Protein AF-0000000085029272 (afdb_homodimer)

pLDDT: mean 90.68, std 7.93, range [47.06, 98.56]

Foldseek 3Di:
DAFAEEEAAQDPVQQVVQQVQQVPQPRHDDQYYHNAPVVCLPPCVVSLGQEYEWEPPDVRRLVCLLVVCVSNVRHAYEYEECWDDLVSQVSCLVSVHQFYDYPPDHSVLVVQSVVLSVPCVLNDDAAEEEEEEQDPPQCLLQLLVLLQVLLCVVPVWAEEEEEAAAADGCNCLLLVHDFPAALLVCLVCLTNDALRRSVNQWDDSDDRYTYHHHDPHNVSSVSCDLVSLSSSVSRPSSRGNYYYYYHHHNDDSNSVSSLVNGQAYEYTGEDDDDCRLVSLLVVLVVLVVDPCSLRHYAYEYEQDVPQDPVVQVVSCVSSVHRHRGYAHRPPVLSVVQSVVSHRSCVVPCPDRRNVRSSVVSVVSVVD/DAFAEEEAAQDPVQQVVQQVQQVPQPRHDDQYYHNAVVVCLVPCVVSLGQEYEWEPQDPRRLVCLLVVCVSNVRHAYEYEECWDDLVSQVSCLVSVHQFYDYPPDHSVLVVQSVVLSVPCCLNDFAAEEEEEEQDPPQCLLQLLVLLQVLLCVVPVWAEEEEEAAAADGCNCLLLVHDFPAALLVCLVCLTNDALRRSVNQWDDSDDRYTYHHHDPHRVSSVSCDLVSLSSSVSRPSSRGNYYYYYHHHNDDSNSVSSLVNGQAYEYTGEDDDDCRLVSLLVVLVVLVVDPCSLPHYAYEYEQDPPQDVVVQVVSCVSSVHRHRGYAHRPPVLSVVQSVVSHRSCVVPCPDRRNVRSSVVSVVSVVD

InterPro domains:
  IPR001789 Signal transduction response regulator, receiver domain [PF00072] (7-114)
  IPR001789 Signal transduction response regulator, receiver domain [PS50110] (4-118)
  IPR001789 Signal transduction response regulator, receiver domain [SM00448] (3-114)
  IPR002586 CobQ/CobB/MinD/ParA nucleotide binding domain [PF01656] (130-330)
  IPR011006 CheY-like superfamily [SSF52172] (3-124)
  IPR027417 P-loop containing nucleoside triphosphate hydrolase [G3DSA:3.40.50.300] (129-365)
  IPR027417 P-loop containing nucleoside triphosphate hydrolase [SSF52540] (127-364)
  IPR050625 ParA/MinD ATPase [PTHR43384] (113-364)

Nearest PDB structures (foldseek):
  3ea0-assembly1_A  TM=9.038E-01  e=5.434E-16  Chlorobaculum tepidum TLS
  3ea0-assembly1_B  TM=9.031E-01  e=2.468E-15  Chlorobaculum tepidum TLS
  7ssi-assembly1_C  TM=8.634E-01  e=6.424E-05  Bacillus subtilis subsp. subtilis str. 168
  5iul-assembly1_C  TM=8.608E-01  e=1.728E-04  Bacillus subtilis subsp. subtilis str. 168
  6zil-assembly1_B  TM=8.633E-01  e=4.138E-04  Salmonella enterica subsp. enterica serovar Typhimurium str. LT2

Structure (mmCIF, N/CA/C/O backbone):
data_AF-0000000085029272-model_v1
#
loop_
_entity.id
_entity.type
_entity.pdbx_description
1 polymer 'Response regulator receiver protein'
#
loop_
_atom_site.group_PDB
_atom_site.id
_atom_site.type_symbol
_atom_site.label_atom_id
_atom_site.label_alt_id
_atom_site.label_comp_id
_atom_site.label_asym_id
_atom_site.label_entity_id
_atom_site.label_seq_id
_atom_site.pdbx_PDB_ins_code
_atom_site.Cartn_x
_atom_site.Cartn_y
_atom_site.Cartn_z
_atom_site.occupancy
_atom_site.B_iso_or_equiv
_atom_site.auth_seq_id
_atom_site.auth_comp_id
_atom_site.auth_asym_id
_atom_site.auth_atom_id
_atom_site.pdbx_PDB_model_num
ATOM 1 N N . MET A 1 1 ? -11.648 50.688 16.484 1 53.44 1 MET A N 1
ATOM 2 C CA . MET A 1 1 ? -10.672 51.156 15.516 1 53.44 1 MET A CA 1
ATOM 3 C C . MET A 1 1 ? -10.242 50.031 14.57 1 53.44 1 MET A C 1
ATOM 5 O O . MET A 1 1 ? -9.977 48.938 15.008 1 53.44 1 MET A O 1
ATOM 9 N N . GLY A 1 2 ? -10.633 49.938 13.211 1 77.88 2 GLY A N 1
ATOM 10 C CA . GLY A 1 2 ? -10.586 48.875 12.219 1 77.88 2 GLY A CA 1
ATOM 11 C C . GLY A 1 2 ? -9.281 48.844 11.438 1 77.88 2 GLY A C 1
ATOM 12 O O . GLY A 1 2 ? -8.531 49.812 11.445 1 77.88 2 GLY A O 1
ATOM 13 N N . TYR A 1 3 ? -8.812 47.75 10.938 1 90.44 3 TYR A N 1
ATOM 14 C CA . TYR A 1 3 ? -7.617 47.594 10.117 1 90.44 3 TYR A CA 1
ATOM 15 C C . TYR A 1 3 ? -7.707 48.5 8.883 1 90.44 3 TYR A C 1
ATOM 17 O O . TYR A 1 3 ? -8.578 48.312 8.031 1 90.44 3 TYR A O 1
ATOM 25 N N . ARG A 1 4 ? -6.867 49.625 8.953 1 94.56 4 ARG A N 1
ATOM 26 C CA . ARG A 1 4 ? -6.75 50.406 7.727 1 94.56 4 ARG A CA 1
ATOM 27 C C . ARG A 1 4 ? -6.227 49.531 6.582 1 94.56 4 ARG A C 1
ATOM 29 O O . ARG A 1 4 ? -5.055 49.156 6.57 1 94.56 4 ARG A O 1
ATOM 36 N N . THR A 1 5 ? -7.117 49.281 5.551 1 96.5 5 THR A N 1
ATOM 37 C CA . THR A 1 5 ? -6.852 48.281 4.543 1 96.5 5 THR A CA 1
ATOM 38 C C . THR A 1 5 ? -6.684 48.906 3.164 1 96.5 5 THR A C 1
ATOM 40 O O . THR A 1 5 ? -7.492 49.75 2.758 1 96.5 5 THR A O 1
ATOM 43 N N . VAL A 1 6 ? -5.602 48.5 2.549 1 96.62 6 VAL A N 1
ATOM 44 C CA . VAL A 1 6 ? -5.387 48.906 1.158 1 96.62 6 VAL A CA 1
ATOM 45 C C . VAL A 1 6 ? -5.598 47.688 0.247 1 96.62 6 VAL A C 1
ATOM 47 O O . VAL A 1 6 ? -5.055 46.625 0.499 1 96.62 6 VAL A O 1
ATOM 50 N N . LEU A 1 7 ? -6.41 47.875 -0.765 1 97.44 7 LEU A N 1
ATOM 51 C CA . LEU A 1 7 ? -6.73 46.781 -1.702 1 97.44 7 LEU A CA 1
ATOM 52 C C . LEU A 1 7 ? -6.055 47.031 -3.049 1 97.44 7 LEU A C 1
ATOM 54 O O . LEU A 1 7 ? -6.254 48.094 -3.672 1 97.44 7 LEU A O 1
ATOM 58 N N . ILE A 1 8 ? -5.223 46.094 -3.426 1 96.44 8 ILE A N 1
ATOM 59 C CA . ILE A 1 8 ? -4.582 46.156 -4.734 1 96.44 8 ILE A CA 1
ATOM 60 C C . ILE A 1 8 ? -5.109 45.031 -5.613 1 96.44 8 ILE A C 1
ATOM 62 O O . ILE A 1 8 ? -4.766 43.875 -5.406 1 96.44 8 ILE A O 1
ATOM 66 N N . GLU A 1 9 ? -5.918 45.312 -6.578 1 96.5 9 GLU A N 1
ATOM 67 C CA . GLU A 1 9 ? -6.633 44.375 -7.43 1 96.5 9 GLU A CA 1
ATOM 68 C C . GLU A 1 9 ? -6.801 44.906 -8.844 1 96.5 9 GLU A C 1
ATOM 70 O O . GLU A 1 9 ? -7.418 45.969 -9.039 1 96.5 9 GLU A O 1
ATOM 75 N N . ASP A 1 10 ? -6.297 44.156 -9.797 1 94.12 10 ASP A N 1
ATOM 76 C CA . ASP A 1 10 ? -6.238 44.625 -11.172 1 94.12 10 ASP A CA 1
ATOM 77 C C . ASP A 1 10 ? -7.625 44.625 -11.812 1 94.12 10 ASP A C 1
ATOM 79 O O . ASP A 1 10 ? -7.973 45.562 -12.555 1 94.12 10 ASP A O 1
ATOM 83 N N . ASN A 1 11 ? -8.383 43.594 -11.602 1 95.19 11 ASN A N 1
ATOM 84 C CA . ASN A 1 11 ? -9.711 43.438 -12.188 1 95.19 11 ASN A CA 1
ATOM 85 C C . ASN A 1 11 ? -10.719 44.375 -11.531 1 95.19 11 ASN A C 1
ATOM 87 O O . ASN A 1 11 ? -10.984 44.281 -10.336 1 95.19 11 ASN A O 1
ATOM 91 N N . GLN A 1 12 ? -11.297 45.156 -12.344 1 94.94 12 GLN A N 1
ATOM 92 C CA . GLN A 1 12 ? -12.156 46.188 -11.82 1 94.94 12 GLN A CA 1
ATOM 93 C C . GLN A 1 12 ? -13.383 45.625 -11.133 1 94.94 12 GLN A C 1
ATOM 95 O O . GLN A 1 12 ? -13.781 46.062 -10.055 1 94.94 12 GLN A O 1
ATOM 100 N N . VAL A 1 13 ? -13.961 44.688 -11.742 1 97 13 VAL A N 1
ATOM 101 C CA . VAL A 1 13 ? -15.164 44.062 -11.195 1 97 13 VAL A CA 1
ATOM 102 C C . VAL A 1 13 ? -14.844 43.406 -9.859 1 97 13 VAL A C 1
ATOM 104 O O . VAL A 1 13 ? -15.562 43.594 -8.875 1 97 13 VAL A O 1
ATOM 107 N N . MET A 1 14 ? -13.766 42.75 -9.789 1 97.12 14 MET A N 1
ATOM 108 C CA . MET A 1 14 ? -13.32 42.094 -8.57 1 97.12 14 MET A CA 1
ATOM 109 C C . MET A 1 14 ? -12.969 43.094 -7.496 1 97.12 14 MET A C 1
ATOM 111 O O . MET A 1 14 ? -13.273 42.906 -6.32 1 97.12 14 MET A O 1
ATOM 115 N N . GLN A 1 15 ? -12.297 44.094 -7.902 1 97.25 15 GLN A N 1
ATOM 116 C CA . GLN A 1 15 ? -11.914 45.156 -6.953 1 97.25 15 GLN A CA 1
ATOM 117 C C . GLN A 1 15 ? -13.141 45.75 -6.258 1 97.25 15 GLN A C 1
ATOM 119 O O . GLN A 1 15 ? -13.117 45.969 -5.047 1 97.25 15 GLN A O 1
ATOM 124 N N . GLU A 1 16 ? -14.172 45.969 -7.066 1 97 16 GLU A N 1
ATOM 125 C CA . GLU A 1 16 ? -15.398 46.531 -6.504 1 97 16 GLU A CA 1
ATOM 126 C C . GLU A 1 16 ? -16.047 45.562 -5.527 1 97 16 GLU A C 1
ATOM 128 O O . GLU A 1 16 ? -16.5 45.938 -4.453 1 97 16 GLU A O 1
ATOM 133 N N . ARG A 1 17 ? -16.078 44.375 -5.934 1 97.31 17 ARG A N 1
ATOM 134 C CA . ARG A 1 17 ? -16.688 43.344 -5.102 1 97.31 17 ARG A CA 1
ATOM 135 C C . ARG A 1 17 ? -15.945 43.219 -3.77 1 97.31 17 ARG A C 1
ATOM 137 O O . ARG A 1 17 ? -16.578 43.219 -2.707 1 97.31 17 ARG A O 1
ATOM 144 N N . LEU A 1 18 ? -14.656 43.156 -3.787 1 98 18 LEU A N 1
ATOM 145 C CA . LEU A 1 18 ? -13.844 43 -2.584 1 98 18 LEU A CA 1
ATOM 146 C C . LEU A 1 18 ? -13.891 44.25 -1.717 1 98 18 LEU A C 1
ATOM 148 O O . LEU A 1 18 ? -13.852 44.156 -0.487 1 98 18 LEU A O 1
ATOM 152 N N . SER A 1 19 ? -13.977 45.375 -2.398 1 97.81 19 SER A N 1
ATOM 153 C CA . SER A 1 19 ? -14.133 46.625 -1.653 1 97.81 19 SER A CA 1
ATOM 154 C C . SER A 1 19 ? -15.391 46.594 -0.788 1 97.81 19 SER A C 1
ATOM 156 O O . SER A 1 19 ? -15.359 47.031 0.371 1 97.81 19 SER A O 1
ATOM 158 N N . SER A 1 20 ? -16.422 46.125 -1.419 1 97.62 20 SER A N 1
ATOM 159 C CA . SER A 1 20 ? -17.688 46 -0.695 1 97.62 20 SER A CA 1
ATOM 160 C C . SER A 1 20 ? -17.562 45.062 0.503 1 97.62 20 SER A C 1
ATOM 162 O O . SER A 1 20 ? -18.078 45.375 1.58 1 97.62 20 SER A O 1
ATOM 164 N N . VAL A 1 21 ? -16.922 44 0.337 1 97.31 21 VAL A N 1
ATOM 165 C CA . VAL A 1 21 ? -16.719 43 1.408 1 97.31 21 VAL A CA 1
ATOM 166 C C . VAL A 1 21 ? -15.938 43.656 2.551 1 97.31 21 VAL A C 1
ATOM 168 O O . VAL A 1 21 ? -16.328 43.531 3.717 1 97.31 21 VAL A O 1
ATOM 171 N N . ILE A 1 22 ? -14.867 44.406 2.242 1 97.12 22 ILE A N 1
ATOM 172 C CA . ILE A 1 22 ? -13.992 45 3.236 1 97.12 22 ILE A CA 1
ATOM 173 C C . ILE A 1 22 ? -14.758 46.062 4.027 1 97.12 22 ILE A C 1
ATOM 175 O O . ILE A 1 22 ? -14.695 46.094 5.262 1 97.12 22 ILE A O 1
ATOM 179 N N . ARG A 1 23 ? -15.555 46.812 3.305 1 96.12 23 ARG A N 1
ATOM 180 C CA . ARG A 1 23 ? -16.297 47.906 3.922 1 96.12 23 ARG A CA 1
ATOM 181 C C . ARG A 1 23 ? -17.375 47.375 4.867 1 96.12 23 ARG A C 1
ATOM 183 O O . ARG A 1 23 ? -17.672 48 5.891 1 96.12 23 ARG A O 1
ATOM 190 N N . ASN A 1 24 ? -17.875 46.25 4.488 1 96.06 24 ASN A N 1
ATOM 191 C CA . ASN A 1 24 ? -19 45.719 5.242 1 96.06 24 ASN A CA 1
ATOM 192 C C . ASN A 1 24 ? -18.516 44.75 6.348 1 96.06 24 ASN A C 1
ATOM 194 O O . ASN A 1 24 ? -19.344 44.219 7.105 1 96.06 24 ASN A O 1
ATOM 198 N N . THR A 1 25 ? -17.281 44.531 6.441 1 96.12 25 THR A N 1
ATOM 199 C CA . THR A 1 25 ? -16.734 43.656 7.484 1 96.12 25 THR A CA 1
ATOM 200 C C . THR A 1 25 ? -16.312 44.5 8.695 1 96.12 25 THR A C 1
ATOM 202 O O . THR A 1 25 ? -15.422 45.344 8.594 1 96.12 25 THR A O 1
ATOM 205 N N . PRO A 1 26 ? -16.906 44.25 9.789 1 94.19 26 PRO A N 1
ATOM 206 C CA . PRO A 1 26 ? -16.531 45 10.984 1 94.19 26 PRO A CA 1
ATOM 207 C C . PRO A 1 26 ? -15.039 44.875 11.305 1 94.19 26 PRO A C 1
ATOM 209 O O . PRO A 1 26 ? -14.461 43.812 11.195 1 94.19 26 PRO A O 1
ATOM 212 N N . GLY A 1 27 ? -14.492 46 11.586 1 93 27 GLY A N 1
ATOM 213 C CA . GLY A 1 27 ? -13.102 46 12 1 93 27 GLY A CA 1
ATOM 214 C C . GLY A 1 27 ? -12.141 46.344 10.867 1 93 27 GLY A C 1
ATOM 215 O O . GLY A 1 27 ? -10.93 46.375 11.07 1 93 27 GLY A O 1
ATOM 216 N N . PHE A 1 28 ? -12.766 46.562 9.711 1 95.69 28 PHE A N 1
ATOM 217 C CA . PHE A 1 28 ? -11.93 46.906 8.57 1 95.69 28 PHE A CA 1
ATOM 218 C C . PHE A 1 28 ? -12.383 48.219 7.941 1 95.69 28 PHE A C 1
ATOM 220 O O . PHE A 1 28 ? -13.578 48.531 7.914 1 95.69 28 PHE A O 1
ATOM 227 N N . GLU A 1 29 ? -11.414 48.938 7.5 1 94.75 29 GLU A N 1
ATOM 228 C CA . GLU A 1 29 ? -11.672 50.156 6.766 1 94.75 29 GLU A CA 1
ATOM 229 C C . GLU A 1 29 ? -10.891 50.188 5.457 1 94.75 29 GLU A C 1
ATOM 231 O O . GLU A 1 29 ? -9.672 50 5.445 1 94.75 29 GLU A O 1
ATOM 236 N N . LEU A 1 30 ? -11.602 50.438 4.43 1 96.38 30 LEU A N 1
ATOM 237 C CA . LEU A 1 30 ? -10.922 50.562 3.145 1 96.38 30 LEU A CA 1
ATOM 238 C C . LEU A 1 30 ? -10.328 51.969 2.984 1 96.38 30 LEU A C 1
ATOM 240 O O . LEU A 1 30 ? -11.062 52.906 2.748 1 96.38 30 LEU A O 1
ATOM 244 N N . SER A 1 31 ? -9.031 52 3.043 1 94.69 31 SER A N 1
ATOM 245 C CA . SER A 1 31 ? -8.352 53.281 3.02 1 94.69 31 SER A CA 1
ATOM 246 C C . SER A 1 31 ? -8.047 53.719 1.591 1 94.69 31 SER A C 1
ATOM 248 O O . SER A 1 31 ? -8.055 54.906 1.283 1 94.69 31 SER A O 1
ATOM 250 N N . ALA A 1 32 ? -7.699 52.719 0.814 1 95.38 32 ALA A N 1
ATOM 251 C CA . ALA A 1 32 ? -7.375 53.031 -0.578 1 95.38 32 ALA A CA 1
ATOM 252 C C . ALA A 1 32 ? -7.473 51.781 -1.449 1 95.38 32 ALA A C 1
ATOM 254 O O . ALA A 1 32 ? -7.477 50.656 -0.938 1 95.38 32 ALA A O 1
ATOM 255 N N . ARG A 1 33 ? -7.629 52.031 -2.703 1 95.94 33 ARG A N 1
ATOM 256 C CA . ARG A 1 33 ? -7.645 50.969 -3.701 1 95.94 33 ARG A CA 1
ATOM 257 C C . ARG A 1 33 ? -6.754 51.312 -4.887 1 95.94 33 ARG A C 1
ATOM 259 O O . ARG A 1 33 ? -6.703 52.469 -5.316 1 95.94 33 ARG A O 1
ATOM 266 N N . TYR A 1 34 ? -5.988 50.344 -5.27 1 95.06 34 TYR A N 1
ATOM 267 C CA . TYR A 1 34 ? -5.129 50.531 -6.434 1 95.06 34 TYR A CA 1
ATOM 268 C C . TYR A 1 34 ? -5.293 49.344 -7.402 1 95.06 34 TYR A C 1
ATOM 270 O O . TYR A 1 34 ? -5.723 48.281 -7.012 1 95.06 34 TYR A O 1
ATOM 278 N N . ARG A 1 35 ? -4.914 49.562 -8.648 1 92.81 35 ARG A N 1
ATOM 279 C CA . ARG A 1 35 ? -5 48.5 -9.656 1 92.81 35 ARG A CA 1
ATOM 280 C C . ARG A 1 35 ? -3.686 47.75 -9.758 1 92.81 35 ARG A C 1
ATOM 282 O O . ARG A 1 35 ? -3.658 46.625 -10.25 1 92.81 35 ARG A O 1
ATOM 289 N N . ASN A 1 36 ? -2.643 48.406 -9.406 1 92.06 36 ASN A N 1
ATOM 290 C CA . ASN A 1 36 ? -1.349 47.719 -9.422 1 92.06 36 ASN A CA 1
ATOM 291 C C . ASN A 1 36 ? -0.472 48.156 -8.25 1 92.06 36 ASN A C 1
ATOM 293 O O . ASN A 1 36 ? -0.688 49.25 -7.68 1 92.06 36 ASN A O 1
ATOM 297 N N . ALA A 1 37 ? 0.526 47.375 -7.949 1 91.81 37 ALA A N 1
ATOM 298 C CA . ALA A 1 37 ? 1.368 47.562 -6.77 1 91.81 37 ALA A CA 1
ATOM 299 C C . ALA A 1 37 ? 2.291 48.781 -6.957 1 91.81 37 ALA A C 1
ATOM 301 O O . ALA A 1 37 ? 2.654 49.438 -5.984 1 91.81 37 ALA A O 1
ATOM 302 N N . GLY A 1 38 ? 2.66 49 -8.18 1 90.5 38 GLY A N 1
ATOM 303 C CA . GLY A 1 38 ? 3.508 50.156 -8.453 1 90.5 38 GLY A CA 1
ATOM 304 C C . GLY A 1 38 ? 2.881 51.469 -8.039 1 90.5 38 GLY A C 1
ATOM 305 O O . GLY A 1 38 ? 3.527 52.312 -7.391 1 90.5 38 GLY A O 1
ATOM 306 N N . ASP A 1 39 ? 1.654 51.625 -8.422 1 90.44 39 ASP A N 1
ATOM 307 C CA . ASP A 1 39 ? 0.908 52.844 -8.055 1 90.44 39 ASP A CA 1
ATOM 308 C C . ASP A 1 39 ? 0.773 52.938 -6.535 1 90.44 39 ASP A C 1
ATOM 310 O O . ASP A 1 39 ? 0.883 54.031 -5.98 1 90.44 39 ASP A O 1
ATOM 314 N N . ALA A 1 40 ? 0.512 51.875 -5.91 1 91 40 ALA A N 1
ATOM 315 C CA . ALA A 1 40 ? 0.322 51.875 -4.461 1 91 40 ALA A CA 1
ATOM 316 C C . ALA A 1 40 ? 1.604 52.25 -3.734 1 91 40 ALA A C 1
ATOM 318 O O . ALA A 1 40 ? 1.562 53 -2.76 1 91 40 ALA A O 1
ATOM 319 N N . LEU A 1 41 ? 2.723 51.688 -4.133 1 89.81 41 LEU A N 1
ATOM 320 C CA . LEU A 1 41 ? 4.016 51.906 -3.502 1 89.81 41 LEU A CA 1
ATOM 321 C C . LEU A 1 41 ? 4.324 53.406 -3.445 1 89.81 41 LEU A C 1
ATOM 323 O O . LEU A 1 41 ? 4.887 53.906 -2.461 1 89.81 41 LEU A O 1
ATOM 327 N N . GLY A 1 42 ? 3.883 54.094 -4.402 1 83.06 42 GLY A N 1
ATOM 328 C CA . GLY A 1 42 ? 4.199 55.5 -4.496 1 83.06 42 GLY A CA 1
ATOM 329 C C . GLY A 1 42 ? 3.207 56.375 -3.758 1 83.06 42 GLY A C 1
ATOM 330 O O . GLY A 1 42 ? 3.502 57.531 -3.459 1 83.06 42 GLY A O 1
ATOM 331 N N . GLN A 1 43 ? 2.059 55.875 -3.367 1 85.44 43 GLN A N 1
ATOM 332 C CA . GLN A 1 43 ? 0.978 56.781 -2.982 1 85.44 43 GLN A CA 1
ATOM 333 C C . GLN A 1 43 ? 0.448 56.438 -1.592 1 85.44 43 GLN A C 1
ATOM 335 O O . GLN A 1 43 ? -0.313 57.219 -1.006 1 85.44 43 GLN A O 1
ATOM 340 N N . MET A 1 44 ? 0.829 55.344 -1.01 1 82.88 44 MET A N 1
ATOM 341 C CA . MET A 1 44 ? 0.032 54.875 0.119 1 82.88 44 MET A CA 1
ATOM 342 C C . MET A 1 44 ? 0.649 55.312 1.442 1 82.88 44 MET A C 1
ATOM 344 O O . MET A 1 44 ? 0.111 55 2.512 1 82.88 44 MET A O 1
ATOM 348 N N . GLN A 1 45 ? 1.738 56 1.413 1 80.81 45 GLN A N 1
ATOM 349 C CA . GLN A 1 45 ? 2.408 56.406 2.645 1 80.81 45 GLN A CA 1
ATOM 350 C C . GLN A 1 45 ? 1.473 57.219 3.537 1 80.81 45 GLN A C 1
ATOM 352 O O . GLN A 1 45 ? 1.464 57.031 4.758 1 80.81 45 GLN A O 1
ATOM 357 N N . ALA A 1 46 ? 0.712 57.969 2.887 1 83.38 46 ALA A N 1
ATOM 358 C CA . ALA A 1 46 ? -0.167 58.875 3.623 1 83.38 46 ALA A CA 1
ATOM 359 C C . ALA A 1 46 ? -1.249 58.094 4.367 1 83.38 46 ALA A C 1
ATOM 361 O O . ALA A 1 46 ? -1.803 58.594 5.355 1 83.38 46 ALA A O 1
ATOM 362 N N . PHE A 1 47 ? -1.502 56.906 4.016 1 85.62 47 PHE A N 1
ATOM 363 C CA . PHE A 1 47 ? -2.635 56.156 4.547 1 85.62 47 PHE A CA 1
ATOM 364 C C . PHE A 1 47 ? -2.199 55.281 5.703 1 85.62 47 PHE A C 1
ATOM 366 O O . PHE A 1 47 ? -3.035 54.781 6.469 1 85.62 47 PHE A O 1
ATOM 373 N N . LYS A 1 48 ? -0.914 55.062 5.879 1 86.25 48 LYS A N 1
ATOM 374 C CA . LYS A 1 48 ? -0.373 54.219 6.941 1 86.25 48 LYS A CA 1
ATOM 375 C C . LYS A 1 48 ? -1.149 52.906 7.051 1 86.25 48 LYS A C 1
ATOM 377 O O . LYS A 1 48 ? -1.719 52.594 8.102 1 86.25 48 LYS A O 1
ATOM 382 N N . PRO A 1 49 ? -1.203 52.156 6.035 1 92.19 49 PRO A N 1
ATOM 383 C CA . PRO A 1 49 ? -2.014 50.938 6.047 1 92.19 49 PRO A CA 1
ATOM 384 C C . PRO A 1 49 ? -1.52 49.906 7.066 1 92.19 49 PRO A C 1
ATOM 386 O O . PRO A 1 49 ? -0.312 49.781 7.277 1 92.19 49 PRO A O 1
ATOM 389 N N . GLU A 1 50 ? -2.424 49.219 7.66 1 92.75 50 GLU A N 1
ATOM 390 C CA . GLU A 1 50 ? -2.115 48.125 8.562 1 92.75 50 GLU A CA 1
ATOM 391 C C . GLU A 1 50 ? -2.238 46.781 7.844 1 92.75 50 GLU A C 1
ATOM 393 O O . GLU A 1 50 ? -1.686 45.781 8.297 1 92.75 50 GLU A O 1
ATOM 398 N N . LEU A 1 51 ? -3.02 46.812 6.797 1 94.25 51 LEU A N 1
ATOM 399 C CA . LEU A 1 51 ? -3.258 45.594 6.008 1 94.25 51 LEU A CA 1
ATOM 400 C C . LEU A 1 51 ? -3.238 45.938 4.516 1 94.25 51 LEU A C 1
ATOM 402 O O . LEU A 1 51 ? -3.855 46.906 4.074 1 94.25 51 LEU A O 1
ATOM 406 N N . ILE A 1 52 ? -2.465 45.156 3.811 1 94.88 52 ILE A N 1
ATOM 407 C CA . ILE A 1 52 ? -2.473 45.219 2.354 1 94.88 52 ILE A CA 1
ATOM 408 C C . ILE A 1 52 ? -2.969 43.906 1.762 1 94.88 52 ILE A C 1
ATOM 410 O O . ILE A 1 52 ? -2.434 42.844 2.07 1 94.88 52 ILE A O 1
ATOM 414 N N . LEU A 1 53 ? -4.008 43.969 1.012 1 95.94 53 LEU A N 1
ATOM 415 C CA . LEU A 1 53 ? -4.484 42.844 0.216 1 95.94 53 LEU A CA 1
ATOM 416 C C . LEU A 1 53 ? -4.012 42.938 -1.229 1 95.94 53 LEU A C 1
ATOM 418 O O . LEU A 1 53 ? -4.434 43.844 -1.953 1 95.94 53 LEU A O 1
ATOM 422 N N . LEU A 1 54 ? -3.164 42.031 -1.55 1 94.69 54 LEU A N 1
ATOM 423 C CA . LEU A 1 54 ? -2.439 42.156 -2.809 1 94.69 54 LEU A CA 1
ATOM 424 C C . LEU A 1 54 ? -2.826 41.062 -3.779 1 94.69 54 LEU A C 1
ATOM 426 O O . LEU A 1 54 ? -2.613 39.875 -3.496 1 94.69 54 LEU A O 1
ATOM 430 N N . ASP A 1 55 ? -3.375 41.438 -4.898 1 94.62 55 ASP A N 1
ATOM 431 C CA . ASP A 1 55 ? -3.596 40.5 -5.98 1 94.62 55 ASP A CA 1
ATOM 432 C C . ASP A 1 55 ? -2.271 39.969 -6.539 1 94.62 55 ASP A C 1
ATOM 434 O O . ASP A 1 55 ? -1.503 40.75 -7.125 1 94.62 55 ASP A O 1
ATOM 438 N N . ILE A 1 56 ? -2.084 38.688 -6.504 1 90.62 56 ILE A N 1
ATOM 439 C CA . ILE A 1 56 ? -0.791 38.188 -6.934 1 90.62 56 ILE A CA 1
ATOM 440 C C . ILE A 1 56 ? -0.961 37.375 -8.219 1 90.62 56 ILE A C 1
ATOM 442 O O . ILE A 1 56 ? -0.075 36.594 -8.594 1 90.62 56 ILE A O 1
ATOM 446 N N . ASP A 1 57 ? -2.082 37.406 -8.836 1 90.12 57 ASP A N 1
ATOM 447 C CA . ASP A 1 57 ? -2.299 36.719 -10.109 1 90.12 57 ASP A CA 1
ATOM 448 C C . ASP A 1 57 ? -1.421 37.312 -11.211 1 90.12 57 ASP A C 1
ATOM 450 O O . ASP A 1 57 ? -1.021 36.594 -12.141 1 90.12 57 ASP A O 1
ATOM 454 N N . LEU A 1 58 ? -1.119 38.562 -11.023 1 84.62 58 LEU A N 1
ATOM 455 C CA . LEU A 1 58 ? -0.27 39.25 -12 1 84.62 58 LEU A CA 1
ATOM 456 C C . LEU A 1 58 ? 1.164 39.344 -11.484 1 84.62 58 LEU A C 1
ATOM 458 O O . LEU A 1 58 ? 1.396 39.781 -10.352 1 84.62 58 LEU A O 1
ATOM 462 N N . ASP A 1 59 ? 2.086 39.031 -12.25 1 83.62 59 ASP A N 1
ATOM 463 C CA . ASP A 1 59 ? 3.504 39 -11.906 1 83.62 59 ASP A CA 1
ATOM 464 C C . ASP A 1 59 ? 3.982 40.375 -11.445 1 83.62 59 ASP A C 1
ATOM 466 O O . ASP A 1 59 ? 4.805 40.469 -10.531 1 83.62 59 ASP A O 1
ATOM 470 N N . ARG A 1 60 ? 3.475 41.344 -12.086 1 82.88 60 ARG A N 1
ATOM 471 C CA . ARG A 1 60 ? 3.924 42.688 -11.773 1 82.88 60 ARG A CA 1
ATOM 472 C C . ARG A 1 60 ? 3.635 43.031 -10.312 1 82.88 60 ARG A C 1
ATOM 474 O O . ARG A 1 60 ? 4.336 43.844 -9.719 1 82.88 60 ARG A O 1
ATOM 481 N N . ASN A 1 61 ? 2.615 42.531 -9.75 1 87 61 ASN A N 1
ATOM 482 C CA . ASN A 1 61 ? 2.283 42.75 -8.352 1 87 61 ASN A CA 1
ATOM 483 C C . ASN A 1 61 ? 3.143 41.906 -7.418 1 87 61 ASN A C 1
ATOM 485 O O . ASN A 1 61 ? 3.688 42.406 -6.438 1 87 61 ASN A O 1
ATOM 489 N N . SER A 1 62 ? 3.314 40.656 -7.766 1 85.56 62 SER A N 1
ATOM 490 C CA . SER A 1 62 ? 4.059 39.719 -6.91 1 85.56 62 SER A CA 1
ATOM 491 C C . SER A 1 62 ? 5.535 40.094 -6.848 1 85.56 62 SER A C 1
ATOM 493 O O . SER A 1 62 ? 6.184 39.938 -5.812 1 85.56 62 SER A O 1
ATOM 495 N N . THR A 1 63 ? 6.047 40.594 -7.93 1 86.44 63 THR A N 1
ATOM 496 C CA . THR A 1 63 ? 7.453 40.969 -8.008 1 86.44 63 THR A CA 1
ATOM 497 C C . THR A 1 63 ? 7.754 42.156 -7.09 1 86.44 63 THR A C 1
ATOM 499 O O . THR A 1 63 ? 8.898 42.375 -6.684 1 86.44 63 THR A O 1
ATOM 502 N N . LEU A 1 64 ? 6.77 42.906 -6.73 1 87.94 64 LEU A N 1
ATOM 503 C CA . LEU A 1 64 ? 6.98 44.125 -5.93 1 87.94 64 LEU A CA 1
ATOM 504 C C . LEU A 1 64 ? 6.719 43.844 -4.453 1 87.94 64 LEU A C 1
ATOM 506 O O . LEU A 1 64 ? 6.793 44.75 -3.627 1 87.94 64 LEU A O 1
ATOM 510 N N . LEU A 1 65 ? 6.438 42.656 -4.121 1 88.38 65 LEU A N 1
ATOM 511 C CA . LEU A 1 65 ? 6.133 42.281 -2.744 1 88.38 65 LEU A CA 1
ATOM 512 C C . LEU A 1 65 ? 7.293 42.625 -1.817 1 88.38 65 LEU A C 1
ATOM 514 O O . LEU A 1 65 ? 7.09 43.188 -0.748 1 88.38 65 LEU A O 1
ATOM 518 N N . PRO A 1 66 ? 8.523 42.312 -2.236 1 87.94 66 PRO A N 1
ATOM 519 C CA . PRO A 1 66 ? 9.641 42.688 -1.362 1 87.94 66 PRO A CA 1
ATOM 520 C C . PRO A 1 66 ? 9.75 44.188 -1.128 1 87.94 66 PRO A C 1
ATOM 522 O O . PRO A 1 66 ? 10.047 44.625 -0.013 1 87.94 66 PRO A O 1
ATOM 525 N N . ASP A 1 67 ? 9.461 44.938 -2.152 1 89.56 67 ASP A N 1
ATOM 526 C CA . ASP A 1 67 ? 9.508 46.375 -2.049 1 89.56 67 ASP A CA 1
ATOM 527 C C . ASP A 1 67 ? 8.406 46.906 -1.127 1 89.56 67 ASP A C 1
ATOM 529 O O . ASP A 1 67 ? 8.625 47.812 -0.351 1 89.56 67 ASP A O 1
ATOM 533 N N . LEU A 1 68 ? 7.27 46.375 -1.236 1 89.88 68 LEU A N 1
ATOM 534 C CA . LEU A 1 68 ? 6.148 46.75 -0.381 1 89.88 68 LEU A CA 1
ATOM 535 C C . LEU A 1 68 ? 6.465 46.469 1.084 1 89.88 68 LEU A C 1
ATOM 537 O O . LEU A 1 68 ? 6.195 47.281 1.953 1 89.88 68 LEU A O 1
ATOM 541 N N . LYS A 1 69 ? 7.062 45.312 1.307 1 89.31 69 LYS A N 1
ATOM 542 C CA . LYS A 1 69 ? 7.398 44.938 2.674 1 89.31 69 LYS A CA 1
ATOM 543 C C . LYS A 1 69 ? 8.477 45.844 3.256 1 89.31 69 LYS A C 1
ATOM 545 O O . LYS A 1 69 ? 8.445 46.188 4.445 1 89.31 69 LYS A O 1
ATOM 550 N N . LYS A 1 70 ? 9.398 46.125 2.396 1 88.88 70 LYS A N 1
ATOM 551 C CA . LYS A 1 70 ? 10.453 47.031 2.826 1 88.88 70 LYS A CA 1
ATOM 552 C C . LYS A 1 70 ? 9.898 48.438 3.154 1 88.88 70 LYS A C 1
ATOM 554 O O . LYS A 1 70 ? 10.297 49.031 4.145 1 88.88 70 LYS A O 1
ATOM 559 N N . ALA A 1 71 ? 9.023 48.906 2.355 1 88.94 71 ALA A N 1
ATOM 560 C CA . ALA A 1 71 ? 8.453 50.219 2.52 1 88.94 71 ALA A CA 1
ATOM 561 C C . ALA A 1 71 ? 7.516 50.281 3.721 1 88.94 71 ALA A C 1
ATOM 563 O O . ALA A 1 71 ? 7.406 51.312 4.391 1 88.94 71 ALA A O 1
ATOM 564 N N . TYR A 1 72 ? 6.867 49.125 3.977 1 89.25 72 TYR A N 1
ATOM 565 C CA . TYR A 1 72 ? 5.895 49.062 5.062 1 89.25 72 TYR A CA 1
ATOM 566 C C . TYR A 1 72 ? 6.141 47.844 5.926 1 89.25 72 TYR A C 1
ATOM 568 O O . TYR A 1 72 ? 5.328 46.906 5.938 1 89.25 72 TYR A O 1
ATOM 576 N N . PRO A 1 73 ? 7.145 47.875 6.734 1 86.69 73 PRO A N 1
ATOM 577 C CA . PRO A 1 73 ? 7.605 46.688 7.461 1 86.69 73 PRO A CA 1
ATOM 578 C C . PRO A 1 73 ? 6.602 46.219 8.516 1 86.69 73 PRO A C 1
ATOM 580 O O . PRO A 1 73 ? 6.594 45.031 8.883 1 86.69 73 PRO A O 1
ATOM 583 N N . HIS A 1 74 ? 5.758 47.062 8.906 1 86.56 74 HIS A N 1
ATOM 584 C CA . HIS A 1 74 ? 4.859 46.688 9.992 1 86.56 74 HIS A CA 1
ATOM 585 C C . HIS A 1 74 ? 3.467 46.344 9.461 1 86.56 74 HIS A C 1
ATOM 587 O O . HIS A 1 74 ? 2.578 46 10.234 1 86.56 74 HIS A O 1
ATOM 593 N N . THR A 1 75 ? 3.264 46.469 8.219 1 90.25 75 THR A N 1
ATOM 594 C CA . THR A 1 75 ? 1.975 46.188 7.598 1 90.25 75 THR A CA 1
ATOM 595 C C . THR A 1 75 ? 1.861 44.719 7.238 1 90.25 75 THR A C 1
ATOM 597 O O . THR A 1 75 ? 2.824 44.125 6.762 1 90.25 75 THR A O 1
ATOM 600 N N . VAL A 1 76 ? 0.732 44.156 7.543 1 90.69 76 VAL A N 1
ATOM 601 C CA . VAL A 1 76 ? 0.454 42.781 7.145 1 90.69 76 VAL A CA 1
ATOM 602 C C . VAL A 1 76 ? 0.084 42.719 5.664 1 90.69 76 VAL A C 1
ATOM 604 O O . VAL A 1 76 ? -0.745 43.531 5.199 1 90.69 76 VAL A O 1
ATOM 607 N N . ILE A 1 77 ? 0.768 41.875 4.992 1 91.81 77 ILE A N 1
ATOM 608 C CA . ILE A 1 77 ? 0.45 41.719 3.578 1 91.81 77 ILE A CA 1
ATOM 609 C C . ILE A 1 77 ? -0.132 40.312 3.34 1 91.81 77 ILE A C 1
ATOM 611 O O . ILE A 1 77 ? 0.468 39.312 3.725 1 91.81 77 ILE A O 1
ATOM 615 N N . ILE A 1 78 ? -1.296 40.281 2.742 1 91.94 78 ILE A N 1
ATOM 616 C CA . ILE A 1 78 ? -1.942 39.031 2.365 1 91.94 78 ILE A CA 1
ATOM 617 C C . ILE A 1 78 ? -2.072 38.969 0.845 1 91.94 78 ILE A C 1
ATOM 619 O O . ILE A 1 78 ? -2.594 39.875 0.214 1 91.94 78 ILE A O 1
ATOM 623 N N . GLY A 1 79 ? -1.575 37.906 0.331 1 91.88 79 GLY A N 1
ATOM 624 C CA . GLY A 1 79 ? -1.735 37.688 -1.097 1 91.88 79 GLY A CA 1
ATOM 625 C C . GLY A 1 79 ? -3.072 37.062 -1.455 1 91.88 79 GLY A C 1
ATOM 626 O O . GLY A 1 79 ? -3.58 36.219 -0.728 1 91.88 79 GLY A O 1
ATOM 627 N N . MET A 1 80 ? -3.604 37.531 -2.594 1 93.38 80 MET A N 1
ATOM 628 C CA . MET A 1 80 ? -4.859 36.969 -3.084 1 93.38 80 MET A CA 1
ATOM 629 C C . MET A 1 80 ? -4.699 36.406 -4.496 1 93.38 80 MET A C 1
ATOM 631 O O . MET A 1 80 ? -3.979 37 -5.312 1 93.38 80 MET A O 1
ATOM 635 N N . SER A 1 81 ? -5.352 35.312 -4.77 1 93.19 81 SER A N 1
ATOM 636 C CA . SER A 1 81 ? -5.398 34.719 -6.109 1 93.19 81 SER A CA 1
ATOM 637 C C . SER A 1 81 ? -6.73 34.031 -6.363 1 93.19 81 SER A C 1
ATOM 639 O O . SER A 1 81 ? -7.473 33.75 -5.422 1 93.19 81 SER A O 1
ATOM 641 N N . ARG A 1 82 ? -7.066 33.844 -7.656 1 92.69 82 ARG A N 1
ATOM 642 C CA . ARG A 1 82 ? -8.32 33.188 -8.031 1 92.69 82 ARG A CA 1
ATOM 643 C C . ARG A 1 82 ? -8.305 31.719 -7.633 1 92.69 82 ARG A C 1
ATOM 645 O O . ARG A 1 82 ? -9.359 31.109 -7.445 1 92.69 82 ARG A O 1
ATOM 652 N N . ARG A 1 83 ? -7.062 31.25 -7.527 1 92 83 ARG A N 1
ATOM 653 C CA . ARG A 1 83 ? -6.871 29.844 -7.168 1 92 83 ARG A CA 1
ATOM 654 C C . ARG A 1 83 ? -5.664 29.672 -6.254 1 92 83 ARG A C 1
ATOM 656 O O . ARG A 1 83 ? -4.758 30.5 -6.254 1 92 83 ARG A O 1
ATOM 663 N N . TRP A 1 84 ? -5.727 28.609 -5.52 1 89.06 84 TRP A N 1
ATOM 664 C CA . TRP A 1 84 ? -4.578 28.266 -4.688 1 89.06 84 TRP A CA 1
ATOM 665 C C . TRP A 1 84 ? -3.355 27.969 -5.547 1 89.06 84 TRP A C 1
ATOM 667 O O . TRP A 1 84 ? -3.467 27.312 -6.586 1 89.06 84 TRP A O 1
ATOM 677 N N . ASP A 1 85 ? -2.303 28.5 -5.098 1 82.75 85 ASP A N 1
ATOM 678 C CA . ASP A 1 85 ? -1.004 28.266 -5.719 1 82.75 85 ASP A CA 1
ATOM 679 C C . ASP A 1 85 ? 0.08 28.062 -4.66 1 82.75 85 ASP A C 1
ATOM 681 O O . ASP A 1 85 ? 0.511 29.016 -4.016 1 82.75 85 ASP A O 1
ATOM 685 N N . ALA A 1 86 ? 0.543 26.844 -4.641 1 81.06 86 ALA A N 1
ATOM 686 C CA . ALA A 1 86 ? 1.507 26.484 -3.604 1 81.06 86 ALA A CA 1
ATOM 687 C C . ALA A 1 86 ? 2.795 27.297 -3.748 1 81.06 86 ALA A C 1
ATOM 689 O O . ALA A 1 86 ? 3.383 27.719 -2.75 1 81.06 86 ALA A O 1
ATOM 690 N N . GLU A 1 87 ? 3.256 27.422 -4.875 1 79.62 87 GLU A N 1
ATOM 691 C CA . GLU A 1 87 ? 4.484 28.172 -5.113 1 79.62 87 GLU A CA 1
ATOM 692 C C . GLU A 1 87 ? 4.316 29.641 -4.73 1 79.62 87 GLU A C 1
ATOM 694 O O . GLU A 1 87 ? 5.215 30.234 -4.137 1 79.62 87 GLU A O 1
ATOM 699 N N . ALA A 1 88 ? 3.223 30.188 -5.121 1 79.81 88 ALA A N 1
ATOM 700 C CA . ALA A 1 88 ? 2.934 31.578 -4.77 1 79.81 88 ALA A CA 1
ATOM 701 C C . ALA A 1 88 ? 2.887 31.766 -3.258 1 79.81 88 ALA A C 1
ATOM 703 O O . ALA A 1 88 ? 3.4 32.75 -2.732 1 79.81 88 ALA A O 1
ATOM 704 N N . GLN A 1 89 ? 2.289 30.844 -2.617 1 79.38 89 GLN A N 1
ATOM 705 C CA . GLN A 1 89 ? 2.201 30.906 -1.162 1 79.38 89 GLN A CA 1
ATOM 706 C C . GLN A 1 89 ? 3.586 30.844 -0.524 1 79.38 89 GLN A C 1
ATOM 708 O O . GLN A 1 89 ? 3.879 31.594 0.415 1 79.38 89 GLN A O 1
ATOM 713 N N . SER A 1 90 ? 4.301 29.938 -0.985 1 76.56 90 SER A N 1
ATOM 714 C CA . SER A 1 90 ? 5.652 29.797 -0.453 1 76.56 90 SER A CA 1
ATOM 715 C C . SER A 1 90 ? 6.461 31.078 -0.638 1 76.56 90 SER A C 1
ATOM 717 O O . SER A 1 90 ? 7.164 31.5 0.276 1 76.56 90 SER A O 1
ATOM 719 N N . ARG A 1 91 ? 6.355 31.641 -1.765 1 76.19 91 ARG A N 1
ATOM 720 C CA . ARG A 1 91 ? 7.047 32.875 -2.059 1 76.19 91 ARG A CA 1
ATOM 721 C C . ARG A 1 91 ? 6.559 34 -1.148 1 76.19 91 ARG A C 1
ATOM 723 O O . ARG A 1 91 ? 7.355 34.812 -0.674 1 76.19 91 ARG A O 1
ATOM 730 N N . LEU A 1 92 ? 5.32 34.062 -0.941 1 79.44 92 LEU A N 1
ATOM 731 C CA . LEU A 1 92 ? 4.707 35.062 -0.074 1 79.44 92 LEU A CA 1
ATOM 732 C C . LEU A 1 92 ? 5.25 34.969 1.347 1 79.44 92 LEU A C 1
ATOM 734 O O . LEU A 1 92 ? 5.648 35.969 1.938 1 79.44 92 LEU A O 1
ATOM 738 N N . LEU A 1 93 ? 5.336 33.75 1.78 1 73.25 93 LEU A N 1
ATOM 739 C CA . LEU A 1 93 ? 5.789 33.531 3.148 1 73.25 93 LEU A CA 1
ATOM 740 C C . LEU A 1 93 ? 7.27 33.875 3.293 1 73.25 93 LEU A C 1
ATOM 742 O O . LEU A 1 93 ? 7.672 34.5 4.281 1 73.25 93 LEU A O 1
ATOM 746 N N . ARG A 1 94 ? 7.969 33.594 2.283 1 73.81 94 ARG A N 1
ATOM 747 C CA . ARG A 1 94 ? 9.398 33.875 2.303 1 73.81 94 ARG A CA 1
ATOM 748 C C . ARG A 1 94 ? 9.664 35.375 2.236 1 73.81 94 ARG A C 1
ATOM 750 O O . ARG A 1 94 ? 10.695 35.844 2.719 1 73.81 94 ARG A O 1
ATOM 757 N N . SER A 1 95 ? 8.773 36.031 1.657 1 73.62 95 SER A N 1
ATOM 758 C CA . SER A 1 95 ? 8.938 37.469 1.488 1 73.62 95 SER A CA 1
ATOM 759 C C . SER A 1 95 ? 8.43 38.219 2.707 1 73.62 95 SER A C 1
ATOM 761 O O . SER A 1 95 ? 8.477 39.469 2.74 1 73.62 95 SER A O 1
ATOM 763 N N . GLY A 1 96 ? 7.949 37.469 3.627 1 71.12 96 GLY A N 1
ATOM 764 C CA . GLY A 1 96 ? 7.48 38.094 4.848 1 71.12 96 GLY A CA 1
ATOM 765 C C . GLY A 1 96 ? 5.992 38.406 4.836 1 71.12 96 GLY A C 1
ATOM 766 O O . GLY A 1 96 ? 5.477 39.062 5.738 1 71.12 96 GLY A O 1
ATOM 767 N N . ALA A 1 97 ? 5.418 37.969 3.73 1 73.38 97 ALA A N 1
ATOM 768 C CA . ALA A 1 97 ? 3.965 38.125 3.707 1 73.38 97 ALA A CA 1
ATOM 769 C C . ALA A 1 97 ? 3.305 37.219 4.742 1 73.38 97 ALA A C 1
ATOM 771 O O . ALA A 1 97 ? 3.889 36.219 5.164 1 73.38 97 ALA A O 1
ATOM 772 N N . GLY A 1 98 ? 2.133 37.719 5.184 1 72.88 98 GLY A N 1
ATOM 773 C CA . GLY A 1 98 ? 1.493 37.062 6.324 1 72.88 98 GLY A CA 1
ATOM 774 C C . GLY A 1 98 ? 0.607 35.906 5.941 1 72.88 98 GLY A C 1
ATOM 775 O O . GLY A 1 98 ? 0.316 35.031 6.77 1 72.88 98 GLY A O 1
ATOM 776 N N . GLY A 1 99 ? 0.059 36 4.637 1 82.38 99 GLY A N 1
ATOM 777 C CA . GLY A 1 99 ? -0.911 34.938 4.391 1 82.38 99 GLY A CA 1
ATOM 778 C C . GLY A 1 99 ? -1.395 34.906 2.951 1 82.38 99 GLY A C 1
ATOM 779 O O . GLY A 1 99 ? -0.845 35.594 2.088 1 82.38 99 GLY A O 1
ATOM 780 N N . PHE A 1 100 ? -2.354 33.969 2.725 1 88.56 100 PHE A N 1
ATOM 781 C CA . PHE A 1 100 ? -2.908 33.75 1.396 1 88.56 100 PHE A CA 1
ATOM 782 C C . PHE A 1 100 ? -4.418 33.531 1.467 1 88.56 100 PHE A C 1
ATOM 784 O O . PHE A 1 100 ? -4.922 32.875 2.387 1 88.56 100 PHE A O 1
ATOM 791 N N . MET A 1 101 ? -5.074 34.156 0.476 1 91.81 101 MET A N 1
ATOM 792 C CA . MET A 1 101 ? -6.516 33.969 0.353 1 91.81 101 MET A CA 1
ATOM 793 C C . MET A 1 101 ? -6.914 33.781 -1.104 1 91.81 101 MET A C 1
ATOM 795 O O . MET A 1 101 ? -6.281 34.312 -2.008 1 91.81 101 MET A O 1
ATOM 799 N N . VAL A 1 102 ? -7.93 33.031 -1.256 1 93.38 102 VAL A N 1
ATOM 800 C CA . VAL A 1 102 ? -8.508 32.875 -2.586 1 93.38 102 VAL A CA 1
ATOM 801 C C . VAL A 1 102 ? -9.641 33.906 -2.777 1 93.38 102 VAL A C 1
ATOM 803 O O . VAL A 1 102 ? -10.516 34.031 -1.919 1 93.38 102 VAL A O 1
ATOM 806 N N . LYS A 1 103 ? -9.602 34.656 -3.824 1 94.62 103 LYS A N 1
ATOM 807 C CA . LYS A 1 103 ? -10.625 35.656 -4.109 1 94.62 103 LYS A CA 1
ATOM 808 C C . LYS A 1 103 ? -11.688 35.094 -5.059 1 94.62 103 LYS A C 1
ATOM 810 O O . LYS A 1 103 ? -11.383 34.281 -5.926 1 94.62 103 LYS A O 1
ATOM 815 N N . PRO A 1 104 ? -12.891 35.406 -4.922 1 95.44 104 PRO A N 1
ATOM 816 C CA . PRO A 1 104 ? -13.328 36.312 -3.865 1 95.44 104 PRO A CA 1
ATOM 817 C C . PRO A 1 104 ? -13.414 35.625 -2.498 1 95.44 104 PRO A C 1
ATOM 819 O O . PRO A 1 104 ? -13.414 34.406 -2.41 1 95.44 104 PRO A O 1
ATOM 822 N N . PHE A 1 105 ? -13.367 36.5 -1.477 1 95.5 105 PHE A N 1
ATOM 823 C CA . PHE A 1 105 ? -13.469 35.969 -0.117 1 95.5 105 PHE A CA 1
ATOM 824 C C . PHE A 1 105 ? -14.609 36.656 0.634 1 95.5 105 PHE A C 1
ATOM 826 O O . PHE A 1 105 ? -15.109 37.688 0.209 1 95.5 105 PHE A O 1
ATOM 833 N N . SER A 1 106 ? -15.047 36.094 1.682 1 94.25 106 SER A N 1
ATOM 834 C CA . SER A 1 106 ? -16.078 36.656 2.543 1 94.25 106 SER A CA 1
ATOM 835 C C . SER A 1 106 ? -15.477 37.438 3.691 1 94.25 106 SER A C 1
ATOM 837 O O . SER A 1 106 ? -14.266 37.375 3.922 1 94.25 106 SER A O 1
ATOM 839 N N . GLY A 1 107 ? -16.328 38.156 4.305 1 95.25 107 GLY A N 1
ATOM 840 C CA . GLY A 1 107 ? -15.875 38.875 5.484 1 95.25 107 GLY A CA 1
ATOM 841 C C . GLY A 1 107 ? -15.359 37.969 6.582 1 95.25 107 GLY A C 1
ATOM 842 O O . GLY A 1 107 ? -14.367 38.281 7.242 1 95.25 107 GLY A O 1
ATOM 843 N N . GLU A 1 108 ? -16.016 36.906 6.68 1 93 108 GLU A N 1
ATOM 844 C CA . GLU A 1 108 ? -15.617 35.938 7.68 1 93 108 GLU A CA 1
ATOM 845 C C . GLU A 1 108 ? -14.227 35.344 7.375 1 93 108 GLU A C 1
ATOM 847 O O . GLU A 1 108 ? -13.414 35.188 8.281 1 93 108 GLU A O 1
ATOM 852 N N . GLU A 1 109 ? -14 35.094 6.168 1 92.44 109 GLU A N 1
ATOM 853 C CA . GLU A 1 109 ? -12.695 34.594 5.754 1 92.44 109 GLU A CA 1
ATOM 854 C C . GLU A 1 109 ? -11.594 35.594 6.031 1 92.44 109 GLU A C 1
ATOM 856 O O . GLU A 1 109 ? -10.5 35.25 6.465 1 92.44 109 GLU A O 1
ATOM 861 N N . LEU A 1 110 ? -11.875 36.844 5.762 1 93.94 110 LEU A N 1
ATOM 862 C CA . LEU A 1 110 ? -10.922 37.906 6.023 1 93.94 110 LEU A CA 1
ATOM 863 C C . LEU A 1 110 ? -10.594 38 7.508 1 93.94 110 LEU A C 1
ATOM 865 O O . LEU A 1 110 ? -9.422 38.062 7.887 1 93.94 110 LEU A O 1
ATOM 869 N N . LEU A 1 111 ? -11.602 37.906 8.32 1 92.38 111 LEU A N 1
ATOM 870 C CA . LEU A 1 111 ? -11.438 37.969 9.766 1 92.38 111 LEU A CA 1
ATOM 871 C C . LEU A 1 111 ? -10.625 36.781 10.273 1 92.38 111 LEU A C 1
ATOM 873 O O . LEU A 1 111 ? -9.703 36.938 11.078 1 92.38 111 LEU A O 1
ATOM 877 N N . ASP A 1 112 ? -10.961 35.688 9.781 1 88.56 112 ASP A N 1
ATOM 878 C CA . ASP A 1 112 ? -10.312 34.438 10.234 1 88.56 112 ASP A CA 1
ATOM 879 C C . ASP A 1 112 ? -8.844 34.406 9.812 1 88.56 112 ASP A C 1
ATOM 881 O O . ASP A 1 112 ? -7.992 33.906 10.555 1 88.56 112 ASP A O 1
ATOM 885 N N . THR A 1 113 ? -8.578 34.875 8.633 1 88.5 113 THR A N 1
ATOM 886 C CA . THR A 1 113 ? -7.203 34.938 8.141 1 88.5 113 THR A CA 1
ATOM 887 C C . THR A 1 113 ? -6.34 35.812 9.039 1 88.5 113 THR A C 1
ATOM 889 O O . THR A 1 113 ? -5.227 35.438 9.414 1 88.5 113 THR A O 1
ATOM 892 N N . LEU A 1 114 ? -6.836 36.875 9.469 1 88.31 114 LEU A N 1
ATOM 893 C CA . LEU A 1 114 ? -6.09 37.812 10.312 1 88.31 114 LEU A CA 1
ATOM 894 C C . LEU A 1 114 ? -5.91 37.25 11.719 1 88.31 114 LEU A C 1
ATOM 896 O O . LEU A 1 114 ? -4.855 37.406 12.336 1 88.31 114 LEU A O 1
ATOM 900 N N . LYS A 1 115 ? -6.973 36.656 12.172 1 83.69 115 LYS A N 1
ATOM 901 C CA . LYS A 1 115 ? -6.883 36.031 13.484 1 83.69 115 LYS A CA 1
ATOM 902 C C . LYS A 1 115 ? -5.797 34.969 13.508 1 83.69 115 LYS A C 1
ATOM 904 O O . LYS A 1 115 ? -5.043 34.875 14.484 1 83.69 115 LYS A O 1
ATOM 909 N N . ASN A 1 116 ? -5.793 34.25 12.531 1 80 116 ASN A N 1
ATOM 910 C CA . ASN A 1 116 ? -4.797 33.188 12.438 1 80 116 ASN A CA 1
ATOM 911 C C . ASN A 1 116 ? -3.381 33.75 12.383 1 80 116 ASN A C 1
ATOM 913 O O . ASN A 1 116 ? -2.445 33.125 12.906 1 80 116 ASN A O 1
ATOM 917 N N . LEU A 1 117 ? -3.217 34.781 11.68 1 78 117 LEU A N 1
ATOM 918 C CA . LEU A 1 117 ? -1.906 35.406 11.547 1 78 117 LEU A CA 1
ATOM 919 C C . LEU A 1 117 ? -1.429 35.969 12.875 1 78 117 LEU A C 1
ATOM 921 O O . LEU A 1 117 ? -0.225 36.031 13.141 1 78 117 LEU A O 1
ATOM 925 N N . GLN A 1 118 ? -2.402 36.375 13.641 1 73.69 118 GLN A N 1
ATOM 926 C CA . GLN A 1 118 ? -2.057 36.938 14.945 1 73.69 118 GLN A CA 1
ATOM 927 C C . GLN A 1 118 ? -1.65 35.844 15.922 1 73.69 118 GLN A C 1
ATOM 929 O O . GLN A 1 118 ? -0.815 36.062 16.797 1 73.69 118 GLN A O 1
ATOM 934 N N . ASN A 1 119 ? -2.467 34.781 15.891 1 65.81 119 ASN A N 1
ATOM 935 C CA . ASN A 1 119 ? -2.23 33.688 16.812 1 65.81 119 ASN A CA 1
ATOM 936 C C . ASN A 1 119 ? -0.941 32.938 16.484 1 65.81 119 ASN A C 1
ATOM 938 O O . ASN A 1 119 ? -0.336 32.312 17.359 1 65.81 119 ASN A O 1
ATOM 942 N N . THR A 1 120 ? -0.941 32.75 15.25 1 55.69 120 THR A N 1
ATOM 943 C CA . THR A 1 120 ? 0.209 31.938 14.859 1 55.69 120 THR A CA 1
ATOM 944 C C . THR A 1 120 ? 1.483 32.781 14.852 1 55.69 120 THR A C 1
ATOM 946 O O . THR A 1 120 ? 1.532 33.844 14.234 1 55.69 120 THR A O 1
ATOM 949 N N . SER A 1 121 ? 1.883 33 15.977 1 51 121 SER A N 1
ATOM 950 C CA . SER A 1 121 ? 3.268 33.438 15.805 1 51 121 SER A CA 1
ATOM 951 C C . SER A 1 121 ? 3.869 32.844 14.523 1 51 121 SER A C 1
ATOM 953 O O . SER A 1 121 ? 5.082 32.938 14.32 1 51 121 SER A O 1
ATOM 955 N N . ALA A 1 122 ? 2.922 32.5 13.805 1 48.78 122 ALA A N 1
ATOM 956 C CA . ALA A 1 122 ? 2.994 31.625 12.633 1 48.78 122 ALA A CA 1
ATOM 957 C C . ALA A 1 122 ? 4.07 32.094 11.664 1 48.78 122 ALA A C 1
ATOM 959 O O . ALA A 1 122 ? 4.191 31.594 10.547 1 48.78 122 ALA A O 1
ATOM 960 N N . SER A 1 123 ? 4.207 33.531 11.688 1 47.34 123 SER A N 1
ATOM 961 C CA . SER A 1 123 ? 5.391 33.719 10.867 1 47.34 123 SER A CA 1
ATOM 962 C C . SER A 1 123 ? 6.293 32.5 10.875 1 47.34 123 SER A C 1
ATOM 964 O O . SER A 1 123 ? 7.266 32.438 10.125 1 47.34 123 SER A O 1
ATOM 966 N N . ARG A 1 124 ? 6.098 31.766 12.039 1 55.38 124 ARG A N 1
ATOM 967 C CA . ARG A 1 124 ? 7.039 30.766 12.539 1 55.38 124 ARG A CA 1
ATOM 968 C C . ARG A 1 124 ? 6.902 29.453 11.781 1 55.38 124 ARG A C 1
ATOM 970 O O . ARG A 1 124 ? 5.859 29.172 11.18 1 55.38 124 ARG A O 1
ATOM 977 N N . HIS A 1 125 ? 7.82 28.812 11.531 1 74.31 125 HIS A N 1
ATOM 978 C CA . HIS A 1 125 ? 8.312 27.609 10.867 1 74.31 125 HIS A CA 1
ATOM 979 C C . HIS A 1 125 ? 7.488 26.391 11.266 1 74.31 125 HIS A C 1
ATOM 981 O O . HIS A 1 125 ? 7.727 25.781 12.32 1 74.31 125 HIS A O 1
ATOM 987 N N . SER A 1 126 ? 6.258 26.188 10.547 1 87.5 126 SER A N 1
ATOM 988 C CA . SER A 1 126 ? 5.52 24.953 10.75 1 87.5 126 SER A CA 1
ATOM 989 C C . SER A 1 126 ? 6.426 23.734 10.586 1 87.5 126 SER A C 1
ATOM 991 O O . SER A 1 126 ? 7.297 23.719 9.719 1 87.5 126 SER A O 1
ATOM 993 N N . GLN A 1 127 ? 6.297 22.859 11.531 1 93.88 127 GLN A N 1
ATOM 994 C CA . GLN A 1 127 ? 7.027 21.594 11.453 1 93.88 127 GLN A CA 1
ATOM 995 C C . GLN A 1 127 ? 6.125 20.469 10.961 1 93.88 127 GLN A C 1
ATOM 997 O O . GLN A 1 127 ? 5.125 20.141 11.602 1 93.88 127 GLN A O 1
ATOM 1002 N N . VAL A 1 128 ? 6.473 19.984 9.797 1 96.38 128 VAL A N 1
ATOM 1003 C CA . VAL A 1 128 ? 5.73 18.859 9.242 1 96.38 128 VAL A CA 1
ATOM 1004 C C . VAL A 1 128 ? 6.504 17.562 9.477 1 96.38 128 VAL A C 1
ATOM 1006 O O . VAL A 1 128 ? 7.676 17.453 9.117 1 96.38 128 VAL A O 1
ATOM 1009 N N . VAL A 1 129 ? 5.871 16.578 10.109 1 98.25 129 VAL A N 1
ATOM 1010 C CA . VAL A 1 129 ? 6.469 15.281 10.383 1 98.25 129 VAL A CA 1
ATOM 1011 C C . VAL A 1 129 ? 5.648 14.18 9.711 1 98.25 129 VAL A C 1
ATOM 1013 O O . VAL A 1 129 ? 4.449 14.047 9.969 1 98.25 129 VAL A O 1
ATOM 1016 N N . ALA A 1 130 ? 6.273 13.438 8.852 1 98.5 130 ALA A N 1
ATOM 1017 C CA . ALA A 1 130 ? 5.629 12.297 8.203 1 98.5 130 ALA A CA 1
ATOM 1018 C C . ALA A 1 130 ? 5.969 11 8.93 1 98.5 130 ALA A C 1
ATOM 1020 O O . ALA A 1 130 ? 7.102 10.805 9.367 1 98.5 130 ALA A O 1
ATOM 1021 N N . PHE A 1 131 ? 5.012 10.141 9.07 1 98.5 131 PHE A N 1
ATOM 1022 C CA . PHE A 1 131 ? 5.199 8.836 9.695 1 98.5 131 PHE A CA 1
ATOM 1023 C C . PHE A 1 131 ? 5.004 7.719 8.68 1 98.5 131 PHE A C 1
ATOM 1025 O O . PHE A 1 131 ? 3.889 7.488 8.203 1 98.5 131 PHE A O 1
ATOM 1032 N N . PHE A 1 132 ? 6.07 7.055 8.383 1 97.38 132 PHE A N 1
ATOM 1033 C CA . PHE A 1 132 ? 6.113 6.008 7.367 1 97.38 132 PHE A CA 1
ATOM 1034 C C . PHE A 1 132 ? 6.465 4.664 7.992 1 97.38 132 PHE A C 1
ATOM 1036 O O . PHE A 1 132 ? 7.207 4.605 8.977 1 97.38 132 PHE A O 1
ATOM 1043 N N . SER A 1 133 ? 5.914 3.594 7.441 1 95.75 133 SER A N 1
ATOM 1044 C CA . SER A 1 133 ? 6.301 2.24 7.824 1 95.75 133 SER A CA 1
ATOM 1045 C C . SER A 1 133 ? 6.355 1.315 6.613 1 95.75 133 SER A C 1
ATOM 1047 O O . SER A 1 133 ? 5.531 1.421 5.707 1 95.75 133 SER A O 1
ATOM 1049 N N . PRO A 1 134 ? 7.371 0.458 6.613 1 92.81 134 PRO A N 1
ATOM 1050 C CA . PRO A 1 134 ? 7.41 -0.527 5.527 1 92.81 134 PRO A CA 1
ATOM 1051 C C . PRO A 1 134 ? 6.223 -1.486 5.559 1 92.81 134 PRO A C 1
ATOM 1053 O O . PRO A 1 134 ? 5.645 -1.791 4.512 1 92.81 134 PRO A O 1
ATOM 1056 N N . LYS A 1 135 ? 5.832 -1.9 6.738 1 87.25 135 LYS A N 1
ATOM 1057 C CA . LYS A 1 135 ? 4.707 -2.811 6.934 1 87.25 135 LYS A CA 1
ATOM 1058 C C . LYS A 1 135 ? 3.656 -2.195 7.855 1 87.25 135 LYS A C 1
ATOM 1060 O O . LYS A 1 135 ? 3.961 -1.29 8.633 1 87.25 135 LYS A O 1
ATOM 1065 N N . GLY A 1 136 ? 2.496 -2.734 7.723 1 80.81 136 GLY A N 1
ATOM 1066 C CA . GLY A 1 136 ? 1.408 -2.236 8.547 1 80.81 136 GLY A CA 1
ATOM 1067 C C . GLY A 1 136 ? 1.517 -2.664 10 1 80.81 136 GLY A C 1
ATOM 1068 O O . GLY A 1 136 ? 2.465 -3.355 10.375 1 80.81 136 GLY A O 1
ATOM 1069 N N . LYS A 1 137 ? 0.615 -2.021 10.844 1 79.12 137 LYS A N 1
ATOM 1070 C CA . LYS A 1 137 ? 0.508 -2.309 12.266 1 79.12 137 LYS A CA 1
ATOM 1071 C C . LYS A 1 137 ? 1.844 -2.092 12.977 1 79.12 137 LYS A C 1
ATOM 1073 O O . LYS A 1 137 ? 2.301 -2.953 13.727 1 79.12 137 LYS A O 1
ATOM 1078 N N . SER A 1 138 ? 2.439 -1.025 12.648 1 79.56 138 SER A N 1
ATOM 1079 C CA . SER A 1 138 ? 3.729 -0.641 13.211 1 79.56 138 SER A CA 1
ATOM 1080 C C . SER A 1 138 ? 3.551 0.221 14.461 1 79.56 138 SER A C 1
ATOM 1082 O O . SER A 1 138 ? 4.523 0.523 15.156 1 79.56 138 SER A O 1
ATOM 1084 N N . GLY A 1 139 ? 2.318 0.712 14.68 1 87.5 139 GLY A N 1
ATOM 1085 C CA . GLY A 1 139 ? 2.049 1.583 15.812 1 87.5 139 GLY A CA 1
ATOM 1086 C C . GLY A 1 139 ? 1.98 3.051 15.438 1 87.5 139 GLY A C 1
ATOM 1087 O O . GLY A 1 139 ? 1.923 3.92 16.312 1 87.5 139 GLY A O 1
ATOM 1088 N N . LYS A 1 140 ? 1.973 3.352 14.188 1 92.69 140 LYS A N 1
ATOM 1089 C CA . LYS A 1 140 ? 1.975 4.73 13.711 1 92.69 140 LYS A CA 1
ATOM 1090 C C . LYS A 1 140 ? 0.766 5.496 14.242 1 92.69 140 LYS A C 1
ATOM 1092 O O . LYS A 1 140 ? 0.917 6.543 14.875 1 92.69 140 LYS A O 1
ATOM 1097 N N . THR A 1 141 ? -0.422 4.922 14.031 1 91.12 141 THR A N 1
ATOM 1098 C CA . THR A 1 141 ? -1.659 5.594 14.406 1 91.12 141 THR A CA 1
ATOM 1099 C C . THR A 1 141 ? -1.662 5.914 15.898 1 91.12 141 THR A C 1
ATOM 1101 O O . THR A 1 141 ? -1.986 7.035 16.297 1 91.12 141 THR A O 1
ATOM 1104 N N . THR A 1 142 ? -1.301 4.965 16.688 1 90.31 142 THR A N 1
ATOM 1105 C CA . THR A 1 142 ? -1.263 5.117 18.141 1 90.31 142 THR A CA 1
ATOM 1106 C C . THR A 1 142 ? -0.264 6.199 18.547 1 90.31 142 THR A C 1
ATOM 1108 O O . THR A 1 142 ? -0.582 7.074 19.344 1 90.31 142 THR A O 1
ATOM 1111 N N . LEU A 1 143 ? 0.925 6.129 18 1 95.25 143 LEU A N 1
ATOM 1112 C CA . LEU A 1 143 ? 1.964 7.094 18.344 1 95.25 143 LEU A CA 1
ATOM 1113 C C . LEU A 1 143 ? 1.559 8.5 17.922 1 95.25 143 LEU A C 1
ATOM 1115 O O . LEU A 1 143 ? 1.682 9.445 18.719 1 95.25 143 LEU A O 1
ATOM 1119 N N . ILE A 1 144 ? 1.106 8.664 16.75 1 97.06 144 ILE A N 1
ATOM 1120 C CA . ILE A 1 144 ? 0.775 9.961 16.172 1 97.06 144 ILE A CA 1
ATOM 1121 C C . ILE A 1 144 ? -0.331 10.625 17 1 97.06 144 ILE A C 1
ATOM 1123 O O . ILE A 1 144 ? -0.245 11.805 17.328 1 97.06 144 ILE A O 1
ATOM 1127 N N . ALA A 1 145 ? -1.366 9.844 17.344 1 94.81 145 ALA A N 1
ATOM 1128 C CA . ALA A 1 145 ? -2.48 10.375 18.125 1 94.81 145 ALA A CA 1
ATOM 1129 C C . ALA A 1 145 ? -2.002 10.898 19.484 1 94.81 145 ALA A C 1
ATOM 1131 O O . ALA A 1 145 ? -2.338 12.016 19.875 1 94.81 145 ALA A O 1
ATOM 1132 N N . ASN A 1 146 ? -1.205 10.109 20.141 1 95.06 146 ASN A N 1
ATOM 1133 C CA . ASN A 1 146 ? -0.72 10.5 21.453 1 95.06 146 ASN A CA 1
ATOM 1134 C C . ASN A 1 146 ? 0.311 11.617 21.359 1 95.06 146 ASN A C 1
ATOM 1136 O O . ASN A 1 146 ? 0.331 12.523 22.203 1 95.06 146 ASN A O 1
ATOM 1140 N N . LEU A 1 147 ? 1.14 11.57 20.359 1 96.75 147 LEU A N 1
ATOM 1141 C CA . LEU A 1 147 ? 2.148 12.602 20.141 1 96.75 147 LEU A CA 1
ATOM 1142 C C . LEU A 1 147 ? 1.494 13.945 19.828 1 96.75 147 LEU A C 1
ATOM 1144 O O . LEU A 1 147 ? 1.92 14.984 20.344 1 96.75 147 LEU A O 1
ATOM 1148 N N . GLY A 1 148 ? 0.51 13.906 18.938 1 97.06 148 GLY A N 1
ATOM 1149 C CA . GLY A 1 148 ? -0.235 15.125 18.641 1 97.06 148 GLY A CA 1
ATOM 1150 C C . GLY A 1 148 ? -0.843 15.766 19.875 1 97.06 148 GLY A C 1
ATOM 1151 O O . GLY A 1 148 ? -0.736 16.984 20.062 1 97.06 148 GLY A O 1
ATOM 1152 N N . ALA A 1 149 ? -1.419 14.93 20.688 1 95.12 149 ALA A N 1
ATOM 1153 C CA . ALA A 1 149 ? -2.014 15.422 21.938 1 95.12 149 ALA A CA 1
ATOM 1154 C C . ALA A 1 149 ? -0.948 15.992 22.859 1 95.12 149 ALA A C 1
ATOM 1156 O O . ALA A 1 149 ? -1.153 17.031 23.484 1 95.12 149 ALA A O 1
ATOM 1157 N N . ALA A 1 150 ? 0.115 15.305 22.953 1 96.12 150 ALA A N 1
ATOM 1158 C CA . ALA A 1 150 ? 1.209 15.75 23.812 1 96.12 150 ALA A CA 1
ATOM 1159 C C . ALA A 1 150 ? 1.771 17.094 23.344 1 96.12 150 ALA A C 1
ATOM 1161 O O . ALA A 1 150 ? 2.018 17.984 24.141 1 96.12 150 ALA A O 1
ATOM 1162 N N . LEU A 1 151 ? 1.985 17.234 22.062 1 96.62 151 LEU A N 1
ATOM 1163 C CA . LEU A 1 151 ? 2.502 18.484 21.484 1 96.62 151 LEU A CA 1
ATOM 1164 C C . LEU A 1 151 ? 1.549 19.641 21.766 1 96.62 151 LEU A C 1
ATOM 1166 O O . LEU A 1 151 ? 1.978 20.719 22.172 1 96.62 151 LEU A O 1
ATOM 1170 N N . ALA A 1 152 ? 0.292 19.359 21.516 1 94.94 152 ALA A N 1
ATOM 1171 C CA . ALA A 1 152 ? -0.72 20.391 21.75 1 94.94 152 ALA A CA 1
ATOM 1172 C C . ALA A 1 152 ? -0.716 20.828 23.219 1 94.94 152 ALA A C 1
ATOM 1174 O O . ALA A 1 152 ? -0.777 22.031 23.516 1 94.94 152 ALA A O 1
ATOM 1175 N N . GLN A 1 153 ? -0.6 19.891 24.062 1 93.38 153 GLN A N 1
ATOM 1176 C CA . GLN A 1 153 ? -0.642 20.156 25.5 1 93.38 153 GLN A CA 1
ATOM 1177 C C . GLN A 1 153 ? 0.614 20.891 25.953 1 93.38 153 GLN A C 1
ATOM 1179 O O . GLN A 1 153 ? 0.533 21.844 26.734 1 93.38 153 GLN A O 1
ATOM 1184 N N . GLN A 1 154 ? 1.739 20.5 25.5 1 93.88 154 GLN A N 1
ATOM 1185 C CA . GLN A 1 154 ? 3.016 21.031 25.969 1 93.88 154 GLN A CA 1
ATOM 1186 C C . GLN A 1 154 ? 3.275 22.422 25.391 1 93.88 154 GLN A C 1
ATOM 1188 O O . GLN A 1 154 ? 3.91 23.25 26.047 1 93.88 154 GLN A O 1
ATOM 1193 N N . THR A 1 155 ? 2.773 22.688 24.203 1 92.75 155 THR A N 1
ATOM 1194 C CA . THR A 1 155 ? 3.154 23.922 23.547 1 92.75 155 THR A CA 1
ATOM 1195 C C . THR A 1 155 ? 1.993 24.922 23.531 1 92.75 155 THR A C 1
ATOM 1197 O O . THR A 1 155 ? 2.201 26.125 23.391 1 92.75 155 THR A O 1
ATOM 1200 N N . GLY A 1 156 ? 0.817 24.391 23.562 1 92.12 156 GLY A N 1
ATOM 1201 C CA . GLY A 1 156 ? -0.357 25.234 23.422 1 92.12 156 GLY A CA 1
ATOM 1202 C C . GLY A 1 156 ? -0.563 25.734 22 1 92.12 156 GLY A C 1
ATOM 1203 O O . GLY A 1 156 ? -1.339 26.656 21.766 1 92.12 156 GLY A O 1
ATOM 1204 N N . GLU A 1 157 ? 0.197 25.141 21.094 1 91.81 157 GLU A N 1
ATOM 1205 C CA . GLU A 1 157 ? 0.126 25.531 19.688 1 91.81 157 GLU A CA 1
ATOM 1206 C C . GLU A 1 157 ? -0.847 24.641 18.922 1 91.81 157 GLU A C 1
ATOM 1208 O O . GLU A 1 157 ? -1.139 23.516 19.344 1 91.81 157 GLU A O 1
ATOM 1213 N N . PRO A 1 158 ? -1.34 25.141 17.797 1 92.5 158 PRO A N 1
ATOM 1214 C CA . PRO A 1 158 ? -2.229 24.312 16.969 1 92.5 158 PRO A CA 1
ATOM 1215 C C . PRO A 1 158 ? -1.501 23.141 16.312 1 92.5 158 PRO A C 1
ATOM 1217 O O . PRO A 1 158 ? -0.456 23.344 15.688 1 92.5 158 PRO A O 1
ATOM 1220 N N . VAL A 1 159 ? -2.057 21.938 16.516 1 96.19 159 VAL A N 1
ATOM 1221 C CA . VAL A 1 159 ? -1.489 20.719 15.953 1 96.19 159 VAL A CA 1
ATOM 1222 C C . VAL A 1 159 ? -2.516 20.047 15.047 1 96.19 159 VAL A C 1
ATOM 1224 O O . VAL A 1 159 ? -3.701 19.969 15.383 1 96.19 159 VAL A O 1
ATOM 1227 N N . ALA A 1 160 ? -2.066 19.641 13.898 1 97.5 160 ALA A N 1
ATOM 1228 C CA . ALA A 1 160 ? -2.938 18.922 12.977 1 97.5 160 ALA A CA 1
ATOM 1229 C C . ALA A 1 160 ? -2.412 17.516 12.719 1 97.5 160 ALA A C 1
ATOM 1231 O O . ALA A 1 160 ? -1.199 17.297 12.633 1 97.5 160 ALA A O 1
ATOM 1232 N N . ILE A 1 161 ? -3.328 16.578 12.641 1 98.25 161 ILE A N 1
ATOM 1233 C CA . ILE A 1 161 ? -3.047 15.242 12.133 1 98.25 161 ILE A CA 1
ATOM 1234 C C . ILE A 1 161 ? -3.74 15.039 10.789 1 98.25 161 ILE A C 1
ATOM 1236 O O . ILE A 1 161 ? -4.941 15.289 10.656 1 98.25 161 ILE A O 1
ATOM 1240 N N . ILE A 1 162 ? -2.996 14.727 9.836 1 98.25 162 ILE A N 1
ATOM 1241 C CA . ILE A 1 162 ? -3.551 14.359 8.531 1 98.25 162 ILE A CA 1
ATOM 1242 C C . ILE A 1 162 ? -3.504 12.844 8.367 1 98.25 162 ILE A C 1
ATOM 1244 O O . ILE A 1 162 ? -2.426 12.242 8.344 1 98.25 162 ILE A O 1
ATOM 1248 N N . ASP A 1 163 ? -4.629 12.234 8.297 1 97.25 163 ASP A N 1
ATOM 1249 C CA . ASP A 1 163 ? -4.707 10.805 8.055 1 97.25 163 ASP A CA 1
ATOM 1250 C C . ASP A 1 163 ? -4.473 10.484 6.578 1 97.25 163 ASP A C 1
ATOM 1252 O O . ASP A 1 163 ? -5.41 10.477 5.781 1 97.25 163 ASP A O 1
ATOM 1256 N N . GLY A 1 164 ? -3.219 10.141 6.293 1 95.81 164 GLY A N 1
ATOM 1257 C CA . GLY A 1 164 ? -2.816 9.859 4.926 1 95.81 164 GLY A CA 1
ATOM 1258 C C . GLY A 1 164 ? -2.85 8.375 4.594 1 95.81 164 GLY A C 1
ATOM 1259 O O . GLY A 1 164 ? -2.359 7.961 3.541 1 95.81 164 GLY A O 1
ATOM 1260 N N . ASP A 1 165 ? -3.219 7.562 5.48 1 94 165 ASP A N 1
ATOM 1261 C CA . ASP A 1 165 ? -3.582 6.191 5.129 1 94 165 ASP A CA 1
ATOM 1262 C C . ASP A 1 165 ? -4.922 6.148 4.402 1 94 165 ASP A C 1
ATOM 1264 O O . ASP A 1 165 ? -5.961 5.887 5.016 1 94 165 ASP A O 1
ATOM 1268 N N . LEU A 1 166 ? -4.934 6.191 3.178 1 92.19 166 LEU A N 1
ATOM 1269 C CA . LEU A 1 166 ? -6.047 6.645 2.352 1 92.19 166 LEU A CA 1
ATOM 1270 C C . LEU A 1 166 ? -7.098 5.551 2.203 1 92.19 166 LEU A C 1
ATOM 1272 O O . LEU A 1 166 ? -8.25 5.832 1.854 1 92.19 166 LEU A O 1
ATOM 1276 N N . GLN A 1 167 ? -6.77 4.359 2.436 1 91.5 167 GLN A N 1
ATOM 1277 C CA . GLN A 1 167 ? -7.742 3.297 2.207 1 91.5 167 GLN A CA 1
ATOM 1278 C C . GLN A 1 167 ? -8.328 2.795 3.523 1 91.5 167 GLN A C 1
ATOM 1280 O O . GLN A 1 167 ? -9.523 2.482 3.6 1 91.5 167 GLN A O 1
ATOM 1285 N N . PHE A 1 168 ? -7.426 2.816 4.547 1 91.12 168 PHE A N 1
ATOM 1286 C CA . PHE A 1 168 ? -7.879 2.162 5.766 1 91.12 168 PHE A CA 1
ATOM 1287 C C . PHE A 1 168 ? -7.414 2.93 6.996 1 91.12 168 PHE A C 1
ATOM 1289 O O . PHE A 1 168 ? -6.988 2.33 7.988 1 91.12 168 PHE A O 1
ATOM 1296 N N . GLY A 1 169 ? -7.461 4.176 6.871 1 89.75 169 GLY A N 1
ATOM 1297 C CA . GLY A 1 169 ? -7.074 5.023 7.984 1 89.75 169 GLY A CA 1
ATOM 1298 C C . GLY A 1 169 ? -7.961 4.852 9.203 1 89.75 169 GLY A C 1
ATOM 1299 O O . GLY A 1 169 ? -9.164 4.6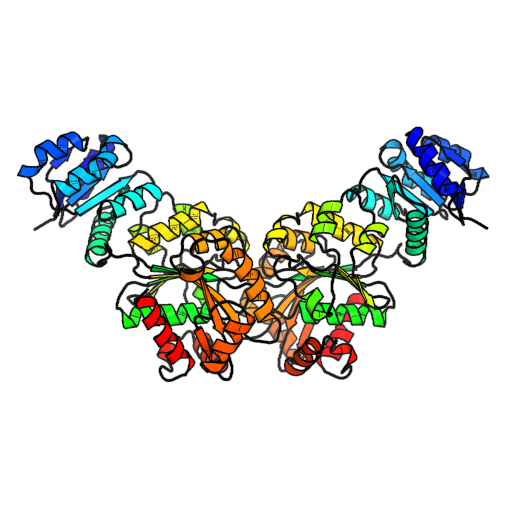41 9.078 1 89.75 169 GLY A O 1
ATOM 1300 N N . ASP A 1 170 ? -7.402 5.059 10.445 1 87.62 170 ASP A N 1
ATOM 1301 C CA . ASP A 1 170 ? -8.117 4.727 11.68 1 87.62 170 ASP A CA 1
ATOM 1302 C C . ASP A 1 170 ? -8.227 5.949 12.586 1 87.62 170 ASP A C 1
ATOM 1304 O O . ASP A 1 170 ? -8.758 5.852 13.695 1 87.62 170 ASP A O 1
ATOM 1308 N N . MET A 1 171 ? -7.766 7.074 12.133 1 89.88 171 MET A N 1
ATOM 1309 C CA . MET A 1 171 ? -7.727 8.219 13.039 1 89.88 171 MET A CA 1
ATOM 1310 C C . MET A 1 171 ? -9.133 8.617 13.469 1 89.88 171 MET A C 1
ATOM 1312 O O . MET A 1 171 ? -9.359 8.977 14.625 1 89.88 171 MET A O 1
ATOM 1316 N N . GLY A 1 172 ? -10.07 8.609 12.516 1 87.81 172 GLY A N 1
ATOM 1317 C CA . GLY A 1 172 ? -11.453 8.914 12.859 1 87.81 172 GLY A CA 1
ATOM 1318 C C . GLY A 1 172 ? -12.008 8.031 13.961 1 87.81 172 GLY A C 1
ATOM 1319 O O . GLY A 1 172 ? -12.57 8.523 14.938 1 87.81 172 GLY A O 1
ATOM 1320 N N . VAL A 1 173 ? -11.742 6.789 13.836 1 82.69 173 VAL A N 1
ATOM 1321 C CA . VAL A 1 173 ? -12.234 5.82 14.812 1 82.69 173 VAL A CA 1
ATOM 1322 C C . VAL A 1 173 ? -11.422 5.941 16.109 1 82.69 173 VAL A C 1
ATOM 1324 O O . VAL A 1 173 ? -11.977 5.855 17.203 1 82.69 173 VAL A O 1
ATOM 1327 N N . PHE A 1 174 ? -10.164 6.098 15.945 1 85.25 174 PHE A N 1
ATOM 1328 C CA . PHE A 1 174 ? -9.273 6.176 17.094 1 85.25 174 PHE A CA 1
ATOM 1329 C C . PHE A 1 174 ? -9.711 7.289 18.047 1 85.25 174 PHE A C 1
ATOM 1331 O O . PHE A 1 174 ? -9.703 7.117 19.266 1 85.25 174 PHE A O 1
ATOM 1338 N N . PHE A 1 175 ? -10.148 8.414 17.469 1 89.19 175 PHE A N 1
ATOM 1339 C CA . PHE A 1 175 ? -10.562 9.57 18.25 1 89.19 175 PHE A CA 1
ATOM 1340 C C . PHE A 1 175 ? -12.078 9.602 18.422 1 89.19 175 PHE A C 1
ATOM 1342 O O . PHE A 1 175 ? -12.617 10.523 19.031 1 89.19 175 PHE A O 1
ATOM 1349 N N . ASN A 1 176 ? -12.758 8.617 17.859 1 85.81 176 ASN A N 1
ATOM 1350 C CA . ASN A 1 176 ? -14.211 8.562 17.875 1 85.81 176 ASN A CA 1
ATOM 1351 C C . ASN A 1 176 ? -14.828 9.789 17.219 1 85.81 176 ASN A C 1
ATOM 1353 O O . ASN A 1 176 ? -15.68 10.461 17.812 1 85.81 176 ASN A O 1
ATOM 1357 N N . LEU A 1 177 ? -14.336 10.047 16.062 1 89.44 177 LEU A N 1
ATOM 1358 C CA . LEU A 1 177 ? -14.805 11.211 15.32 1 89.44 177 LEU A CA 1
ATOM 1359 C C . LEU A 1 177 ? -15.797 10.797 14.234 1 89.44 177 LEU A C 1
ATOM 1361 O O . LEU A 1 177 ? -15.734 9.68 13.727 1 89.44 177 LEU A O 1
ATOM 1365 N N . THR A 1 178 ? -16.688 11.664 13.891 1 88.12 178 THR A N 1
ATOM 1366 C CA . THR A 1 178 ? -17.609 11.547 12.758 1 88.12 178 THR A CA 1
ATOM 1367 C C . THR A 1 178 ? -17.406 12.703 11.781 1 88.12 178 THR A C 1
ATOM 1369 O O . THR A 1 178 ? -18.109 13.711 11.852 1 88.12 178 THR A O 1
ATOM 1372 N N . PRO A 1 179 ? -16.547 12.516 10.891 1 90.81 179 PRO A N 1
ATOM 1373 C CA . PRO A 1 179 ? -16.203 13.633 10.008 1 90.81 179 PRO A CA 1
ATOM 1374 C C . PRO A 1 179 ? -17.281 13.914 8.961 1 90.81 179 PRO A C 1
ATOM 1376 O O . PRO A 1 179 ? -17.906 12.977 8.445 1 90.81 179 PRO A O 1
ATOM 1379 N N . GLN A 1 180 ? -17.516 15.141 8.727 1 90 180 GLN A N 1
ATOM 1380 C CA . GLN A 1 180 ? -18.391 15.547 7.637 1 90 180 GLN A CA 1
ATOM 1381 C C . GLN A 1 180 ? -17.641 15.586 6.305 1 90 180 GLN A C 1
ATOM 1383 O O . GLN A 1 180 ? -18.25 15.422 5.242 1 90 180 GLN A O 1
ATOM 1388 N N . SER A 1 181 ? -16.375 15.852 6.379 1 93.19 181 SER A N 1
ATOM 1389 C CA . SER A 1 181 ? -15.477 15.859 5.234 1 93.19 181 SER A CA 1
ATOM 1390 C C . SER A 1 181 ? -14.188 15.102 5.539 1 93.19 181 SER A C 1
ATOM 1392 O O . SER A 1 181 ? -13.805 14.961 6.703 1 93.19 181 SER A O 1
ATOM 1394 N N . THR A 1 182 ? -13.672 14.586 4.492 1 95.31 182 THR A N 1
ATOM 1395 C CA . THR A 1 182 ? -12.438 13.82 4.605 1 95.31 182 THR A CA 1
ATOM 1396 C C . THR A 1 182 ? -11.352 14.406 3.703 1 95.31 182 THR A C 1
ATOM 1398 O O . THR A 1 182 ? -11.539 15.477 3.117 1 95.31 182 THR A O 1
ATOM 1401 N N . ILE A 1 183 ? -10.242 13.773 3.684 1 96.94 183 ILE A N 1
ATOM 1402 C CA . ILE A 1 183 ? -9.117 14.188 2.855 1 96.94 183 ILE A CA 1
ATOM 1403 C C . ILE A 1 183 ? -9.531 14.18 1.385 1 96.94 183 ILE A C 1
ATOM 1405 O O . ILE A 1 183 ? -9.016 14.969 0.587 1 96.94 183 ILE A O 1
ATOM 1409 N N . VAL A 1 184 ? -10.508 13.383 1.01 1 95.88 184 VAL A N 1
ATOM 1410 C CA . VAL A 1 184 ? -10.984 13.266 -0.363 1 95.88 184 VAL A CA 1
ATOM 1411 C C . VAL A 1 184 ? -11.633 14.57 -0.808 1 95.88 184 VAL A C 1
ATOM 1413 O O . VAL A 1 184 ? -11.258 15.133 -1.842 1 95.88 184 VAL A O 1
ATOM 1416 N N . GLU A 1 185 ? -12.492 15.062 -0.014 1 95.56 185 GLU A N 1
ATOM 1417 C CA . GLU A 1 185 ? -13.172 16.328 -0.323 1 95.56 185 GLU A CA 1
ATOM 1418 C C . GLU A 1 185 ? -12.203 17.5 -0.276 1 95.56 185 GLU A C 1
ATOM 1420 O O . GLU A 1 185 ? -12.273 18.406 -1.104 1 95.56 185 GLU A O 1
ATOM 1425 N N . ALA A 1 186 ? -11.336 17.469 0.707 1 96 186 ALA A N 1
ATOM 1426 C CA . ALA A 1 186 ? -10.352 18.547 0.827 1 96 186 ALA A CA 1
ATOM 1427 C C . ALA A 1 186 ? -9.508 18.656 -0.438 1 96 186 ALA A C 1
ATOM 1429 O O . ALA A 1 186 ? -9.336 19.75 -0.984 1 96 186 ALA A O 1
ATOM 1430 N N . VAL A 1 187 ? -9.008 17.5 -0.917 1 95.44 187 VAL A N 1
ATOM 1431 C CA . VAL A 1 187 ? -8.141 17.5 -2.09 1 95.44 187 VAL A CA 1
ATOM 1432 C C . VAL A 1 187 ? -8.953 17.828 -3.336 1 95.44 187 VAL A C 1
ATOM 1434 O O . VAL A 1 187 ? -8.469 18.531 -4.23 1 95.44 187 VAL A O 1
ATOM 1437 N N . ARG A 1 188 ? -10.141 17.328 -3.379 1 93 188 ARG A N 1
ATOM 1438 C CA . ARG A 1 188 ? -11.031 17.625 -4.496 1 93 188 ARG A CA 1
ATOM 1439 C C . ARG A 1 188 ? -11.234 19.141 -4.641 1 93 188 ARG A C 1
ATOM 1441 O O . ARG A 1 188 ? -11.234 19.672 -5.754 1 93 188 ARG A O 1
ATOM 1448 N N . ASP A 1 189 ? -11.352 19.859 -3.529 1 92.88 189 ASP A N 1
ATOM 1449 C CA . ASP A 1 189 ? -11.688 21.281 -3.502 1 92.88 189 ASP A CA 1
ATOM 1450 C C . ASP A 1 189 ? -10.43 22.141 -3.377 1 92.88 189 ASP A C 1
ATOM 1452 O O . ASP A 1 189 ? -10.516 23.359 -3.27 1 92.88 189 ASP A O 1
ATOM 1456 N N . ILE A 1 190 ? -9.305 21.531 -3.418 1 92.88 190 ILE A N 1
ATOM 1457 C CA . ILE A 1 190 ? -8.078 22.141 -2.928 1 92.88 190 ILE A CA 1
ATOM 1458 C C . ILE A 1 190 ? -7.789 23.438 -3.699 1 92.88 190 ILE A C 1
ATOM 1460 O O . ILE A 1 190 ? -7.297 24.406 -3.131 1 92.88 190 ILE A O 1
ATOM 1464 N N . SER A 1 191 ? -8.117 23.547 -4.957 1 89.38 191 SER A N 1
ATOM 1465 C CA . SER A 1 191 ? -7.816 24.719 -5.789 1 89.38 191 SER A CA 1
ATOM 1466 C C . SER A 1 191 ? -8.648 25.922 -5.379 1 89.38 191 SER A C 1
ATOM 1468 O O . SER A 1 191 ? -8.289 27.062 -5.68 1 89.38 191 SER A O 1
ATOM 1470 N N . PHE A 1 192 ? -9.68 25.672 -4.652 1 89.88 192 PHE A N 1
ATOM 1471 C CA . PHE A 1 192 ? -10.602 26.734 -4.297 1 89.88 192 PHE A CA 1
ATOM 1472 C C . PHE A 1 192 ? -10.547 27.031 -2.801 1 89.88 192 PHE A C 1
ATOM 1474 O O . PHE A 1 192 ? -11.336 27.828 -2.285 1 89.88 192 PHE A O 1
ATOM 1481 N N . LEU A 1 193 ? -9.617 26.406 -2.229 1 89.5 193 LEU A N 1
ATOM 1482 C CA . LEU A 1 193 ? -9.477 26.609 -0.789 1 89.5 193 LEU A CA 1
ATOM 1483 C C . LEU A 1 193 ? -8.305 27.531 -0.478 1 89.5 193 LEU A C 1
ATOM 1485 O O . LEU A 1 193 ? -7.434 27.734 -1.324 1 89.5 193 LEU A O 1
ATOM 1489 N N . SER A 1 194 ? -8.375 28.109 0.654 1 87.88 194 SER A N 1
ATOM 1490 C CA . SER A 1 194 ? -7.277 28.781 1.333 1 87.88 194 SER A CA 1
ATOM 1491 C C . SER A 1 194 ? -6.98 28.141 2.684 1 87.88 194 SER A C 1
ATOM 1493 O O . SER A 1 194 ? -7.719 27.266 3.133 1 87.88 194 SER A O 1
ATOM 1495 N N . PRO A 1 195 ? -5.906 28.516 3.281 1 85.94 195 PRO A N 1
ATOM 1496 C CA . PRO A 1 195 ? -5.602 27.922 4.59 1 85.94 195 PRO A CA 1
ATOM 1497 C C . PRO A 1 195 ? -6.762 28.047 5.574 1 85.94 195 PRO A C 1
ATOM 1499 O O . PRO A 1 195 ? -7.109 27.078 6.25 1 85.94 195 PRO A O 1
ATOM 1502 N N . VAL A 1 196 ? -7.457 29.078 5.57 1 84.31 196 VAL A N 1
ATOM 1503 C CA . VAL A 1 196 ? -8.516 29.297 6.551 1 84.31 196 VAL A CA 1
ATOM 1504 C C . VAL A 1 196 ? -9.719 28.422 6.223 1 84.31 196 VAL A C 1
ATOM 1506 O O . VAL A 1 196 ? -10.375 27.891 7.121 1 84.31 196 VAL A O 1
ATOM 1509 N N . THR A 1 197 ? -9.984 28.297 4.918 1 89.75 197 THR A N 1
ATOM 1510 C CA . THR A 1 197 ? -11.133 27.484 4.547 1 89.75 197 THR A CA 1
ATOM 1511 C C . THR A 1 197 ? -10.812 25.984 4.68 1 89.75 197 THR A C 1
ATOM 1513 O O . THR A 1 197 ? -11.703 25.172 4.941 1 89.75 197 THR A O 1
ATOM 1516 N N . LEU A 1 198 ? -9.586 25.672 4.559 1 92.5 198 LEU A N 1
ATOM 1517 C CA . LEU A 1 198 ? -9.164 24.281 4.75 1 92.5 198 LEU A CA 1
ATOM 1518 C C . LEU A 1 198 ? -9.398 23.844 6.188 1 92.5 198 LEU A C 1
ATOM 1520 O O . LEU A 1 198 ? -9.703 22.672 6.434 1 92.5 198 LEU A O 1
ATOM 1524 N N . LYS A 1 199 ? -9.266 24.75 7.074 1 90.31 199 LYS A N 1
ATOM 1525 C CA . LYS A 1 199 ? -9.383 24.438 8.492 1 90.31 199 LYS A CA 1
ATOM 1526 C C . LYS A 1 199 ? -10.727 23.797 8.805 1 90.31 199 LYS A C 1
ATOM 1528 O O . LYS A 1 199 ? -10.82 22.953 9.695 1 90.31 199 LYS A O 1
ATOM 1533 N N . SER A 1 200 ? -11.734 24.141 8.016 1 90.06 200 SER A N 1
ATOM 1534 C CA . SER A 1 200 ? -13.078 23.625 8.258 1 90.06 200 SER A CA 1
ATOM 1535 C C . SER A 1 200 ? -13.164 22.141 7.93 1 90.06 200 SER A C 1
ATOM 1537 O O . SER A 1 200 ? -14.109 21.469 8.344 1 90.06 200 SER A O 1
ATOM 1539 N N . TYR A 1 201 ? -12.234 21.672 7.246 1 94.88 201 TYR A N 1
ATOM 1540 C CA . TYR A 1 201 ? -12.211 20.25 6.898 1 94.88 201 TYR A CA 1
ATOM 1541 C C . TYR A 1 201 ? -11.609 19.422 8.023 1 94.88 201 TYR A C 1
ATOM 1543 O O . TYR A 1 201 ? -11.75 18.203 8.039 1 94.88 201 TYR A O 1
ATOM 1551 N N . PHE A 1 202 ? -10.883 20.062 8.906 1 96.06 202 PHE A N 1
ATOM 1552 C CA . PHE A 1 202 ? -10.32 19.375 10.062 1 96.06 202 PHE A CA 1
ATOM 1553 C C . PHE A 1 202 ? -11.344 19.266 11.18 1 96.06 202 PHE A C 1
ATOM 1555 O O . PHE A 1 202 ? -12.086 20.203 11.453 1 96.06 202 PHE A O 1
ATOM 1562 N N . VAL A 1 203 ? -11.406 18.125 11.82 1 96.31 203 VAL A N 1
ATOM 1563 C CA . VAL A 1 203 ? -12.297 17.891 12.953 1 96.31 203 VAL A CA 1
ATOM 1564 C C . VAL A 1 203 ? -11.547 18.156 14.258 1 96.31 203 VAL A C 1
ATOM 1566 O O . VAL A 1 203 ? -10.492 17.562 14.508 1 96.31 203 VAL A O 1
ATOM 1569 N N . PRO A 1 204 ? -12.047 19.016 15.07 1 94.62 204 PRO A N 1
ATOM 1570 C CA . PRO A 1 204 ? -11.359 19.281 16.328 1 94.62 204 PRO A CA 1
ATOM 1571 C C . PRO A 1 204 ? -11.469 18.125 17.328 1 94.62 204 PRO A C 1
ATOM 1573 O O . PRO A 1 204 ? -12.555 17.562 17.5 1 94.62 204 PRO A O 1
ATOM 1576 N N . VAL A 1 205 ? -10.391 17.688 17.875 1 93.44 205 VAL A N 1
ATOM 1577 C CA . VAL A 1 205 ? -10.344 16.734 18.969 1 93.44 205 VAL A CA 1
ATOM 1578 C C . VAL A 1 205 ? -10.383 17.484 20.312 1 93.44 205 VAL A C 1
ATOM 1580 O O . VAL A 1 205 ? -11.078 17.078 21.234 1 93.44 205 VAL A O 1
ATOM 1583 N N . ASN A 1 206 ? -9.664 18.547 20.406 1 91.19 206 ASN A N 1
ATOM 1584 C CA . ASN A 1 206 ? -9.688 19.531 21.484 1 91.19 206 ASN A CA 1
ATOM 1585 C C . ASN A 1 206 ? -9.312 20.922 20.984 1 91.19 206 ASN A C 1
ATOM 1587 O O . ASN A 1 206 ? -9.367 21.188 19.781 1 91.19 206 ASN A O 1
ATOM 1591 N N . GLU A 1 207 ? -8.961 21.797 21.828 1 90.81 207 GLU A N 1
ATOM 1592 C CA . GLU A 1 207 ? -8.742 23.203 21.469 1 90.81 207 GLU A CA 1
ATOM 1593 C C . GLU A 1 207 ? -7.555 23.344 20.516 1 90.81 207 GLU A C 1
ATOM 1595 O O . GLU A 1 207 ? -7.562 24.219 19.641 1 90.81 207 GLU A O 1
ATOM 1600 N N . ASN A 1 208 ? -6.59 22.5 20.656 1 94 208 ASN A N 1
ATOM 1601 C CA . ASN A 1 208 ? -5.348 22.719 19.922 1 94 208 ASN A CA 1
ATOM 1602 C C . ASN A 1 208 ? -5 21.531 19.047 1 94 208 ASN A C 1
ATOM 1604 O O . ASN A 1 208 ? -3.92 21.484 18.453 1 94 208 ASN A O 1
ATOM 1608 N N . LEU A 1 209 ? -5.887 20.531 18.953 1 95.75 209 LEU A N 1
ATOM 1609 C CA . LEU A 1 209 ? -5.633 19.359 18.125 1 95.75 209 LEU A CA 1
ATOM 1610 C C . LEU A 1 209 ? -6.793 19.094 17.172 1 95.75 209 LEU A C 1
ATOM 1612 O O . LEU A 1 209 ? -7.949 19.016 17.594 1 95.75 209 LEU A O 1
ATOM 1616 N N . SER A 1 210 ? -6.461 19.062 15.883 1 96.75 210 SER A N 1
ATOM 1617 C CA . SER A 1 210 ? -7.465 18.781 14.859 1 96.75 210 SER A CA 1
ATOM 1618 C C . SER A 1 210 ? -7.008 17.672 13.922 1 96.75 210 SER A C 1
ATOM 1620 O O . SER A 1 210 ? -5.809 17.469 13.727 1 96.75 210 SER A O 1
ATOM 1622 N N . VAL A 1 211 ? -8 16.953 13.352 1 97.5 211 VAL A N 1
ATOM 1623 C CA . VAL A 1 211 ? -7.688 15.789 12.516 1 97.5 211 VAL A CA 1
ATOM 1624 C C . VAL A 1 211 ? -8.398 15.906 11.172 1 97.5 211 VAL A C 1
ATOM 1626 O O . VAL A 1 211 ? -9.602 16.203 11.125 1 97.5 211 VAL A O 1
ATOM 1629 N N . LEU A 1 212 ? -7.629 15.836 10.125 1 97.94 212 LEU A N 1
ATOM 1630 C CA . LEU A 1 212 ? -8.211 15.57 8.82 1 97.94 212 LEU A CA 1
ATOM 1631 C C . LEU A 1 212 ? -8.305 14.07 8.555 1 97.94 212 LEU A C 1
ATOM 1633 O O . LEU A 1 212 ? -7.281 13.422 8.312 1 97.94 212 LEU A O 1
ATOM 1637 N N . CYS A 1 213 ? -9.492 13.539 8.547 1 96.44 213 CYS A N 1
ATOM 1638 C CA . CYS A 1 213 ? -9.719 12.102 8.5 1 96.44 213 CYS A CA 1
ATOM 1639 C C . CYS A 1 213 ? -9.5 11.562 7.098 1 96.44 213 CYS A C 1
ATOM 1641 O O . CYS A 1 213 ? -9.633 12.297 6.117 1 96.44 213 CYS A O 1
ATOM 1643 N N . GLY A 1 214 ? -9.141 10.336 7.059 1 93.44 214 GLY A N 1
ATOM 1644 C CA . GLY A 1 214 ? -8.922 9.656 5.793 1 93.44 214 GLY A CA 1
ATOM 1645 C C . GLY A 1 214 ? -10.203 9.352 5.047 1 93.44 214 GLY A C 1
ATOM 1646 O O . GLY A 1 214 ? -11.297 9.617 5.551 1 93.44 214 GLY A O 1
ATOM 1647 N N . ALA A 1 215 ? -10.062 8.742 3.9 1 91.94 215 ALA A N 1
ATOM 1648 C CA . ALA A 1 215 ? -11.195 8.461 3.023 1 91.94 215 ALA A CA 1
ATOM 1649 C C . ALA A 1 215 ? -12.219 7.566 3.721 1 91.94 215 ALA A C 1
ATOM 1651 O O . ALA A 1 215 ? -11.852 6.648 4.453 1 91.94 215 ALA A O 1
ATOM 1652 N N . ALA A 1 216 ? -13.469 7.766 3.439 1 88.31 216 ALA A N 1
ATOM 1653 C CA . ALA A 1 216 ? -14.555 6.969 4.008 1 88.31 216 ALA A CA 1
ATOM 1654 C C . ALA A 1 216 ? -14.586 5.57 3.4 1 88.31 216 ALA A C 1
ATOM 1656 O O . ALA A 1 216 ? -14.977 4.605 4.062 1 88.31 216 ALA A O 1
ATOM 1657 N N . LYS A 1 217 ? -14.203 5.484 2.166 1 90.88 217 LYS A N 1
ATOM 1658 C CA . LYS A 1 217 ? -14.141 4.227 1.429 1 90.88 217 LYS A CA 1
ATOM 1659 C C . LYS A 1 217 ? -12.797 4.07 0.724 1 90.88 217 LYS A C 1
ATOM 1661 O O . LYS A 1 217 ? -12.234 5.043 0.214 1 90.88 217 LYS A O 1
ATOM 1666 N N . PRO A 1 218 ? -12.312 2.85 0.693 1 91.81 218 PRO A N 1
ATOM 1667 C CA . PRO A 1 218 ? -10.984 2.629 0.125 1 91.81 218 PRO A CA 1
ATOM 1668 C C . PRO A 1 218 ? -10.891 3.039 -1.343 1 91.81 218 PRO A C 1
ATOM 1670 O O . PRO A 1 218 ? -9.844 3.498 -1.796 1 91.81 218 PRO A O 1
ATOM 1673 N N . ASP A 1 219 ? -11.984 2.906 -2.096 1 90.56 219 ASP A N 1
ATOM 1674 C CA . ASP A 1 219 ? -11.953 3.176 -3.531 1 90.56 219 ASP A CA 1
ATOM 1675 C C . ASP A 1 219 ? -11.812 4.672 -3.807 1 90.56 219 ASP A C 1
ATOM 1677 O O . ASP A 1 219 ? -11.438 5.074 -4.91 1 90.56 219 ASP A O 1
ATOM 1681 N N . LEU A 1 220 ? -12.047 5.504 -2.828 1 92.75 220 LEU A N 1
ATOM 1682 C CA . LEU A 1 220 ? -11.938 6.949 -2.986 1 92.75 220 LEU A CA 1
ATOM 1683 C C . LEU A 1 220 ? -10.492 7.41 -2.844 1 92.75 220 LEU A C 1
ATOM 1685 O O . LEU A 1 220 ? -10.18 8.57 -3.107 1 92.75 220 LEU A O 1
ATOM 1689 N N . ALA A 1 221 ? -9.625 6.531 -2.457 1 91 221 ALA A N 1
ATOM 1690 C CA . ALA A 1 221 ? -8.219 6.855 -2.227 1 91 221 ALA A CA 1
ATOM 1691 C C . ALA A 1 221 ? -7.566 7.406 -3.492 1 91 221 ALA A C 1
ATOM 1693 O O . ALA A 1 221 ? -6.676 8.258 -3.422 1 91 221 ALA A O 1
ATOM 1694 N N . GLU A 1 222 ? -8.016 7.02 -4.605 1 90.5 222 GLU A N 1
ATOM 1695 C CA . GLU A 1 222 ? -7.406 7.387 -5.879 1 90.5 222 GLU A CA 1
ATOM 1696 C C . GLU A 1 222 ? -7.625 8.867 -6.188 1 90.5 222 GLU A C 1
ATOM 1698 O O . GLU A 1 222 ? -6.934 9.438 -7.035 1 90.5 222 GLU A O 1
ATOM 1703 N N . THR A 1 223 ? -8.57 9.484 -5.527 1 92.06 223 THR A N 1
ATOM 1704 C CA . THR A 1 223 ? -8.859 10.906 -5.723 1 92.06 223 THR A CA 1
ATOM 1705 C C . THR A 1 223 ? -7.719 11.766 -5.191 1 92.06 223 THR A C 1
ATOM 1707 O O . THR A 1 223 ? -7.508 12.883 -5.66 1 92.06 223 THR A O 1
ATOM 1710 N N . VAL A 1 224 ? -6.996 11.234 -4.266 1 95.25 224 VAL A N 1
ATOM 1711 C CA . VAL A 1 224 ? -5.91 12 -3.658 1 95.25 224 VAL A CA 1
ATOM 1712 C C . VAL A 1 224 ? -4.648 11.867 -4.512 1 95.25 224 VAL A C 1
ATOM 1714 O O . VAL A 1 224 ? -3.99 10.82 -4.504 1 95.25 224 VAL A O 1
ATOM 1717 N N . THR A 1 225 ? -4.316 12.914 -5.176 1 94.5 225 THR A N 1
ATOM 1718 C CA . THR A 1 225 ? -3.17 12.938 -6.078 1 94.5 225 THR A CA 1
ATOM 1719 C C . THR A 1 225 ? -1.936 13.492 -5.371 1 94.5 225 THR A C 1
ATOM 1721 O O . THR A 1 225 ? -2.031 14 -4.254 1 94.5 225 THR A O 1
ATOM 1724 N N . MET A 1 226 ? -0.775 13.383 -6.008 1 95.31 226 MET A N 1
ATOM 1725 C CA . MET A 1 226 ? 0.473 13.945 -5.504 1 95.31 226 MET A CA 1
ATOM 1726 C C . MET A 1 226 ? 0.365 15.461 -5.355 1 95.31 226 MET A C 1
ATOM 1728 O O . MET A 1 226 ? 0.768 16.016 -4.332 1 95.31 226 MET A O 1
ATOM 1732 N N . GLU A 1 227 ? -0.221 16.094 -6.379 1 93.94 227 GLU A N 1
ATOM 1733 C CA . GLU A 1 227 ? -0.396 17.547 -6.367 1 93.94 227 GLU A CA 1
ATOM 1734 C C . GLU A 1 227 ? -1.343 17.969 -5.25 1 93.94 227 GLU A C 1
ATOM 1736 O O . GLU A 1 227 ? -1.099 18.969 -4.574 1 93.94 227 GLU A O 1
ATOM 1741 N N . GLY A 1 228 ? -2.418 17.203 -5.145 1 95.25 228 GLY A N 1
ATOM 1742 C CA . GLY A 1 228 ? -3.361 17.484 -4.07 1 95.25 228 GLY A CA 1
ATOM 1743 C C . GLY A 1 228 ? -2.736 17.391 -2.691 1 95.25 228 GLY A C 1
ATOM 1744 O O . GLY A 1 228 ? -2.967 18.25 -1.842 1 95.25 228 GLY A O 1
ATOM 1745 N N . MET A 1 229 ? -1.947 16.359 -2.467 1 95.94 229 MET A N 1
ATOM 1746 C CA . MET A 1 229 ? -1.269 16.172 -1.188 1 95.94 229 MET A CA 1
ATOM 1747 C C . MET A 1 229 ? -0.27 17.297 -0.93 1 95.94 229 MET A C 1
ATOM 1749 O O . MET A 1 229 ? -0.175 17.812 0.189 1 95.94 229 MET A O 1
ATOM 1753 N N . THR A 1 230 ? 0.495 17.688 -1.917 1 94.94 230 THR A N 1
ATOM 1754 C CA . THR A 1 230 ? 1.441 18.797 -1.814 1 94.94 230 THR A CA 1
ATOM 1755 C C . THR A 1 230 ? 0.735 20.062 -1.378 1 94.94 230 THR A C 1
ATOM 1757 O O . THR A 1 230 ? 1.161 20.734 -0.426 1 94.94 230 THR A O 1
ATOM 1760 N N . SER A 1 231 ? -0.344 20.391 -2.07 1 93.75 231 SER A N 1
ATOM 1761 C CA . SER A 1 231 ? -1.11 21.594 -1.764 1 93.75 231 SER A CA 1
ATOM 1762 C C . SER A 1 231 ? -1.702 21.531 -0.36 1 93.75 231 SER A C 1
ATOM 1764 O O . SER A 1 231 ? -1.707 22.516 0.364 1 93.75 231 SER A O 1
ATOM 1766 N N . LEU A 1 232 ? -2.193 20.391 -0.024 1 95.88 232 LEU A N 1
ATOM 1767 C CA . LEU A 1 232 ? -2.801 20.188 1.286 1 95.88 232 LEU A CA 1
ATOM 1768 C C . LEU A 1 232 ? -1.796 20.469 2.4 1 95.88 232 LEU A C 1
ATOM 1770 O O . LEU A 1 232 ? -2.086 21.203 3.338 1 95.88 232 LEU A O 1
ATOM 1774 N N . ILE A 1 233 ? -0.613 19.875 2.289 1 94.94 233 ILE A N 1
ATOM 1775 C CA . ILE A 1 233 ? 0.414 20.016 3.314 1 94.94 233 ILE A CA 1
ATOM 1776 C C . ILE A 1 233 ? 0.885 21.469 3.373 1 94.94 233 ILE A C 1
ATOM 1778 O O . ILE A 1 233 ? 1.033 22.047 4.457 1 94.94 233 ILE A O 1
ATOM 1782 N N . GLU A 1 234 ? 1.052 22.062 2.264 1 90.56 234 GLU A N 1
ATOM 1783 C CA . GLU A 1 234 ? 1.496 23.453 2.227 1 90.56 234 GLU A CA 1
ATOM 1784 C C . GLU A 1 234 ? 0.46 24.391 2.854 1 90.56 234 GLU A C 1
ATOM 1786 O O . GLU A 1 234 ? 0.814 25.328 3.559 1 90.56 234 GLU A O 1
ATOM 1791 N N . MET A 1 235 ? -0.738 24.141 2.531 1 90.44 235 MET A N 1
ATOM 1792 C CA . MET A 1 235 ? -1.796 24.969 3.117 1 90.44 235 MET A CA 1
ATOM 1793 C C . MET A 1 235 ? -1.855 24.781 4.629 1 90.44 235 MET A C 1
ATOM 1795 O O . MET A 1 235 ? -2.02 25.75 5.375 1 90.44 235 MET A O 1
ATOM 1799 N N . ALA A 1 236 ? -1.757 23.562 5.043 1 92.06 236 ALA A N 1
ATOM 1800 C CA . ALA A 1 236 ? -1.793 23.25 6.469 1 92.06 236 ALA A CA 1
ATOM 1801 C C . ALA A 1 236 ? -0.654 23.938 7.211 1 92.06 236 ALA A C 1
ATOM 1803 O O . ALA A 1 236 ? -0.813 24.359 8.359 1 92.06 236 ALA A O 1
ATOM 1804 N N . ARG A 1 237 ? 0.462 24.109 6.582 1 88.69 237 ARG A N 1
ATOM 1805 C CA . ARG A 1 237 ? 1.608 24.797 7.164 1 88.69 237 ARG A CA 1
ATOM 1806 C C . ARG A 1 237 ? 1.248 26.234 7.551 1 88.69 237 ARG A C 1
ATOM 1808 O O . ARG A 1 237 ? 1.833 26.797 8.477 1 88.69 237 ARG A O 1
ATOM 1815 N N . GLY A 1 238 ? 0.321 26.719 6.855 1 81.19 238 GLY A N 1
ATOM 1816 C CA . GLY A 1 238 ? -0.049 28.109 7.086 1 81.19 238 GLY A CA 1
ATOM 1817 C C . GLY A 1 238 ? -0.954 28.281 8.289 1 81.19 238 GLY A C 1
ATOM 1818 O O . GLY A 1 238 ? -1.174 29.406 8.742 1 81.19 238 GLY A O 1
ATOM 1819 N N . ILE A 1 239 ? -1.391 27.219 8.875 1 84 239 ILE A N 1
ATOM 1820 C CA . ILE A 1 239 ? -2.402 27.344 9.914 1 84 239 ILE A CA 1
ATOM 1821 C C . ILE A 1 239 ? -1.945 26.609 11.172 1 84 239 ILE A C 1
ATOM 1823 O O . ILE A 1 239 ? -2.408 26.922 12.273 1 84 239 ILE A O 1
ATOM 1827 N N . PHE A 1 240 ? -1.093 25.641 11 1 90.69 240 PHE A N 1
ATOM 1828 C CA . PHE A 1 240 ? -0.716 24.812 12.141 1 90.69 240 PHE A CA 1
ATOM 1829 C C . PHE A 1 240 ? 0.778 24.922 12.414 1 90.69 240 PHE A C 1
ATOM 1831 O O . PHE A 1 240 ? 1.583 25 11.484 1 90.69 240 PHE A O 1
ATOM 1838 N N . ARG A 1 241 ? 1.099 24.875 13.688 1 91.44 241 ARG A N 1
ATOM 1839 C CA . ARG A 1 241 ? 2.502 24.875 14.086 1 91.44 241 ARG A CA 1
ATOM 1840 C C . ARG A 1 241 ? 3.145 23.516 13.828 1 91.44 241 ARG A C 1
ATOM 1842 O O . ARG A 1 241 ? 4.324 23.438 13.477 1 91.44 241 ARG A O 1
ATOM 1849 N N . TYR A 1 242 ? 2.361 22.469 14.078 1 95.81 242 TYR A N 1
ATOM 1850 C CA . TYR A 1 242 ? 2.803 21.094 13.836 1 95.81 242 TYR A CA 1
ATOM 1851 C C . TYR A 1 242 ? 1.797 20.344 12.969 1 95.81 242 TYR A C 1
ATOM 1853 O O . TYR A 1 242 ? 0.59 20.406 13.211 1 95.81 242 TYR A O 1
ATOM 1861 N N . VAL A 1 243 ? 2.293 19.734 11.969 1 97.25 243 VAL A N 1
ATOM 1862 C CA . VAL A 1 243 ? 1.475 18.891 11.109 1 97.25 243 VAL A CA 1
ATOM 1863 C C . VAL A 1 243 ? 2.029 17.453 11.102 1 97.25 243 VAL A C 1
ATOM 1865 O O . VAL A 1 243 ? 3.156 17.234 10.656 1 97.25 243 VAL A O 1
ATOM 1868 N N . LEU A 1 244 ? 1.29 16.516 11.641 1 98.56 244 LEU A N 1
ATOM 1869 C CA . LEU A 1 244 ? 1.657 15.102 11.664 1 98.56 244 LEU A CA 1
ATOM 1870 C C . LEU A 1 244 ? 0.905 14.328 10.594 1 98.56 244 LEU A C 1
ATOM 1872 O O . LEU A 1 244 ? -0.328 14.289 10.594 1 98.56 244 LEU A O 1
ATOM 1876 N N . VAL A 1 245 ? 1.607 13.68 9.711 1 98.5 245 VAL A N 1
ATOM 1877 C CA . VAL A 1 245 ? 0.982 12.984 8.594 1 98.5 245 VAL A CA 1
ATOM 1878 C C . VAL A 1 245 ? 1.106 11.477 8.781 1 98.5 245 VAL A C 1
ATOM 1880 O O . VAL A 1 245 ? 2.213 10.93 8.766 1 98.5 245 VAL A O 1
ATOM 1883 N N . ASP A 1 246 ? 0.004 10.766 8.93 1 97.81 246 ASP A N 1
ATOM 1884 C CA . ASP A 1 246 ? -0.063 9.312 9.062 1 97.81 246 ASP A CA 1
ATOM 1885 C C . ASP A 1 246 ? -0.129 8.633 7.699 1 97.81 246 ASP A C 1
ATOM 1887 O O . ASP A 1 246 ? -1.199 8.547 7.09 1 97.81 246 ASP A O 1
ATOM 1891 N N . LEU A 1 247 ? 0.918 8.023 7.312 1 96.69 247 LEU A N 1
ATOM 1892 C CA . LEU A 1 247 ? 0.978 7.477 5.961 1 96.69 247 LEU A CA 1
ATOM 1893 C C . LEU A 1 247 ? 0.65 5.988 5.961 1 96.69 247 LEU A C 1
ATOM 1895 O O . LEU A 1 247 ? 0.769 5.324 6.992 1 96.69 247 LEU A O 1
ATOM 1899 N N . SER A 1 248 ? 0.206 5.516 4.812 1 92.56 248 SER A N 1
ATOM 1900 C CA . SER A 1 248 ? 0.003 4.082 4.617 1 92.56 248 SER A CA 1
ATOM 1901 C C . SER A 1 248 ? 1.328 3.326 4.648 1 92.56 248 SER A C 1
ATOM 1903 O O . SER A 1 248 ? 2.395 3.93 4.52 1 92.56 248 SER A O 1
ATOM 1905 N N . SER A 1 249 ? 1.243 2.043 4.836 1 92.25 249 SER A N 1
ATOM 1906 C CA . SER A 1 249 ? 2.457 1.232 4.801 1 92.25 249 SER A CA 1
ATOM 1907 C C . SER A 1 249 ? 2.934 1.016 3.367 1 92.25 249 SER A C 1
ATOM 1909 O O . SER A 1 249 ? 2.123 0.821 2.459 1 92.25 249 SER A O 1
ATOM 1911 N N . GLY A 1 250 ? 4.285 1.025 3.262 1 92.5 250 GLY A N 1
ATOM 1912 C CA . GLY A 1 250 ? 4.875 0.852 1.944 1 92.5 250 GLY A CA 1
ATOM 1913 C C . GLY A 1 250 ? 4.977 2.148 1.161 1 92.5 250 GLY A C 1
ATOM 1914 O O . GLY A 1 250 ? 4.41 3.166 1.56 1 92.5 250 GLY A O 1
ATOM 1915 N N . PHE A 1 251 ? 5.641 2.09 0.076 1 93.06 251 PHE A N 1
ATOM 1916 C CA . PHE A 1 251 ? 5.875 3.268 -0.748 1 93.06 251 PHE A CA 1
ATOM 1917 C C . PHE A 1 251 ? 4.77 3.436 -1.783 1 93.06 251 PHE A C 1
ATOM 1919 O O . PHE A 1 251 ? 4.406 2.48 -2.473 1 93.06 251 PHE A O 1
ATOM 1926 N N . SER A 1 252 ? 4.141 4.449 -1.802 1 92.81 252 SER A N 1
ATOM 1927 C CA . SER A 1 252 ? 3.24 4.93 -2.844 1 92.81 252 SER A CA 1
ATOM 1928 C C . SER A 1 252 ? 3.613 6.34 -3.291 1 92.81 252 SER A C 1
ATOM 1930 O O . SER A 1 252 ? 4.363 7.035 -2.602 1 92.81 252 SER A O 1
ATOM 1932 N N . ASP A 1 253 ? 3.125 6.758 -4.398 1 93.19 253 ASP A N 1
ATOM 1933 C CA . ASP A 1 253 ? 3.439 8.086 -4.902 1 93.19 253 ASP A CA 1
ATOM 1934 C C . ASP A 1 253 ? 3.047 9.164 -3.895 1 93.19 253 ASP A C 1
ATOM 1936 O O . ASP A 1 253 ? 3.818 10.094 -3.633 1 93.19 253 ASP A O 1
ATOM 1940 N N . VAL A 1 254 ? 1.921 9.008 -3.303 1 95.56 254 VAL A N 1
ATOM 1941 C CA . VAL A 1 254 ? 1.399 10 -2.371 1 95.56 254 VAL A CA 1
ATOM 1942 C C . VAL A 1 254 ? 2.191 9.953 -1.067 1 95.56 254 VAL A C 1
ATOM 1944 O O . VAL A 1 254 ? 2.525 11 -0.498 1 95.56 254 VAL A O 1
ATOM 1947 N N . ALA A 1 255 ? 2.5 8.781 -0.598 1 95.38 255 ALA A N 1
ATOM 1948 C CA . ALA A 1 255 ? 3.297 8.633 0.618 1 95.38 255 ALA A CA 1
ATOM 1949 C C . ALA A 1 255 ? 4.688 9.242 0.436 1 95.38 255 ALA A C 1
ATOM 1951 O O . ALA A 1 255 ? 5.184 9.953 1.314 1 95.38 255 ALA A O 1
ATOM 1952 N N . CYS A 1 256 ? 5.293 8.969 -0.693 1 95.75 256 CYS A N 1
ATOM 1953 C CA . CYS A 1 256 ? 6.617 9.508 -0.993 1 95.75 256 CYS A CA 1
ATOM 1954 C C . CYS A 1 256 ? 6.582 11.031 -1.073 1 95.75 256 CYS A C 1
ATOM 1956 O O . CYS A 1 256 ? 7.48 11.703 -0.565 1 95.75 256 CYS A O 1
ATOM 1958 N N . THR A 1 257 ? 5.543 11.523 -1.671 1 96.06 257 THR A N 1
ATOM 1959 C CA . THR A 1 257 ? 5.359 12.969 -1.769 1 96.06 257 THR A CA 1
ATOM 1960 C C . THR A 1 257 ? 5.285 13.602 -0.382 1 96.06 257 THR A C 1
ATOM 1962 O O . THR A 1 257 ? 5.953 14.602 -0.115 1 96.06 257 THR A O 1
ATOM 1965 N N . ALA A 1 258 ? 4.52 13.016 0.464 1 97.56 258 ALA A N 1
ATOM 1966 C CA . ALA A 1 258 ? 4.379 13.531 1.825 1 97.56 258 ALA A CA 1
ATOM 1967 C C . ALA A 1 258 ? 5.715 13.508 2.561 1 97.56 258 ALA A C 1
ATOM 1969 O O . ALA A 1 258 ? 6.059 14.461 3.268 1 97.56 258 ALA A O 1
ATOM 1970 N N . CYS A 1 259 ? 6.453 12.43 2.4 1 97.62 259 CYS A N 1
ATOM 1971 C CA . CYS A 1 259 ? 7.766 12.32 3.027 1 97.62 259 CYS A CA 1
ATOM 1972 C C . CYS A 1 259 ? 8.703 13.414 2.516 1 97.62 259 CYS A C 1
ATOM 1974 O O . CYS A 1 259 ? 9.461 14 3.291 1 97.62 259 CYS A O 1
ATOM 1976 N N . GLU A 1 260 ? 8.656 13.68 1.277 1 95.19 260 GLU A N 1
ATOM 1977 C CA . GLU A 1 260 ? 9.5 14.703 0.669 1 95.19 260 GLU A CA 1
ATOM 1978 C C . GLU A 1 260 ? 9.148 16.094 1.186 1 95.19 260 GLU A C 1
ATOM 1980 O O . GLU A 1 260 ? 10.031 16.938 1.351 1 95.19 260 GLU A O 1
ATOM 1985 N N . MET A 1 261 ? 7.895 16.281 1.457 1 94.25 261 MET A N 1
ATOM 1986 C CA . MET A 1 261 ? 7.418 17.578 1.918 1 94.25 261 MET A CA 1
ATOM 1987 C C . MET A 1 261 ? 7.699 17.766 3.404 1 94.25 261 MET A C 1
ATOM 1989 O O . MET A 1 261 ? 7.789 18.906 3.887 1 94.25 261 MET A O 1
ATOM 1993 N N . ALA A 1 262 ? 7.863 16.719 4.117 1 97 262 ALA A N 1
ATOM 1994 C CA . ALA A 1 262 ? 8 16.766 5.57 1 97 262 ALA A CA 1
ATOM 1995 C C . ALA A 1 262 ? 9.375 17.297 5.977 1 97 262 ALA A C 1
ATOM 1997 O O . ALA A 1 262 ? 10.352 17.109 5.246 1 97 262 ALA A O 1
ATOM 1998 N N . ASP A 1 263 ? 9.391 17.953 7.07 1 95.69 263 ASP A N 1
ATOM 1999 C CA . ASP A 1 263 ? 10.664 18.375 7.648 1 95.69 263 ASP A CA 1
ATOM 2000 C C . ASP A 1 263 ? 11.414 17.188 8.242 1 95.69 263 ASP A C 1
ATOM 2002 O O . ASP A 1 263 ? 12.648 17.141 8.219 1 95.69 263 ASP A O 1
ATOM 2006 N N . LYS A 1 264 ? 10.719 16.266 8.812 1 97.88 264 LYS A N 1
ATOM 2007 C CA . LYS A 1 264 ? 11.234 15 9.328 1 97.88 264 LYS A CA 1
ATOM 2008 C C . LYS A 1 264 ? 10.344 13.836 8.922 1 97.88 264 LYS A C 1
ATOM 2010 O O . LYS A 1 264 ? 9.133 13.992 8.773 1 97.88 264 LYS A O 1
ATOM 2015 N N . THR A 1 265 ? 10.984 12.781 8.688 1 98.19 265 THR A N 1
ATOM 2016 C CA . THR A 1 265 ? 10.273 11.539 8.406 1 98.19 265 THR A CA 1
ATOM 2017 C C . THR A 1 265 ? 10.641 10.469 9.43 1 98.19 265 THR A C 1
ATOM 2019 O O . THR A 1 265 ? 11.797 10.047 9.516 1 98.19 265 THR A O 1
ATOM 2022 N N . LEU A 1 266 ? 9.703 10.086 10.234 1 98.38 266 LEU A N 1
ATOM 2023 C CA . LEU A 1 266 ? 9.891 8.969 11.148 1 98.38 266 LEU A CA 1
ATOM 2024 C C . LEU A 1 266 ? 9.57 7.645 10.461 1 98.38 266 LEU A C 1
ATOM 2026 O O . LEU A 1 266 ? 8.461 7.449 9.961 1 98.38 266 LEU A O 1
ATOM 2030 N N . VAL A 1 267 ? 10.531 6.758 10.359 1 97.94 267 VAL A N 1
ATOM 2031 C CA . VAL A 1 267 ? 10.359 5.418 9.805 1 97.94 267 VAL A CA 1
ATOM 2032 C C . VAL A 1 267 ? 10.18 4.41 10.938 1 97.94 267 VAL A C 1
ATOM 2034 O O . VAL A 1 267 ? 11.086 4.215 11.75 1 97.94 267 VAL A O 1
ATOM 2037 N N . MET A 1 268 ? 9.047 3.73 10.883 1 97.25 268 MET A N 1
ATOM 2038 C CA . MET A 1 268 ? 8.656 3 12.086 1 97.25 268 MET A CA 1
ATOM 2039 C C . MET A 1 268 ? 8.469 1.516 11.789 1 97.25 268 MET A C 1
ATOM 2041 O O . MET A 1 268 ? 8.016 1.147 10.703 1 97.25 268 MET A O 1
ATOM 2045 N N . ALA A 1 269 ? 8.781 0.653 12.742 1 94.75 269 ALA A N 1
ATOM 2046 C CA . ALA A 1 269 ? 8.5 -0.779 12.719 1 94.75 269 ALA A CA 1
ATOM 2047 C C . ALA A 1 269 ? 8.203 -1.302 14.125 1 94.75 269 ALA A C 1
ATOM 2049 O O . ALA A 1 269 ? 8.781 -0.829 15.102 1 94.75 269 ALA A O 1
ATOM 2050 N N . MET A 1 270 ? 7.305 -2.156 14.164 1 91.31 270 MET A N 1
ATOM 2051 C CA . MET A 1 270 ? 6.988 -2.822 15.422 1 91.31 270 MET A CA 1
ATOM 2052 C C . MET A 1 270 ? 7.773 -4.121 15.562 1 91.31 270 MET A C 1
ATOM 2054 O O . MET A 1 270 ? 7.715 -4.988 14.688 1 91.31 270 MET A O 1
ATOM 2058 N N . VAL A 1 271 ? 8.422 -4.25 16.656 1 86.38 271 VAL A N 1
ATOM 2059 C CA . VAL A 1 271 ? 9.258 -5.426 16.891 1 86.38 271 VAL A CA 1
ATOM 2060 C C . VAL A 1 271 ? 8.375 -6.629 17.219 1 86.38 271 VAL A C 1
ATOM 2062 O O . VAL A 1 271 ? 7.668 -6.629 18.234 1 86.38 271 VAL A O 1
ATOM 2065 N N . ASN A 1 272 ? 8.305 -7.547 16.359 1 73.81 272 ASN A N 1
ATOM 2066 C CA . ASN A 1 272 ? 7.555 -8.781 16.562 1 73.81 272 ASN A CA 1
ATOM 2067 C C . ASN A 1 272 ? 8.367 -10.008 16.141 1 73.81 272 ASN A C 1
ATOM 2069 O O . ASN A 1 272 ? 7.887 -11.133 16.234 1 73.81 272 ASN A O 1
ATOM 2073 N N . GLY A 1 273 ? 9.602 -9.836 15.805 1 69.81 273 GLY A N 1
ATOM 2074 C CA . GLY A 1 273 ? 10.469 -10.914 15.359 1 69.81 273 GLY A CA 1
ATOM 2075 C C . GLY A 1 273 ? 11.703 -10.43 14.625 1 69.81 273 GLY A C 1
ATOM 2076 O O . GLY A 1 273 ? 12.156 -9.305 14.844 1 69.81 273 GLY A O 1
ATOM 2077 N N . GLY A 1 274 ? 12.211 -11.328 13.891 1 66.38 274 GLY A N 1
ATOM 2078 C CA . GLY A 1 274 ? 13.508 -11.047 13.289 1 66.38 274 GLY A CA 1
ATOM 2079 C C . GLY A 1 274 ? 13.406 -10.359 11.938 1 66.38 274 GLY A C 1
ATOM 2080 O O . GLY A 1 274 ? 14.406 -9.875 11.406 1 66.38 274 GLY A O 1
ATOM 2081 N N . TYR A 1 275 ? 12.18 -9.992 11.469 1 80.44 275 TYR A N 1
ATOM 2082 C CA . TYR A 1 275 ? 12.102 -9.531 10.086 1 80.44 275 TYR A CA 1
ATOM 2083 C C . TYR A 1 275 ? 12.07 -8.008 10.023 1 80.44 275 TYR A C 1
ATOM 2085 O O . TYR A 1 275 ? 12.336 -7.418 8.977 1 80.44 275 TYR A O 1
ATOM 2093 N N . GLU A 1 276 ? 11.812 -7.371 11.086 1 86.56 276 GLU A N 1
ATOM 2094 C CA . GLU A 1 276 ? 11.516 -5.945 11.086 1 86.56 276 GLU A CA 1
ATOM 2095 C C . GLU A 1 276 ? 12.766 -5.121 10.781 1 86.56 276 GLU A C 1
ATOM 2097 O O . GLU A 1 276 ? 12.688 -4.102 10.086 1 86.56 276 GLU A O 1
ATOM 2102 N N . VAL A 1 277 ? 13.891 -5.605 11.281 1 90.25 277 VAL A N 1
ATOM 2103 C CA . VAL A 1 277 ? 15.133 -4.887 11.023 1 90.25 277 VAL A CA 1
ATOM 2104 C C . VAL A 1 277 ? 15.445 -4.902 9.523 1 90.25 277 VAL A C 1
ATOM 2106 O O . VAL A 1 277 ? 15.867 -3.893 8.961 1 90.25 277 VAL A O 1
ATOM 2109 N N . GLU A 1 278 ? 15.203 -6.023 8.922 1 89.12 278 GLU A N 1
ATOM 2110 C CA . GLU A 1 278 ? 15.461 -6.137 7.492 1 89.12 278 GLU A CA 1
ATOM 2111 C C . GLU A 1 278 ? 14.523 -5.238 6.688 1 89.12 278 GLU A C 1
ATOM 2113 O O . GLU A 1 278 ? 14.938 -4.625 5.703 1 89.12 278 GLU A O 1
ATOM 2118 N N . HIS A 1 279 ? 13.289 -5.168 7.082 1 91.88 279 HIS A N 1
ATOM 2119 C CA . HIS A 1 279 ? 12.328 -4.273 6.438 1 91.88 279 HIS A CA 1
ATOM 2120 C C . HIS A 1 279 ? 12.781 -2.82 6.531 1 91.88 279 HIS A C 1
ATOM 2122 O O . HIS A 1 279 ? 12.695 -2.074 5.555 1 91.88 279 HIS A O 1
ATOM 2128 N N . MET A 1 280 ? 13.266 -2.488 7.684 1 95.12 280 MET A N 1
ATOM 2129 C CA . MET A 1 280 ? 13.719 -1.121 7.926 1 95.12 280 MET A CA 1
ATOM 2130 C C . MET A 1 280 ? 14.953 -0.8 7.09 1 95.12 280 MET A C 1
ATOM 2132 O O . MET A 1 280 ? 15.062 0.295 6.535 1 95.12 280 MET A O 1
ATOM 2136 N N . LYS A 1 281 ? 15.797 -1.78 7.004 1 93.94 281 LYS A N 1
ATOM 2137 C CA . LYS A 1 281 ? 16.984 -1.582 6.191 1 93.94 281 LYS A CA 1
ATOM 2138 C C . LYS A 1 281 ? 16.625 -1.312 4.734 1 93.94 281 LYS A C 1
ATOM 2140 O O . LYS A 1 281 ? 17.156 -0.384 4.117 1 93.94 281 LYS A O 1
ATOM 2145 N N . ARG A 1 282 ? 15.773 -2.084 4.23 1 93 282 ARG A N 1
ATOM 2146 C CA . ARG A 1 282 ? 15.344 -1.935 2.844 1 93 282 ARG A CA 1
ATOM 2147 C C . ARG A 1 282 ? 14.664 -0.587 2.623 1 93 282 ARG A C 1
ATOM 2149 O O . ARG A 1 282 ? 14.875 0.06 1.595 1 93 282 ARG A O 1
ATOM 2156 N N . ALA A 1 283 ? 13.836 -0.176 3.537 1 95.31 283 ALA A N 1
ATOM 2157 C CA . ALA A 1 283 ? 13.172 1.121 3.441 1 95.31 283 ALA A CA 1
ATOM 2158 C C . ALA A 1 283 ? 14.188 2.262 3.49 1 95.31 283 ALA A C 1
ATOM 2160 O O . ALA A 1 283 ? 14.125 3.191 2.684 1 95.31 283 ALA A O 1
ATOM 2161 N N . LEU A 1 284 ? 15.156 2.164 4.414 1 96 284 LEU A N 1
ATOM 2162 C CA . LEU A 1 284 ? 16.141 3.225 4.625 1 96 284 LEU A CA 1
ATOM 2163 C C . LEU A 1 284 ? 17.047 3.367 3.41 1 96 284 LEU A C 1
ATOM 2165 O O . LEU A 1 284 ? 17.562 4.457 3.135 1 96 284 LEU A O 1
ATOM 2169 N N . GLU A 1 285 ? 17.234 2.312 2.703 1 93.94 285 GLU A N 1
ATOM 2170 C CA . GLU A 1 285 ? 18.031 2.375 1.481 1 93.94 285 GLU A CA 1
ATOM 2171 C C . GLU A 1 285 ? 17.438 3.352 0.477 1 93.94 285 GLU A C 1
ATOM 2173 O O . GLU A 1 285 ? 18.156 4.027 -0.256 1 93.94 285 GLU A O 1
ATOM 2178 N N . ILE A 1 286 ? 16.156 3.43 0.457 1 93.62 286 ILE A N 1
ATOM 2179 C CA . ILE A 1 286 ? 15.469 4.348 -0.44 1 93.62 286 ILE A CA 1
ATOM 2180 C C . ILE A 1 286 ? 15.656 5.785 0.048 1 93.62 286 ILE A C 1
ATOM 2182 O O . ILE A 1 286 ? 15.977 6.676 -0.74 1 93.62 286 ILE A O 1
ATOM 2186 N N . PHE A 1 287 ? 15.516 5.992 1.315 1 95 287 PHE A N 1
ATOM 2187 C CA . PHE A 1 287 ? 15.625 7.328 1.887 1 95 287 PHE A CA 1
ATOM 2188 C C . PHE A 1 287 ? 17.062 7.836 1.809 1 95 287 PHE A C 1
ATOM 2190 O O . PHE A 1 287 ? 17.297 9.047 1.804 1 95 287 PHE A O 1
ATOM 2197 N N . ARG A 1 288 ? 18 6.973 1.76 1 93.5 288 ARG A N 1
ATOM 2198 C CA . ARG A 1 288 ? 19.406 7.344 1.713 1 93.5 288 ARG A CA 1
ATOM 2199 C C . ARG A 1 288 ? 19.734 8.102 0.428 1 93.5 288 ARG A C 1
ATOM 2201 O O . ARG A 1 288 ? 20.766 8.773 0.342 1 93.5 288 ARG A O 1
ATOM 2208 N N . ALA A 1 289 ? 18.859 7.965 -0.521 1 90.44 289 ALA A N 1
ATOM 2209 C CA . ALA A 1 289 ? 19.047 8.719 -1.759 1 90.44 289 ALA A CA 1
ATOM 2210 C C . ALA A 1 289 ? 18.891 10.219 -1.518 1 90.44 289 ALA A C 1
ATOM 2212 O O . ALA A 1 289 ? 19.312 11.031 -2.344 1 90.44 289 ALA A O 1
ATOM 2213 N N . TRP A 1 290 ? 18.281 10.578 -0.382 1 92.12 290 TRP A N 1
ATOM 2214 C CA . TRP A 1 290 ? 18.141 11.992 -0.03 1 92.12 290 TRP A CA 1
ATOM 2215 C C . TRP A 1 290 ? 19.453 12.57 0.481 1 92.12 290 TRP A C 1
ATOM 2217 O O . TRP A 1 290 ? 20.125 11.961 1.318 1 92.12 290 TRP A O 1
ATOM 2227 N N . GLU A 1 291 ? 19.797 13.734 0.089 1 91.19 291 GLU A N 1
ATOM 2228 C CA . GLU A 1 291 ? 21.031 14.375 0.508 1 91.19 291 GLU A CA 1
ATOM 2229 C C . GLU A 1 291 ? 21.031 14.648 2.01 1 91.19 291 GLU A C 1
ATOM 2231 O O . GLU A 1 291 ? 22.062 14.531 2.668 1 91.19 291 GLU A O 1
ATOM 2236 N N . ASP A 1 292 ? 19.906 14.922 2.541 1 93.94 292 ASP A N 1
ATOM 2237 C CA . ASP A 1 292 ? 19.828 15.281 3.953 1 93.94 292 ASP A CA 1
ATOM 2238 C C . ASP A 1 292 ? 19.156 14.172 4.762 1 93.94 292 ASP A C 1
ATOM 2240 O O . ASP A 1 292 ? 18.469 14.445 5.742 1 93.94 292 ASP A O 1
ATOM 2244 N N . CYS A 1 293 ? 19.344 12.953 4.367 1 94.06 293 CYS A N 1
ATOM 2245 C CA . CYS A 1 293 ? 18.703 11.797 4.977 1 94.06 293 CYS A CA 1
ATOM 2246 C C . CYS A 1 293 ? 19 11.719 6.469 1 94.06 293 CYS A C 1
ATOM 2248 O O . CYS A 1 293 ? 18.094 11.539 7.285 1 94.06 293 CYS A O 1
ATOM 2250 N N . ASP A 1 294 ? 20.25 11.945 6.871 1 91.94 294 ASP A N 1
ATOM 2251 C CA . ASP A 1 294 ? 20.672 11.789 8.258 1 91.94 294 ASP A CA 1
ATOM 2252 C C . ASP A 1 294 ? 19.953 12.766 9.172 1 91.94 294 ASP A C 1
ATOM 2254 O O . ASP A 1 294 ? 19.688 12.461 10.336 1 91.94 294 ASP A O 1
ATOM 2258 N N . ARG A 1 295 ? 19.656 13.867 8.594 1 93.25 295 ARG A N 1
ATOM 2259 C CA . ARG A 1 295 ? 19 14.906 9.383 1 93.25 295 ARG A CA 1
ATOM 2260 C C . ARG A 1 295 ? 17.484 14.727 9.375 1 93.25 295 ARG A C 1
ATOM 2262 O O . ARG A 1 295 ? 16.812 15.023 10.367 1 93.25 295 ARG A O 1
ATOM 2269 N N . ARG A 1 296 ? 16.922 14.188 8.344 1 96.12 296 ARG A N 1
ATOM 2270 C CA . ARG A 1 296 ? 15.477 14.234 8.117 1 96.12 296 ARG A CA 1
ATOM 2271 C C . ARG A 1 296 ? 14.812 12.914 8.492 1 96.12 296 ARG A C 1
ATOM 2273 O O . ARG A 1 296 ? 13.648 12.883 8.891 1 96.12 296 ARG A O 1
ATOM 2280 N N . VAL A 1 297 ? 15.57 11.844 8.328 1 97.75 297 VAL A N 1
ATOM 2281 C CA . VAL A 1 297 ? 14.977 10.523 8.516 1 97.75 297 VAL A CA 1
ATOM 2282 C C . VAL A 1 297 ? 15.297 10.008 9.914 1 97.75 297 VAL A C 1
ATOM 2284 O O . VAL A 1 297 ? 16.453 9.984 10.32 1 97.75 297 VAL A O 1
ATOM 2287 N N . LYS A 1 298 ? 14.289 9.586 10.664 1 97.81 298 LYS A N 1
ATOM 2288 C CA . LYS A 1 298 ? 14.406 9.172 12.062 1 97.81 298 LYS A CA 1
ATOM 2289 C C . LYS A 1 298 ? 13.758 7.809 12.289 1 97.81 298 LYS A C 1
ATOM 2291 O O . LYS A 1 298 ? 12.547 7.719 12.5 1 97.81 298 LYS A O 1
ATOM 2296 N N . PRO A 1 299 ? 14.531 6.719 12.398 1 97.88 299 PRO A N 1
ATOM 2297 C CA . PRO A 1 299 ? 13.969 5.391 12.664 1 97.88 299 PRO A CA 1
ATOM 2298 C C . PRO A 1 299 ? 13.438 5.246 14.086 1 97.88 299 PRO A C 1
ATOM 2300 O O . PRO A 1 299 ? 14.047 5.75 15.031 1 97.88 299 PRO A O 1
ATOM 2303 N N . VAL A 1 300 ? 12.32 4.621 14.227 1 97.81 300 VAL A N 1
ATOM 2304 C CA . VAL A 1 300 ? 11.68 4.363 15.516 1 97.81 300 VAL A CA 1
ATOM 2305 C C . VAL A 1 300 ? 11.227 2.908 15.586 1 97.81 300 VAL A C 1
ATOM 2307 O O . VAL A 1 300 ? 10.594 2.404 14.648 1 97.81 300 VAL A O 1
ATOM 2310 N N . PHE A 1 301 ? 11.523 2.203 16.625 1 96.62 301 PHE A N 1
ATOM 2311 C CA . PHE A 1 301 ? 11 0.864 16.875 1 96.62 301 PHE A CA 1
ATOM 2312 C C . PHE A 1 301 ? 9.984 0.887 18.016 1 96.62 301 PHE A C 1
ATOM 2314 O O . PHE A 1 301 ? 10.203 1.528 19.047 1 96.62 301 PHE A O 1
ATOM 2321 N N . THR A 1 302 ? 8.891 0.25 17.766 1 95 302 THR A N 1
ATOM 2322 C CA . THR A 1 302 ? 7.848 0.195 18.781 1 95 302 THR A CA 1
ATOM 2323 C C . THR A 1 302 ? 7.777 -1.192 19.422 1 95 302 THR A C 1
ATOM 2325 O O . THR A 1 302 ? 8.305 -2.16 18.859 1 95 302 THR A O 1
ATOM 2328 N N . ARG A 1 303 ? 7.203 -1.243 20.641 1 92.56 303 ARG A N 1
ATOM 2329 C CA . ARG A 1 303 ? 6.977 -2.447 21.438 1 92.56 303 ARG A CA 1
ATOM 2330 C C . ARG A 1 303 ? 8.297 -3.143 21.766 1 92.56 303 ARG A C 1
ATOM 2332 O O . ARG A 1 303 ? 8.422 -4.359 21.594 1 92.56 303 ARG A O 1
ATOM 2339 N N . VAL A 1 304 ? 9.227 -2.398 22.109 1 94.12 304 VAL A N 1
ATOM 2340 C CA . VAL A 1 304 ? 10.539 -2.918 22.484 1 94.12 304 VAL A CA 1
ATOM 2341 C C . VAL A 1 304 ? 10.539 -3.322 23.953 1 94.12 304 VAL A C 1
ATOM 2343 O O . VAL A 1 304 ? 10.094 -2.557 24.812 1 94.12 304 VAL A O 1
ATOM 2346 N N . SER A 1 305 ? 10.977 -4.535 24.219 1 91.81 305 SER A N 1
ATOM 2347 C CA . SER A 1 305 ? 11.07 -5.043 25.594 1 91.81 305 SER A CA 1
ATOM 2348 C C . SER A 1 305 ? 12.328 -5.891 25.781 1 91.81 305 SER A C 1
ATOM 2350 O O . SER A 1 305 ? 12.516 -6.891 25.078 1 91.81 305 SER A O 1
ATOM 2352 N N . PRO A 1 306 ? 13.195 -5.504 26.719 1 92.88 306 PRO A N 1
ATOM 2353 C CA . PRO A 1 306 ? 13.125 -4.293 27.531 1 92.88 306 PRO A CA 1
ATOM 2354 C C . PRO A 1 306 ? 13.383 -3.021 26.734 1 92.88 306 PRO A C 1
ATOM 2356 O O . PRO A 1 306 ? 14.07 -3.061 25.719 1 92.88 306 PRO A O 1
ATOM 2359 N N . CYS A 1 307 ? 12.805 -1.995 27.109 1 95.31 307 CYS A N 1
ATOM 2360 C CA . CYS A 1 307 ? 12.969 -0.717 26.422 1 95.31 307 CYS A CA 1
ATOM 2361 C C . CYS A 1 307 ? 14.062 0.115 27.078 1 95.31 307 CYS A C 1
ATOM 2363 O O . CYS A 1 307 ? 13.789 0.888 28 1 95.31 307 CYS A O 1
ATOM 2365 N N . THR A 1 308 ? 15.266 -0.063 26.672 1 95.19 308 THR A N 1
ATOM 2366 C CA . THR A 1 308 ? 16.438 0.576 27.25 1 95.19 308 THR A CA 1
ATOM 2367 C C . THR A 1 308 ? 17.281 1.246 26.172 1 95.19 308 THR A C 1
ATOM 2369 O O . THR A 1 308 ? 17.062 1.038 24.984 1 95.19 308 THR A O 1
ATOM 2372 N N . GLU A 1 309 ? 18.203 2.02 26.594 1 94.88 309 GLU A N 1
ATOM 2373 C CA . GLU A 1 309 ? 19.156 2.656 25.688 1 94.88 309 GLU A CA 1
ATOM 2374 C C . GLU A 1 309 ? 20.047 1.622 25.016 1 94.88 309 GLU A C 1
ATOM 2376 O O . GLU A 1 309 ? 20.453 1.794 23.859 1 94.88 309 GLU A O 1
ATOM 2381 N N . GLU A 1 310 ? 20.328 0.629 25.703 1 96 310 GLU A N 1
ATOM 2382 C CA . GLU A 1 310 ? 21.156 -0.446 25.156 1 96 310 GLU A CA 1
ATOM 2383 C C . GLU A 1 310 ? 20.469 -1.114 23.969 1 96 310 GLU A C 1
ATOM 2385 O O . GLU A 1 310 ? 21.125 -1.426 22.969 1 96 310 GLU A O 1
ATOM 2390 N N . GLU A 1 311 ? 19.203 -1.354 24.141 1 95.06 311 GLU A N 1
ATOM 2391 C CA . GLU A 1 311 ? 18.453 -1.948 23.031 1 95.06 311 GLU A CA 1
ATOM 2392 C C . GLU A 1 311 ? 18.391 -1.01 21.844 1 95.06 311 GLU A C 1
ATOM 2394 O O . GLU A 1 311 ? 18.453 -1.457 20.688 1 95.06 311 GLU A O 1
ATOM 2399 N N . ARG A 1 312 ? 18.234 0.268 22.125 1 96.12 312 ARG A N 1
ATOM 2400 C CA . ARG A 1 312 ? 18.234 1.255 21.047 1 96.12 312 ARG A CA 1
ATOM 2401 C C . ARG A 1 312 ? 19.547 1.205 20.266 1 96.12 312 ARG A C 1
ATOM 2403 O O . ARG A 1 312 ? 19.547 1.231 19.031 1 96.12 312 ARG A O 1
ATOM 2410 N N . ASP A 1 313 ? 20.641 1.093 20.984 1 97.12 313 ASP A N 1
ATOM 2411 C CA . ASP A 1 313 ? 21.953 1.02 20.359 1 97.12 313 ASP A CA 1
ATOM 2412 C C . ASP A 1 313 ? 22.109 -0.259 19.531 1 97.12 313 ASP A C 1
ATOM 2414 O O . ASP A 1 313 ? 22.719 -0.248 18.469 1 97.12 313 ASP A O 1
ATOM 2418 N N . ARG A 1 314 ? 21.594 -1.282 20.062 1 95.69 314 ARG A N 1
ATOM 2419 C CA . ARG A 1 314 ? 21.641 -2.555 19.359 1 95.69 314 ARG A CA 1
ATOM 2420 C C . ARG A 1 314 ? 20.922 -2.457 18.016 1 95.69 314 ARG A C 1
ATOM 2422 O O . ARG A 1 314 ? 21.422 -2.941 17 1 95.69 314 ARG A O 1
ATOM 2429 N N . TYR A 1 315 ? 19.703 -1.877 18 1 95.44 315 TYR A N 1
ATOM 2430 C CA . TYR A 1 315 ? 18.953 -1.702 16.766 1 95.44 315 TYR A CA 1
ATOM 2431 C C . TYR A 1 315 ? 19.688 -0.767 15.812 1 95.44 315 TYR A C 1
ATOM 2433 O O . TYR A 1 315 ? 19.656 -0.962 14.594 1 95.44 315 TYR A O 1
ATOM 2441 N N . SER A 1 316 ? 20.359 0.27 16.359 1 97.19 316 SER A N 1
ATOM 2442 C CA . SER A 1 316 ? 21.141 1.187 15.531 1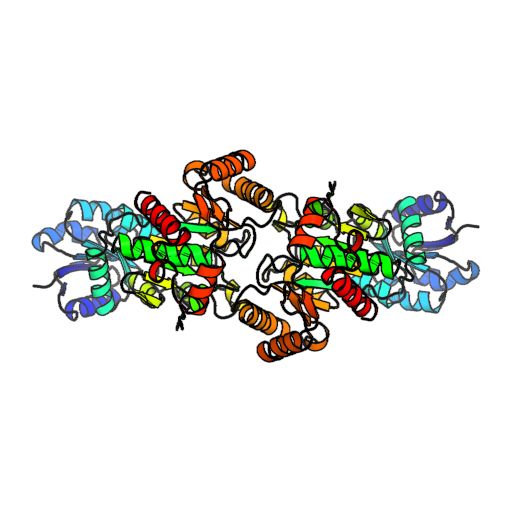 97.19 316 SER A CA 1
ATOM 2443 C C . SER A 1 316 ? 22.266 0.457 14.812 1 97.19 316 SER A C 1
ATOM 2445 O O . SER A 1 316 ? 22.5 0.69 13.625 1 97.19 316 SER A O 1
ATOM 2447 N N . GLN A 1 317 ? 22.906 -0.405 15.539 1 96.56 317 GLN A N 1
ATOM 2448 C CA . GLN A 1 317 ? 23.984 -1.181 14.961 1 96.56 317 GLN A CA 1
ATOM 2449 C C . GLN A 1 317 ? 23.484 -2.135 13.883 1 96.56 317 GLN A C 1
ATOM 2451 O O . GLN A 1 317 ? 24.062 -2.229 12.805 1 96.56 317 GLN A O 1
ATOM 2456 N N . ALA A 1 318 ? 22.453 -2.785 14.227 1 93.88 318 ALA A N 1
ATOM 2457 C CA . ALA A 1 318 ? 21.859 -3.732 13.281 1 93.88 318 ALA A CA 1
ATOM 2458 C C . ALA A 1 318 ? 21.391 -3.025 12.016 1 93.88 318 ALA A C 1
ATOM 2460 O O . ALA A 1 318 ? 21.5 -3.572 10.914 1 93.88 318 ALA A O 1
ATOM 2461 N N . LEU A 1 319 ? 20.859 -1.817 12.148 1 93.88 319 LEU A N 1
ATOM 2462 C CA . LEU A 1 319 ? 20.281 -1.056 11.039 1 93.88 319 LEU A CA 1
ATOM 2463 C C . LEU A 1 319 ? 21.391 -0.383 10.227 1 93.88 319 LEU A C 1
ATOM 2465 O O . LEU A 1 319 ? 21.188 -0.068 9.047 1 93.88 319 LEU A O 1
ATOM 2469 N N . GLY A 1 320 ? 22.594 -0.122 10.883 1 93.5 320 GLY A N 1
ATOM 2470 C CA . GLY A 1 320 ? 23.594 0.745 10.273 1 93.5 320 GLY A CA 1
ATOM 2471 C C . GLY A 1 320 ? 23.141 2.188 10.164 1 93.5 320 GLY A C 1
ATOM 2472 O O . GLY A 1 320 ? 23.5 2.887 9.211 1 93.5 320 GLY A O 1
ATOM 2473 N N . PHE A 1 321 ? 22.25 2.572 10.898 1 94.75 321 PHE A N 1
ATOM 2474 C CA . PHE A 1 321 ? 21.609 3.885 10.953 1 94.75 321 PHE A CA 1
ATOM 2475 C C . PHE A 1 321 ? 21.188 4.223 12.375 1 94.75 321 PHE A C 1
ATOM 2477 O O . PHE A 1 321 ? 20.688 3.359 13.102 1 94.75 321 PHE A O 1
ATOM 2484 N N . PRO A 1 322 ? 21.422 5.398 12.844 1 95.44 322 PRO A N 1
ATOM 2485 C CA . PRO A 1 322 ? 21.031 5.75 14.211 1 95.44 322 PRO A CA 1
ATOM 2486 C C . PRO A 1 322 ? 19.531 5.68 14.438 1 95.44 322 PRO A C 1
ATOM 2488 O O . PRO A 1 322 ? 18.766 6.305 13.695 1 95.44 322 PRO A O 1
ATOM 2491 N N . VAL A 1 323 ? 19.156 4.949 15.461 1 97.31 323 VAL A N 1
ATOM 2492 C CA . VAL A 1 323 ? 17.75 4.871 15.844 1 97.31 323 VAL A CA 1
ATOM 2493 C C . VAL A 1 323 ? 17.375 6.066 16.719 1 97.31 323 VAL A C 1
ATOM 2495 O O . VAL A 1 323 ? 18.062 6.348 17.703 1 97.31 323 VAL A O 1
ATOM 2498 N N . PHE A 1 324 ? 16.391 6.75 16.344 1 96.81 324 PHE A N 1
ATOM 2499 C CA . PHE A 1 324 ? 15.969 7.969 17.016 1 96.81 324 PHE A CA 1
ATOM 2500 C C . PHE A 1 324 ? 15.352 7.648 18.375 1 96.81 324 PHE A C 1
ATOM 2502 O O . PHE A 1 324 ? 15.703 8.258 19.375 1 96.81 324 PHE A O 1
ATOM 2509 N N . GLN A 1 325 ? 14.406 6.664 18.344 1 96.06 325 GLN A N 1
ATOM 2510 C CA . GLN A 1 325 ? 13.688 6.34 19.562 1 96.06 325 GLN A CA 1
ATOM 2511 C C . GLN A 1 325 ? 13.195 4.898 19.562 1 96.06 325 GLN A C 1
ATOM 2513 O O . GLN A 1 325 ? 12.961 4.328 18.484 1 96.06 325 GLN A O 1
ATOM 2518 N N . VAL A 1 326 ? 13.117 4.27 20.75 1 96.5 326 VAL A N 1
ATOM 2519 C CA . VAL A 1 326 ? 12.43 3.002 20.969 1 96.5 326 VAL A CA 1
ATOM 2520 C C . VAL A 1 326 ? 11.281 3.205 21.953 1 96.5 326 VAL A C 1
ATOM 2522 O O . VAL A 1 326 ? 11.406 3.963 22.922 1 96.5 326 VAL A O 1
ATOM 2525 N N . LEU A 1 327 ? 10.188 2.686 21.672 1 96.81 327 LEU A N 1
ATOM 2526 C CA . LEU A 1 327 ? 9.016 2.816 22.516 1 96.81 327 LEU A CA 1
ATOM 2527 C C . LEU A 1 327 ? 8.695 1.5 23.219 1 96.81 327 LEU A C 1
ATOM 2529 O O . LEU A 1 327 ? 8.812 0.429 22.625 1 96.81 327 LEU A O 1
ATOM 2533 N N . PRO A 1 328 ? 8.289 1.526 24.469 1 96 328 PRO A N 1
ATOM 2534 C CA . PRO A 1 328 ? 8.039 0.311 25.25 1 96 328 PRO A CA 1
ATOM 2535 C C . PRO A 1 328 ? 6.777 -0.426 24.812 1 96 328 PRO A C 1
ATOM 2537 O O . 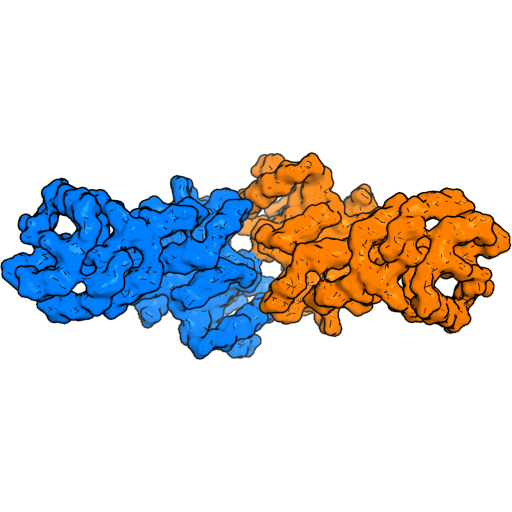PRO A 1 328 ? 5.867 0.187 24.234 1 96 328 PRO A O 1
ATOM 2540 N N . ASN A 1 329 ? 6.758 -1.679 25.125 1 92.88 329 ASN A N 1
ATOM 2541 C CA . ASN A 1 329 ? 5.574 -2.494 24.859 1 92.88 329 ASN A CA 1
ATOM 2542 C C . ASN A 1 329 ? 4.531 -2.336 25.969 1 92.88 329 ASN A C 1
ATOM 2544 O O . ASN A 1 329 ? 4.633 -2.967 27.016 1 92.88 329 ASN A O 1
ATOM 2548 N N . GLU A 1 330 ? 3.582 -1.518 25.688 1 90.94 330 GLU A N 1
ATOM 2549 C CA . GLU A 1 330 ? 2.457 -1.296 26.594 1 90.94 330 GLU A CA 1
ATOM 2550 C C . GLU A 1 330 ? 1.128 -1.566 25.891 1 90.94 330 GLU A C 1
ATOM 2552 O O . GLU A 1 330 ? 0.201 -0.758 25.984 1 90.94 330 GLU A O 1
ATOM 2557 N N . TYR A 1 331 ? 1.169 -2.631 25.156 1 82.44 331 TYR A 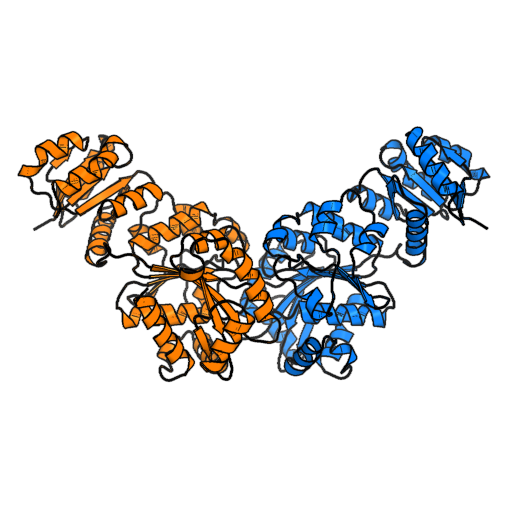N 1
ATOM 2558 C CA . TYR A 1 331 ? 0.075 -2.957 24.25 1 82.44 331 TYR A CA 1
ATOM 2559 C C . TYR A 1 331 ? -1.257 -2.99 24.984 1 82.44 331 TYR A C 1
ATOM 2561 O O . TYR A 1 331 ? -2.244 -2.412 24.531 1 82.44 331 TYR A O 1
ATOM 2569 N N . LEU A 1 332 ? -1.308 -3.605 26.078 1 83.31 332 LEU A N 1
ATOM 2570 C CA . LEU A 1 332 ? -2.562 -3.793 26.797 1 83.31 332 LEU A CA 1
ATOM 2571 C C . LEU A 1 332 ? -3.146 -2.453 27.234 1 83.31 332 LEU A C 1
ATOM 2573 O O . LEU A 1 332 ? -4.34 -2.203 27.062 1 83.31 332 LEU A O 1
ATOM 2577 N N . ALA A 1 333 ? -2.293 -1.611 27.75 1 88.81 333 ALA A N 1
ATOM 2578 C CA . ALA A 1 333 ? -2.742 -0.303 28.219 1 88.81 333 ALA A CA 1
ATOM 2579 C C . ALA A 1 333 ? -3.205 0.57 27.062 1 88.81 333 ALA A C 1
ATOM 2581 O O . ALA A 1 333 ? -4.23 1.25 27.156 1 88.81 333 ALA A O 1
ATOM 2582 N N . VAL A 1 334 ? -2.473 0.537 25.969 1 86.81 334 VAL A N 1
ATOM 2583 C CA . VAL A 1 334 ? -2.775 1.334 24.781 1 86.81 334 VAL A CA 1
ATOM 2584 C C . VAL A 1 334 ? -4.094 0.865 24.172 1 86.81 334 VAL A C 1
ATOM 2586 O O . VAL A 1 334 ? -4.945 1.683 23.812 1 86.81 334 VAL A O 1
ATOM 2589 N N . SER A 1 335 ? -4.207 -0.418 24.031 1 81.31 335 SER A N 1
ATOM 2590 C CA . SER A 1 335 ? -5.41 -0.999 23.438 1 81.31 335 SER A CA 1
ATOM 2591 C C . SER A 1 335 ? -6.645 -0.672 24.281 1 81.31 335 SER A C 1
ATOM 2593 O O . SER A 1 335 ? -7.695 -0.326 23.734 1 81.31 335 SER A O 1
ATOM 2595 N N . ALA A 1 336 ? -6.547 -0.783 25.562 1 82.31 336 ALA A N 1
ATOM 2596 C CA . ALA A 1 336 ? -7.656 -0.492 26.469 1 82.31 336 ALA A CA 1
ATOM 2597 C C . ALA A 1 336 ? -8.102 0.964 26.344 1 82.31 336 ALA A C 1
ATOM 2599 O O . ALA A 1 336 ? -9.297 1.258 26.344 1 82.31 336 ALA A O 1
ATOM 2600 N N . ALA A 1 337 ? -7.148 1.814 26.266 1 84.88 337 ALA A N 1
ATOM 2601 C CA . ALA A 1 337 ? -7.449 3.236 26.125 1 84.88 337 ALA A CA 1
ATOM 2602 C C . ALA A 1 337 ? -8.148 3.51 24.797 1 84.88 337 ALA A C 1
ATOM 2604 O O . ALA A 1 337 ? -9.148 4.23 24.75 1 84.88 337 ALA A O 1
ATOM 2605 N N . ALA A 1 338 ? -7.648 2.922 23.719 1 78.56 338 ALA A N 1
ATOM 2606 C CA . ALA A 1 338 ? -8.203 3.115 22.375 1 78.56 338 ALA A CA 1
ATOM 2607 C C . ALA A 1 338 ? -9.625 2.584 22.281 1 78.56 338 ALA A C 1
ATOM 2609 O O . ALA A 1 338 ? -10.492 3.211 21.672 1 78.56 338 ALA A O 1
ATOM 2610 N N . ASP A 1 339 ? -9.852 1.468 22.906 1 74.81 339 ASP A N 1
ATOM 2611 C CA . ASP A 1 339 ? -11.18 0.848 22.922 1 74.81 339 ASP A CA 1
ATOM 2612 C C . ASP A 1 339 ? -12.203 1.754 23.594 1 74.81 339 ASP A C 1
ATOM 2614 O O . ASP A 1 339 ? -13.391 1.7 23.266 1 74.81 339 ASP A O 1
ATOM 2618 N N . ASN A 1 340 ? -11.68 2.568 24.406 1 77.69 340 ASN A N 1
ATOM 2619 C CA . ASN A 1 340 ? -12.562 3.486 25.109 1 77.69 340 ASN A CA 1
ATOM 2620 C C . ASN A 1 340 ? -12.555 4.875 24.484 1 77.69 340 ASN A C 1
ATOM 2622 O O . ASN A 1 340 ? -13.086 5.828 25.062 1 77.69 340 ASN A O 1
ATOM 2626 N N . GLY A 1 341 ? -11.891 4.973 23.406 1 73.44 341 GLY A N 1
ATOM 2627 C CA . GLY A 1 341 ? -11.836 6.234 22.688 1 73.44 341 GLY A CA 1
ATOM 2628 C C . GLY A 1 341 ? -10.992 7.285 23.391 1 73.44 341 GLY A C 1
ATOM 2629 O O . GLY A 1 341 ? -11.289 8.477 23.328 1 73.44 341 GLY A O 1
ATOM 2630 N N . ARG A 1 342 ? -10.07 6.816 24.234 1 82.88 342 ARG A N 1
ATOM 2631 C CA . ARG A 1 342 ? -9.242 7.746 25 1 82.88 342 ARG A CA 1
ATOM 2632 C C . ARG A 1 342 ? -7.766 7.559 24.672 1 82.88 342 ARG A C 1
ATOM 2634 O O . ARG A 1 342 ? -7.371 6.52 24.141 1 82.88 342 ARG A O 1
ATOM 2641 N N . LEU A 1 343 ? -7.082 8.57 24.953 1 87.5 343 LEU A N 1
ATOM 2642 C CA . LEU A 1 343 ? -5.633 8.5 24.781 1 87.5 343 LEU A CA 1
ATOM 2643 C C . LEU A 1 343 ? -4.957 8.047 26.062 1 87.5 343 LEU A C 1
ATOM 2645 O O . LEU A 1 343 ? -5.324 8.492 27.156 1 87.5 343 LEU A O 1
ATOM 2649 N N . LEU A 1 344 ? -4.062 7.145 25.938 1 86.88 344 LEU A N 1
ATOM 2650 C CA . LEU A 1 344 ? -3.334 6.66 27.094 1 86.88 344 LEU A CA 1
ATOM 2651 C C . LEU A 1 344 ? -2.637 7.809 27.828 1 86.88 344 LEU A C 1
ATOM 2653 O O . LEU A 1 344 ? -2.543 7.809 29.047 1 86.88 344 LEU A O 1
ATOM 2657 N N . LEU A 1 345 ? -2.172 8.727 27.062 1 88.44 345 LEU A N 1
ATOM 2658 C CA . LEU A 1 345 ? -1.483 9.891 27.609 1 88.44 345 LEU A CA 1
ATOM 2659 C C . LEU A 1 345 ? -2.334 10.578 28.672 1 88.44 345 LEU A C 1
ATOM 2661 O O . LEU A 1 345 ? -1.807 11.078 29.672 1 88.44 345 LEU A O 1
ATOM 2665 N N . ASN A 1 346 ? -3.613 10.625 28.484 1 86.31 346 ASN A N 1
ATOM 2666 C CA . ASN A 1 346 ? -4.535 11.289 29.391 1 86.31 346 ASN A CA 1
ATOM 2667 C C . ASN A 1 346 ? -4.949 10.367 30.547 1 86.31 346 ASN A C 1
ATOM 2669 O O . ASN A 1 346 ? -5.098 10.812 31.672 1 86.31 346 ASN A O 1
ATOM 2673 N N . GLN A 1 347 ? -5.047 9.102 30.312 1 89.25 347 GLN A N 1
ATOM 2674 C CA . GLN A 1 347 ? -5.57 8.133 31.266 1 89.25 347 GLN A CA 1
ATOM 2675 C C . GLN A 1 347 ? -4.48 7.684 32.25 1 89.25 347 GLN A C 1
ATOM 2677 O O . GLN A 1 347 ? -4.758 7.418 33.406 1 89.25 347 GLN A O 1
ATOM 2682 N N . ALA A 1 348 ? -3.271 7.566 31.672 1 93.12 348 ALA A N 1
ATOM 2683 C CA . ALA A 1 348 ? -2.154 7.078 32.469 1 93.12 348 ALA A CA 1
ATOM 2684 C C . ALA A 1 348 ? -0.861 7.805 32.125 1 93.12 348 ALA A C 1
ATOM 2686 O O . ALA A 1 348 ? 0.047 7.215 31.531 1 93.12 348 ALA A O 1
ATOM 2687 N N . PRO A 1 349 ? -0.72 9.008 32.594 1 91.75 349 PRO A N 1
ATOM 2688 C CA . PRO A 1 349 ? 0.453 9.812 32.25 1 91.75 349 PRO A CA 1
ATOM 2689 C C . PRO A 1 349 ? 1.756 9.211 32.75 1 91.75 349 PRO A C 1
ATOM 2691 O O . PRO A 1 349 ? 2.826 9.477 32.219 1 91.75 349 PRO A O 1
ATOM 2694 N N . GLU A 1 350 ? 1.678 8.312 33.75 1 94.12 350 GLU A N 1
ATOM 2695 C CA . GLU A 1 350 ? 2.877 7.742 34.344 1 94.12 350 GLU A CA 1
ATOM 2696 C C . GLU A 1 350 ? 3.283 6.445 33.656 1 94.12 350 GLU A C 1
ATOM 2698 O O . GLU A 1 350 ? 4.367 5.914 33.906 1 94.12 350 GLU A O 1
ATOM 2703 N N . ASN A 1 351 ? 2.414 5.98 32.781 1 95.62 351 ASN A N 1
ATOM 2704 C CA . ASN A 1 351 ? 2.738 4.781 32 1 95.62 351 ASN A CA 1
ATOM 2705 C C . ASN A 1 351 ? 4 4.973 31.172 1 95.62 351 ASN A C 1
ATOM 2707 O O . ASN A 1 351 ? 4.219 6.047 30.609 1 95.62 351 ASN A O 1
ATOM 2711 N N . PRO A 1 352 ? 4.816 3.957 31.062 1 95.25 352 PRO A N 1
ATOM 2712 C CA . PRO A 1 352 ? 6.074 4.086 30.328 1 95.25 352 PRO A CA 1
ATOM 2713 C C . PRO A 1 352 ? 5.871 4.574 28.891 1 95.25 352 PRO A C 1
ATOM 2715 O O . PRO A 1 352 ? 6.699 5.324 28.375 1 95.25 352 PRO A O 1
ATOM 2718 N N . PHE A 1 353 ? 4.875 4.207 28.281 1 95.81 353 PHE A N 1
ATOM 2719 C CA . PHE A 1 353 ? 4.586 4.656 26.922 1 95.81 353 PHE A CA 1
ATOM 2720 C C . PHE A 1 353 ? 4.266 6.148 26.906 1 95.81 353 PHE A C 1
ATOM 2722 O O . PHE A 1 353 ? 4.785 6.887 26.062 1 95.81 353 PHE A O 1
ATOM 2729 N N . SER A 1 354 ? 3.408 6.562 27.828 1 96 354 SER A N 1
ATOM 2730 C CA . SER A 1 354 ? 3.055 7.973 27.938 1 96 354 SER A CA 1
ATOM 2731 C C . SER A 1 354 ? 4.289 8.836 28.188 1 96 354 SER A C 1
ATOM 2733 O O . SER A 1 354 ? 4.434 9.914 27.609 1 96 354 SER A O 1
ATOM 2735 N N . GLN A 1 355 ? 5.121 8.32 29 1 95.94 355 GLN A N 1
ATOM 2736 C CA . GLN A 1 355 ? 6.352 9.047 29.297 1 95.94 355 GLN A CA 1
ATOM 2737 C C . GLN A 1 355 ? 7.246 9.141 28.062 1 95.94 355 GLN A C 1
ATOM 2739 O O . GLN A 1 355 ? 7.828 10.195 27.797 1 95.94 355 GLN A O 1
ATOM 2744 N N . ALA A 1 356 ? 7.328 8.094 27.344 1 95.94 356 ALA A N 1
ATOM 2745 C CA . ALA A 1 356 ? 8.133 8.07 26.125 1 95.94 356 ALA A CA 1
ATOM 2746 C C . ALA A 1 356 ? 7.586 9.039 25.094 1 95.94 356 ALA A C 1
ATOM 2748 O O . ALA A 1 356 ? 8.352 9.727 24.406 1 95.94 356 ALA A O 1
ATOM 2749 N N . VAL A 1 357 ? 6.312 9.109 24.953 1 96.62 357 VAL A N 1
ATOM 2750 C CA . VAL A 1 357 ? 5.656 10.008 24.016 1 96.62 357 VAL A CA 1
ATOM 2751 C C . VAL A 1 357 ? 5.914 11.461 24.422 1 96.62 357 VAL A C 1
ATOM 2753 O O . VAL A 1 357 ? 6.176 12.312 23.578 1 96.62 357 VAL A O 1
ATOM 2756 N N . GLY A 1 358 ? 5.785 11.695 25.703 1 95.75 358 GLY A N 1
ATOM 2757 C CA . GLY A 1 358 ? 6.094 13.023 26.203 1 95.75 358 GLY A CA 1
ATOM 2758 C C . GLY A 1 358 ? 7.508 13.469 25.891 1 95.75 358 GLY A C 1
ATOM 2759 O O . GLY A 1 358 ? 7.73 14.617 25.5 1 95.75 358 GLY A O 1
ATOM 2760 N N . GLN A 1 359 ? 8.422 12.57 26.062 1 95.19 359 GLN A N 1
ATOM 2761 C CA . GLN A 1 359 ? 9.82 12.859 25.75 1 95.19 359 GLN A CA 1
ATOM 2762 C C . GLN A 1 359 ? 10 13.125 24.266 1 95.19 359 GLN A C 1
ATOM 2764 O O . GLN A 1 359 ? 10.758 14.023 23.875 1 95.19 359 GLN A O 1
ATOM 2769 N N . MET A 1 360 ? 9.328 12.375 23.5 1 96.19 360 MET A N 1
ATOM 2770 C CA . MET A 1 360 ? 9.398 12.562 22.062 1 96.19 360 MET A CA 1
ATOM 2771 C C . MET A 1 360 ? 8.836 13.922 21.656 1 96.19 360 MET A C 1
ATOM 2773 O O . MET A 1 360 ? 9.375 14.594 20.781 1 96.19 360 MET A O 1
ATOM 2777 N N . ALA A 1 361 ? 7.723 14.281 22.266 1 96.81 361 ALA A N 1
ATOM 2778 C CA . ALA A 1 361 ? 7.129 15.586 22 1 96.81 361 ALA A CA 1
ATOM 2779 C C . ALA A 1 361 ? 8.109 16.719 22.328 1 96.81 361 ALA A C 1
ATOM 2781 O O . ALA A 1 361 ? 8.203 17.688 21.594 1 96.81 361 ALA A O 1
ATOM 2782 N N . ASP A 1 362 ? 8.836 16.5 23.375 1 95.31 362 ASP A N 1
ATOM 2783 C CA . ASP A 1 362 ? 9.844 17.484 23.781 1 95.31 362 ASP A CA 1
ATOM 2784 C C . ASP A 1 362 ? 10.938 17.609 22.719 1 95.31 362 ASP A C 1
ATOM 2786 O O . ASP A 1 362 ? 11.422 18.703 22.453 1 95.31 362 ASP A O 1
ATOM 2790 N N . GLN A 1 363 ? 11.297 16.562 22.172 1 94.38 363 GLN A N 1
ATOM 2791 C CA . GLN A 1 363 ? 12.328 16.578 21.141 1 94.38 363 GLN A CA 1
ATOM 2792 C C . GLN A 1 363 ? 11.82 17.219 19.859 1 94.38 363 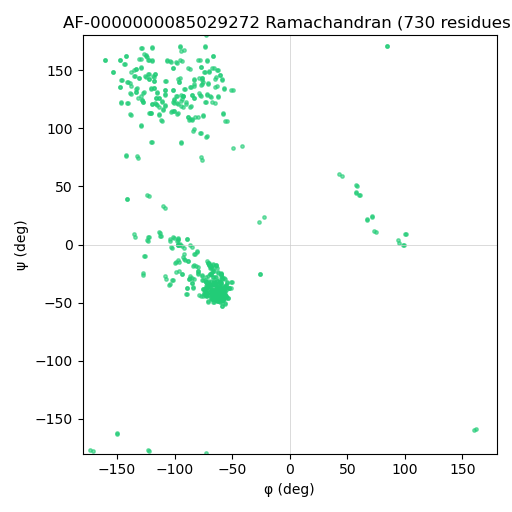GLN A C 1
ATOM 2794 O O . GLN A 1 363 ? 12.531 18.016 19.234 1 94.38 363 GLN A O 1
ATOM 2799 N N . VAL A 1 364 ? 10.609 16.922 19.484 1 93.94 364 VAL A N 1
ATOM 2800 C CA . VAL A 1 364 ? 10.016 17.438 18.266 1 93.94 364 VAL A CA 1
ATOM 2801 C C . VAL A 1 364 ? 9.875 18.953 18.359 1 93.94 364 VAL A C 1
ATOM 2803 O O . VAL A 1 364 ? 10.07 19.672 17.375 1 93.94 364 VAL A O 1
ATOM 2806 N N . LYS A 1 365 ? 9.594 19.438 19.531 1 90.69 365 LYS A N 1
ATOM 2807 C CA . LYS A 1 365 ? 9.445 20.859 19.781 1 90.69 365 LYS A CA 1
ATOM 2808 C C . LYS A 1 365 ? 10.727 21.625 19.438 1 90.69 365 LYS A C 1
ATOM 2810 O O . LYS A 1 365 ? 10.68 22.797 19.062 1 90.69 365 LYS A O 1
ATOM 2815 N N . HIS A 1 366 ? 11.805 20.906 19.5 1 88.12 366 HIS A N 1
ATOM 2816 C CA . HIS A 1 366 ? 13.086 21.578 19.344 1 88.12 366 HIS A CA 1
ATOM 2817 C C . HIS A 1 366 ? 13.688 21.328 17.969 1 88.12 366 HIS A C 1
ATOM 2819 O O . HIS A 1 366 ? 14.852 21.672 17.719 1 88.12 366 HIS A O 1
ATOM 2825 N N . TRP A 1 367 ? 12.953 20.688 17.203 1 88.62 367 TRP A N 1
ATOM 2826 C CA . TRP A 1 367 ? 13.445 20.5 15.836 1 88.62 367 TRP A CA 1
ATOM 2827 C C . TRP A 1 367 ? 13.461 21.828 15.078 1 88.62 367 TRP A C 1
ATOM 2829 O O . TRP A 1 367 ? 12.609 22.688 15.312 1 88.62 367 TRP A O 1
ATOM 2839 N N . MET B 1 1 ? 11.266 -46.062 -28.234 1 53 1 MET B N 1
ATOM 2840 C CA . MET B 1 1 ? 10.211 -45.656 -29.156 1 53 1 MET B CA 1
ATOM 2841 C C . MET B 1 1 ? 9.758 -44.219 -28.891 1 53 1 MET B C 1
ATOM 2843 O O . MET B 1 1 ? 9.539 -43.844 -27.75 1 53 1 MET B O 1
ATOM 2847 N N . GLY B 1 2 ? 10.094 -43.125 -29.688 1 77.38 2 GLY B N 1
ATOM 2848 C CA . GLY B 1 2 ? 10.016 -41.688 -29.531 1 77.38 2 GLY B CA 1
ATOM 2849 C C . GLY B 1 2 ? 8.672 -41.094 -29.938 1 77.38 2 GLY B C 1
ATOM 2850 O O . GLY B 1 2 ? 7.887 -41.781 -30.625 1 77.38 2 GLY B O 1
ATOM 2851 N N . TYR B 1 3 ? 8.211 -40 -29.391 1 90.44 3 TYR B N 1
ATOM 2852 C CA . TYR B 1 3 ? 6.977 -39.312 -29.766 1 90.44 3 TYR B CA 1
ATOM 2853 C C . TYR B 1 3 ? 6.953 -39 -31.25 1 90.44 3 TYR B C 1
ATOM 2855 O O . TYR B 1 3 ? 7.781 -38.219 -31.734 1 90.44 3 TYR B O 1
ATOM 2863 N N . ARG B 1 4 ? 6.082 -39.812 -31.984 1 94.56 4 ARG B N 1
ATOM 2864 C CA . ARG B 1 4 ? 5.855 -39.406 -33.375 1 94.56 4 ARG B CA 1
ATOM 2865 C C . ARG B 1 4 ? 5.293 -37.969 -33.438 1 94.56 4 ARG B C 1
ATOM 2867 O O . ARG B 1 4 ? 4.137 -37.75 -33.094 1 94.56 4 ARG B O 1
ATOM 2874 N N . THR B 1 5 ? 6.125 -37.031 -34 1 96.5 5 THR B N 1
ATOM 2875 C CA . THR B 1 5 ? 5.832 -35.594 -33.875 1 96.5 5 THR B CA 1
ATOM 2876 C C . THR B 1 5 ? 5.551 -35 -35.25 1 96.5 5 THR B C 1
ATOM 2878 O O . THR B 1 5 ? 6.293 -35.219 -36.188 1 96.5 5 THR B O 1
ATOM 2881 N N . VAL B 1 6 ? 4.453 -34.281 -35.281 1 96.62 6 VAL B N 1
ATOM 2882 C CA . VAL B 1 6 ? 4.137 -33.5 -36.469 1 96.62 6 VAL B CA 1
ATOM 2883 C C . VAL B 1 6 ? 4.332 -32.031 -36.188 1 96.62 6 VAL B C 1
ATOM 2885 O O . VAL B 1 6 ? 3.848 -31.516 -35.188 1 96.62 6 VAL B O 1
ATOM 2888 N N . LEU B 1 7 ? 5.066 -31.344 -37.031 1 97.44 7 LEU B N 1
ATOM 2889 C CA . LEU B 1 7 ? 5.363 -29.922 -36.875 1 97.44 7 LEU B CA 1
ATOM 2890 C C . LEU B 1 7 ? 4.598 -29.094 -37.906 1 97.44 7 LEU B C 1
ATOM 2892 O O . LEU B 1 7 ? 4.719 -29.312 -39.125 1 97.44 7 LEU B O 1
ATOM 2896 N N . ILE B 1 8 ? 3.771 -28.219 -37.406 1 96.5 8 ILE B N 1
ATOM 2897 C CA . ILE B 1 8 ? 3.049 -27.297 -38.25 1 96.5 8 ILE B CA 1
ATOM 2898 C C . ILE B 1 8 ? 3.561 -25.875 -38.031 1 96.5 8 ILE B C 1
ATOM 2900 O O . ILE B 1 8 ? 3.271 -25.266 -37 1 96.5 8 ILE B O 1
ATOM 2904 N N . GLU B 1 9 ? 4.297 -25.328 -38.938 1 96.5 9 GLU B N 1
ATOM 2905 C CA . GLU B 1 9 ? 4.988 -24.047 -38.844 1 96.5 9 GLU B CA 1
ATOM 2906 C C . GLU B 1 9 ? 5.047 -23.344 -40.188 1 96.5 9 GLU B C 1
ATOM 2908 O O . GLU B 1 9 ? 5.617 -23.859 -41.125 1 96.5 9 GLU B O 1
ATOM 2913 N N . ASP B 1 10 ? 4.504 -22.125 -40.188 1 94.25 10 ASP B N 1
ATOM 2914 C CA . ASP B 1 10 ? 4.34 -21.406 -41.469 1 94.25 10 ASP B CA 1
ATOM 2915 C C . ASP B 1 10 ? 5.68 -20.891 -41.969 1 94.25 10 ASP B C 1
ATOM 2917 O O . ASP B 1 10 ? 5.941 -20.938 -43.188 1 94.25 10 ASP B O 1
ATOM 2921 N N . ASN B 1 11 ? 6.496 -20.359 -41.125 1 95.25 11 ASN B N 1
ATOM 2922 C CA . ASN B 1 11 ? 7.789 -19.781 -41.5 1 95.25 11 ASN B CA 1
ATOM 2923 C C . ASN B 1 11 ? 8.805 -20.875 -41.844 1 95.25 11 ASN B C 1
ATOM 2925 O O . ASN B 1 11 ? 9.141 -21.703 -41 1 95.25 11 ASN B O 1
ATOM 2929 N N . GLN B 1 12 ? 9.281 -20.766 -43 1 94.94 12 GLN B N 1
ATOM 2930 C CA . GLN B 1 12 ? 10.141 -21.844 -43.5 1 94.94 12 GLN B CA 1
ATOM 2931 C C . GLN B 1 12 ? 11.43 -21.938 -42.688 1 94.94 12 GLN B C 1
ATOM 2933 O O . GLN B 1 12 ? 11.875 -23.047 -42.344 1 94.94 12 GLN B O 1
ATOM 2938 N N . VAL B 1 13 ? 12.008 -20.844 -42.438 1 97 13 VAL B N 1
ATOM 2939 C CA . VAL B 1 13 ? 13.266 -20.828 -41.719 1 97 13 VAL B CA 1
ATOM 2940 C C . VAL B 1 13 ? 13.055 -21.391 -40.312 1 97 13 VAL B C 1
ATOM 2942 O O . VAL B 1 13 ? 13.836 -22.234 -39.844 1 97 13 VAL B O 1
ATOM 2945 N N . MET B 1 14 ? 12.008 -21.031 -39.688 1 97.19 14 MET B N 1
ATOM 2946 C CA . MET B 1 14 ? 11.672 -21.516 -38.344 1 97.19 14 MET B CA 1
ATOM 2947 C C . MET B 1 14 ? 11.352 -23 -38.375 1 97.19 14 MET B C 1
ATOM 2949 O O . MET B 1 14 ? 11.742 -23.75 -37.469 1 97.19 14 MET B O 1
ATOM 2953 N N . GLN B 1 15 ? 10.617 -23.375 -39.344 1 97.31 15 GLN B N 1
ATOM 2954 C CA . GLN B 1 15 ? 10.258 -24.781 -39.469 1 97.31 15 GLN B CA 1
ATOM 2955 C C . GLN B 1 15 ? 11.5 -25.672 -39.562 1 97.31 15 GLN B C 1
ATOM 2957 O O . GLN B 1 15 ? 11.547 -26.734 -38.938 1 97.31 15 GLN B O 1
ATOM 2962 N N . GLU B 1 16 ? 12.469 -25.203 -40.344 1 97 16 GLU B N 1
ATOM 2963 C CA . GLU B 1 16 ? 13.711 -25.953 -40.469 1 97 16 GLU B CA 1
ATOM 2964 C C . GLU B 1 16 ? 14.461 -26.031 -39.156 1 97 16 GLU B C 1
ATOM 2966 O O . GLU B 1 16 ? 14.969 -27.094 -38.781 1 97 16 GLU B O 1
ATOM 2971 N N . ARG B 1 17 ? 14.508 -24.953 -38.531 1 97.31 17 ARG B N 1
ATOM 2972 C CA . ARG B 1 17 ? 15.203 -24.875 -37.25 1 97.31 17 ARG B CA 1
ATOM 2973 C C . ARG B 1 17 ? 14.562 -25.812 -36.219 1 97.31 17 ARG B C 1
ATOM 2975 O O . ARG B 1 17 ? 15.258 -26.594 -35.562 1 97.31 17 ARG B O 1
ATOM 2982 N N . LEU B 1 18 ? 13.266 -25.797 -36.125 1 98 18 LEU B N 1
ATOM 2983 C CA . LEU B 1 18 ? 12.547 -26.594 -35.125 1 98 18 LEU B CA 1
ATOM 2984 C C . LEU B 1 18 ? 12.602 -28.078 -35.5 1 98 18 LEU B C 1
ATOM 2986 O O . LEU B 1 18 ? 12.641 -28.938 -34.625 1 98 18 LEU B O 1
ATOM 2990 N N . SER B 1 19 ? 12.602 -28.312 -36.812 1 97.81 19 SER B N 1
ATOM 2991 C CA . SER B 1 19 ? 12.758 -29.688 -37.25 1 97.81 19 SER B CA 1
ATOM 2992 C C . SER B 1 19 ? 14.07 -30.281 -36.75 1 97.81 19 SER B C 1
ATOM 2994 O O . SER B 1 19 ? 14.102 -31.438 -36.312 1 97.81 19 SER B O 1
ATOM 2996 N N . SER B 1 20 ? 15.078 -29.469 -36.875 1 97.62 20 SER B N 1
ATOM 2997 C CA . SER B 1 20 ? 16.391 -29.922 -36.406 1 97.62 20 SER B CA 1
ATOM 2998 C C . SER B 1 20 ? 16.375 -30.203 -34.906 1 97.62 20 SER B C 1
ATOM 3000 O O . SER B 1 20 ? 16.953 -31.188 -34.469 1 97.62 20 SER B O 1
ATOM 3002 N N . VAL B 1 21 ? 15.758 -29.359 -34.156 1 97.31 21 VAL B N 1
ATOM 3003 C CA . VAL B 1 21 ? 15.68 -29.531 -32.719 1 97.31 21 VAL B CA 1
ATOM 3004 C C . VAL B 1 21 ? 14.945 -30.828 -32.375 1 97.31 21 VAL B C 1
ATOM 3006 O O . VAL B 1 21 ? 15.414 -31.625 -31.562 1 97.31 21 VAL B O 1
ATOM 3009 N N . ILE B 1 22 ? 13.828 -31.125 -33.062 1 97.12 22 ILE B N 1
ATOM 3010 C CA . ILE B 1 22 ? 13 -32.281 -32.812 1 97.12 22 ILE B CA 1
ATOM 3011 C C . ILE B 1 22 ? 13.773 -33.562 -33.125 1 97.12 22 ILE B C 1
ATOM 3013 O O . ILE B 1 22 ? 13.797 -34.5 -32.344 1 97.12 22 ILE B O 1
ATOM 3017 N N . ARG B 1 23 ? 14.492 -33.5 -34.25 1 96.12 23 ARG B N 1
ATOM 3018 C CA . ARG B 1 23 ? 15.242 -34.688 -34.688 1 96.12 23 ARG B CA 1
ATOM 3019 C C . ARG B 1 23 ? 16.391 -35 -33.75 1 96.12 23 ARG B C 1
ATOM 3021 O O . ARG B 1 23 ? 16.734 -36.188 -33.562 1 96.12 23 ARG B O 1
ATOM 3028 N N . ASN B 1 24 ? 16.906 -33.969 -33.188 1 96.06 24 ASN B N 1
ATOM 3029 C CA . ASN B 1 24 ? 18.094 -34.156 -32.344 1 96.06 24 ASN B CA 1
ATOM 3030 C C . ASN B 1 24 ? 17.734 -34.375 -30.891 1 96.06 24 ASN B C 1
ATOM 3032 O O . ASN B 1 24 ? 18.609 -34.562 -30.047 1 96.06 24 ASN B O 1
ATOM 3036 N N . THR B 1 25 ? 16.5 -34.312 -30.578 1 96.06 25 THR B N 1
ATOM 3037 C CA . THR B 1 25 ? 16.047 -34.531 -29.203 1 96.06 25 THR B CA 1
ATOM 3038 C C . THR B 1 25 ? 15.672 -36 -29 1 96.06 25 THR B C 1
ATOM 3040 O O . THR B 1 25 ? 14.75 -36.5 -29.641 1 96.06 25 THR B O 1
ATOM 3043 N N . PRO B 1 26 ? 16.359 -36.625 -28.125 1 94.12 26 PRO B N 1
ATOM 3044 C CA . PRO B 1 26 ? 16.031 -38.031 -27.891 1 94.12 26 PRO B CA 1
ATOM 3045 C C . PRO B 1 26 ? 14.562 -38.25 -27.484 1 94.12 26 PRO B C 1
ATOM 3047 O O . PRO B 1 26 ? 14.031 -37.469 -26.688 1 94.12 26 PRO B O 1
ATOM 3050 N N . GLY B 1 27 ? 13.992 -39.188 -28.078 1 93 27 GLY B N 1
ATOM 3051 C CA . GLY B 1 27 ? 12.625 -39.531 -27.703 1 93 27 GLY B CA 1
ATOM 3052 C C . GLY B 1 27 ? 11.586 -38.938 -28.641 1 93 27 GLY B C 1
ATOM 3053 O O . GLY B 1 27 ? 10.383 -39.156 -28.453 1 93 27 GLY B O 1
ATOM 3054 N N . PHE B 1 28 ? 12.117 -38.219 -29.625 1 95.56 28 PHE B N 1
ATOM 3055 C CA . PHE B 1 28 ? 11.195 -37.594 -30.578 1 95.56 28 PHE B CA 1
ATOM 3056 C C . PHE B 1 28 ? 11.562 -38 -32 1 95.56 28 PHE B C 1
ATOM 3058 O O . PHE B 1 28 ? 12.734 -38.156 -32.344 1 95.56 28 PHE B O 1
ATOM 3065 N N . GLU B 1 29 ? 10.547 -38.125 -32.75 1 94.69 29 GLU B N 1
ATOM 3066 C CA . GLU B 1 29 ? 10.711 -38.406 -34.188 1 94.69 29 GLU B CA 1
ATOM 3067 C C . GLU B 1 29 ? 9.844 -37.469 -35 1 94.69 29 GLU B C 1
ATOM 3069 O O . GLU B 1 29 ? 8.641 -37.375 -34.781 1 94.69 29 GLU B O 1
ATOM 3074 N N . LEU B 1 30 ? 10.477 -36.812 -35.906 1 96.38 30 LEU B N 1
ATOM 3075 C CA . LEU B 1 30 ? 9.711 -35.969 -36.812 1 96.38 30 LEU B CA 1
ATOM 3076 C C . LEU B 1 30 ? 9.062 -36.781 -37.906 1 96.38 30 LEU B C 1
ATOM 3078 O O . LEU B 1 30 ? 9.742 -37.219 -38.844 1 96.38 30 LEU B O 1
ATOM 3082 N N . SER B 1 31 ? 7.773 -36.875 -37.812 1 94.69 31 SER B N 1
ATOM 3083 C CA . SER B 1 31 ? 7.047 -37.719 -38.75 1 94.69 31 SER B CA 1
ATOM 3084 C C . SER B 1 31 ? 6.633 -36.938 -40 1 94.69 31 SER B C 1
ATOM 3086 O O . SER B 1 31 ? 6.582 -37.5 -41.094 1 94.69 31 SER B O 1
ATOM 3088 N N . ALA B 1 32 ? 6.27 -35.719 -39.75 1 95.31 32 ALA B N 1
ATOM 3089 C CA . ALA B 1 32 ? 5.848 -34.906 -40.875 1 95.31 32 ALA B CA 1
ATOM 3090 C C . ALA B 1 32 ? 5.934 -33.406 -40.5 1 95.31 32 ALA B C 1
ATOM 3092 O O . ALA B 1 32 ? 6.012 -33.062 -39.344 1 95.31 32 ALA B O 1
ATOM 3093 N N . ARG B 1 33 ? 6.008 -32.625 -41.531 1 95.94 33 ARG B N 1
ATOM 3094 C CA . ARG B 1 33 ? 5.996 -31.156 -41.375 1 95.94 33 ARG B CA 1
ATOM 3095 C C . ARG B 1 33 ? 5.023 -30.516 -42.375 1 95.94 33 ARG B C 1
ATOM 3097 O O . ARG B 1 33 ? 4.91 -30.969 -43.5 1 95.94 33 ARG B O 1
ATOM 3104 N N . TYR B 1 34 ? 4.266 -29.625 -41.844 1 95.12 34 TYR B N 1
ATOM 3105 C CA . TYR B 1 34 ? 3.328 -28.891 -42.688 1 95.12 34 TYR B CA 1
ATOM 3106 C C . TYR B 1 34 ? 3.469 -27.391 -42.469 1 95.12 34 TYR B C 1
ATOM 3108 O O . TYR B 1 34 ? 3.957 -26.953 -41.406 1 95.12 34 TYR B O 1
ATOM 3116 N N . ARG B 1 35 ? 3.016 -26.594 -43.406 1 93.06 35 ARG B N 1
ATOM 3117 C CA . ARG B 1 35 ? 3.082 -25.141 -43.281 1 93.06 35 ARG B CA 1
ATOM 3118 C C . ARG B 1 35 ? 1.79 -24.578 -42.688 1 93.06 35 ARG B C 1
ATOM 3120 O O . ARG B 1 35 ? 1.771 -23.453 -42.188 1 93.06 35 ARG B O 1
ATOM 3127 N N . ASN B 1 36 ? 0.738 -25.297 -42.875 1 92.12 36 ASN B N 1
ATOM 3128 C CA . ASN B 1 36 ? -0.531 -24.875 -42.281 1 92.12 36 ASN B CA 1
ATOM 3129 C C . ASN B 1 36 ? -1.347 -26.062 -41.781 1 92.12 36 ASN B C 1
ATOM 3131 O O . ASN B 1 36 ? -1.141 -27.188 -42.219 1 92.12 36 ASN B O 1
ATOM 3135 N N . ALA B 1 37 ? -2.281 -25.781 -40.938 1 91.81 37 ALA B N 1
ATOM 3136 C CA . ALA B 1 37 ? -3.051 -26.828 -40.25 1 91.81 37 ALA B CA 1
ATOM 3137 C C . ALA B 1 37 ? -4.031 -27.5 -41.188 1 91.81 37 ALA B C 1
ATOM 3139 O O . ALA B 1 37 ? -4.359 -28.672 -41.031 1 91.81 37 ALA B O 1
ATOM 3140 N N . GLY B 1 38 ? -4.496 -26.75 -42.156 1 90.5 38 GLY B N 1
ATOM 3141 C CA . GLY B 1 38 ? -5.402 -27.328 -43.156 1 90.5 38 GLY B CA 1
ATOM 3142 C C . GLY B 1 38 ? -4.801 -28.5 -43.906 1 90.5 38 GLY B C 1
ATOM 3143 O O . GLY B 1 38 ? -5.438 -29.547 -44.031 1 90.5 38 GLY B O 1
ATOM 3144 N N . ASP B 1 39 ? -3.609 -28.281 -44.344 1 90.5 39 ASP B N 1
ATOM 3145 C CA . ASP B 1 39 ? -2.889 -29.344 -45.062 1 90.5 39 ASP B CA 1
ATOM 3146 C C . ASP B 1 39 ? -2.664 -30.547 -44.156 1 90.5 39 ASP B C 1
ATOM 3148 O O . ASP B 1 39 ? -2.785 -31.703 -44.594 1 90.5 39 ASP B O 1
ATOM 3152 N N . ALA B 1 40 ? -2.318 -30.312 -42.969 1 91.06 40 ALA B N 1
ATOM 3153 C CA . ALA B 1 40 ? -2.035 -31.375 -42 1 91.06 40 ALA B CA 1
ATOM 3154 C C . ALA B 1 40 ? -3.283 -32.219 -41.719 1 91.06 40 ALA B C 1
ATOM 3156 O O . ALA B 1 40 ? -3.211 -33.438 -41.656 1 91.06 40 ALA B O 1
ATOM 3157 N N . LEU B 1 41 ? -4.402 -31.547 -41.469 1 89.75 41 LEU B N 1
ATOM 3158 C CA . LEU B 1 41 ? -5.664 -32.219 -41.125 1 89.75 41 LEU B CA 1
ATOM 3159 C C . LEU B 1 41 ? -6.023 -33.25 -42.188 1 89.75 41 LEU B C 1
ATOM 3161 O O . LEU B 1 41 ? -6.539 -34.312 -41.844 1 89.75 41 LEU B O 1
ATOM 3165 N N . GLY B 1 42 ? -5.672 -32.969 -43.344 1 82.94 42 GLY B N 1
ATOM 3166 C CA . GLY B 1 42 ? -6.047 -33.844 -44.438 1 82.94 42 GLY B CA 1
ATOM 3167 C C . GLY B 1 42 ? -5.047 -34.969 -44.688 1 82.94 42 GLY B C 1
ATOM 3168 O O . GLY B 1 42 ? -5.367 -35.969 -45.344 1 82.94 42 GLY B O 1
ATOM 3169 N N . GLN B 1 43 ? -3.848 -34.875 -44.125 1 85.44 43 GLN B N 1
ATOM 3170 C CA . GLN B 1 43 ? -2.781 -35.75 -44.625 1 85.44 43 GLN B CA 1
ATOM 3171 C C . GLN B 1 43 ? -2.154 -36.562 -43.5 1 85.44 43 GLN B C 1
ATOM 3173 O O . GLN B 1 43 ? -1.389 -37.5 -43.75 1 85.44 43 GLN B O 1
ATOM 3178 N N . MET B 1 44 ? -2.447 -36.281 -42.281 1 82.75 44 MET B N 1
ATOM 3179 C CA . MET B 1 44 ? -1.569 -36.781 -41.25 1 82.75 44 MET B CA 1
ATOM 3180 C C . MET B 1 44 ? -2.127 -38.094 -40.656 1 82.75 44 MET B C 1
ATOM 3182 O O . MET B 1 44 ? -1.519 -38.688 -39.75 1 82.75 44 MET B O 1
ATOM 3186 N N . GLN B 1 45 ? -3.242 -38.562 -41.125 1 80.69 45 GLN B N 1
ATOM 3187 C CA . GLN B 1 45 ? -3.855 -39.75 -40.594 1 80.69 45 GLN B CA 1
ATOM 3188 C C . GLN B 1 45 ? -2.9 -40.938 -40.656 1 80.69 45 GLN B C 1
ATOM 3190 O O . GLN B 1 45 ? -2.816 -41.75 -39.719 1 80.69 45 GLN B O 1
ATOM 3195 N N . ALA B 1 46 ? -2.205 -40.938 -41.688 1 83.31 46 ALA B N 1
ATOM 3196 C CA . ALA B 1 46 ? -1.321 -42.062 -41.938 1 83.31 46 ALA B CA 1
ATOM 3197 C C . ALA B 1 46 ? -0.165 -42.094 -40.938 1 83.31 46 ALA B C 1
ATOM 3199 O O . ALA B 1 46 ? 0.423 -43.156 -40.688 1 83.31 46 ALA B O 1
ATOM 3200 N N . PHE B 1 47 ? 0.117 -41.062 -40.312 1 85.56 47 PHE B N 1
ATOM 3201 C CA . PHE B 1 47 ? 1.311 -40.938 -39.5 1 85.56 47 PHE B CA 1
ATOM 3202 C C . PHE B 1 47 ? 0.983 -41.219 -38.031 1 85.56 47 PHE B C 1
ATOM 3204 O O . PHE B 1 47 ? 1.883 -41.469 -37.219 1 85.56 47 PHE B O 1
ATOM 3211 N N . LYS B 1 48 ? -0.281 -41.25 -37.656 1 86.25 48 LYS B N 1
ATOM 3212 C CA . LYS B 1 48 ? -0.719 -41.469 -36.281 1 86.25 48 LYS B CA 1
ATOM 3213 C C . LYS B 1 48 ? 0.114 -40.688 -35.312 1 86.25 48 LYS B C 1
ATOM 3215 O O . LYS B 1 48 ? 0.762 -41.25 -34.406 1 86.25 48 LYS B O 1
ATOM 3220 N N . PRO B 1 49 ? 0.144 -39.406 -35.406 1 92.12 49 PRO B N 1
ATOM 3221 C CA . PRO B 1 49 ? 0.999 -38.594 -34.562 1 92.12 49 PRO B CA 1
ATOM 3222 C C . PRO B 1 49 ? 0.61 -38.688 -33.094 1 92.12 49 PRO B C 1
ATOM 3224 O O . PRO B 1 49 ? -0.577 -38.781 -32.75 1 92.12 49 PRO B O 1
ATOM 3227 N N . GLU B 1 50 ? 1.581 -38.688 -32.25 1 92.75 50 GLU B N 1
ATOM 3228 C CA . GLU B 1 50 ? 1.372 -38.625 -30.797 1 92.75 50 GLU B CA 1
ATOM 3229 C C . GLU B 1 50 ? 1.501 -37.188 -30.266 1 92.75 50 GLU B C 1
ATOM 3231 O O . GLU B 1 50 ? 1.02 -36.875 -29.172 1 92.75 50 GLU B O 1
ATOM 3236 N N . LEU B 1 51 ? 2.205 -36.406 -31.031 1 94.25 51 LEU B N 1
ATOM 3237 C CA . LEU B 1 51 ? 2.439 -35 -30.672 1 94.25 51 LEU B CA 1
ATOM 3238 C C . LEU B 1 51 ? 2.312 -34.094 -31.891 1 94.25 51 LEU B C 1
ATOM 3240 O O . LEU B 1 51 ? 2.863 -34.406 -32.938 1 94.25 51 LEU B O 1
ATOM 3244 N N . ILE B 1 52 ? 1.526 -33.062 -31.719 1 94.88 52 ILE B N 1
ATOM 3245 C CA . ILE B 1 52 ? 1.438 -32.031 -32.75 1 94.88 52 ILE B CA 1
ATOM 3246 C C . ILE B 1 52 ? 1.944 -30.719 -32.188 1 94.88 52 ILE B C 1
ATOM 3248 O O . ILE B 1 52 ? 1.465 -30.25 -31.141 1 94.88 52 ILE B O 1
ATOM 3252 N N . LEU B 1 53 ? 2.928 -30.156 -32.781 1 95.88 53 LEU B N 1
ATOM 3253 C CA . LEU B 1 53 ? 3.391 -28.797 -32.5 1 95.88 53 LEU B CA 1
ATOM 3254 C C . LEU B 1 53 ? 2.822 -27.797 -33.5 1 95.88 53 LEU B C 1
ATOM 3256 O O . LEU B 1 53 ? 3.164 -27.844 -34.688 1 95.88 53 LEU B O 1
ATOM 3260 N N . LEU B 1 54 ? 1.989 -26.969 -32.938 1 94.75 54 LEU B N 1
ATOM 3261 C CA . LEU B 1 54 ? 1.181 -26.141 -33.844 1 94.75 54 LEU B CA 1
ATOM 3262 C C . LEU B 1 54 ? 1.543 -24.672 -33.656 1 94.75 54 LEU B C 1
ATOM 3264 O O . LEU B 1 54 ? 1.394 -24.094 -32.594 1 94.75 54 LEU B O 1
ATOM 3268 N N . ASP B 1 55 ? 1.999 -24.078 -34.75 1 94.69 55 ASP B N 1
ATOM 3269 C CA . ASP B 1 55 ? 2.189 -22.625 -34.75 1 94.69 55 ASP B CA 1
ATOM 3270 C C . ASP B 1 55 ? 0.853 -21.891 -34.656 1 94.69 55 ASP B C 1
ATOM 3272 O O . ASP B 1 55 ? 0.02 -21.969 -35.562 1 94.69 55 ASP B O 1
ATOM 3276 N N . ILE B 1 56 ? 0.714 -21.078 -33.656 1 90.69 56 ILE B N 1
ATOM 3277 C CA . ILE B 1 56 ? -0.583 -20.453 -33.438 1 90.69 56 ILE B CA 1
ATOM 3278 C C . ILE B 1 56 ? -0.463 -18.938 -33.688 1 90.69 56 ILE B C 1
ATOM 3280 O O . ILE B 1 56 ? -1.339 -18.172 -33.281 1 90.69 56 ILE B O 1
ATOM 3284 N N . ASP B 1 57 ? 0.615 -18.484 -34.219 1 90.12 57 ASP B N 1
ATOM 3285 C CA . ASP B 1 57 ? 0.776 -17.062 -34.562 1 90.12 57 ASP B CA 1
ATOM 3286 C C . ASP B 1 57 ? -0.192 -16.656 -35.656 1 90.12 57 ASP B C 1
ATOM 3288 O O . ASP B 1 57 ? -0.624 -15.5 -35.719 1 90.12 57 ASP B O 1
ATOM 3292 N N . LEU B 1 58 ? -0.525 -17.625 -36.438 1 85 58 LEU B N 1
ATOM 3293 C CA . LEU B 1 58 ? -1.458 -17.359 -37.531 1 85 58 LEU B CA 1
ATOM 3294 C C . LEU B 1 58 ? -2.859 -17.844 -37.188 1 85 58 LEU B C 1
ATOM 3296 O O . LEU B 1 58 ? -3.037 -18.984 -36.75 1 85 58 LEU B O 1
ATOM 3300 N N . ASP B 1 59 ? -3.818 -17.078 -37.406 1 83.94 59 ASP B N 1
ATOM 3301 C CA . ASP B 1 59 ? -5.211 -17.359 -37.062 1 83.94 59 ASP B CA 1
ATOM 3302 C C . ASP B 1 59 ? -5.711 -18.625 -37.75 1 83.94 59 ASP B C 1
ATOM 3304 O O . ASP B 1 59 ? -6.477 -19.391 -37.156 1 83.94 59 ASP B O 1
ATOM 3308 N N . ARG B 1 60 ? -5.281 -18.766 -38.906 1 83.25 60 ARG B N 1
ATOM 3309 C CA . ARG B 1 60 ? -5.758 -19.906 -39.656 1 83.25 60 ARG B CA 1
ATOM 3310 C C . ARG B 1 60 ? -5.391 -21.219 -39 1 83.25 60 ARG B C 1
ATOM 3312 O O . ARG B 1 60 ? -6.086 -22.219 -39.156 1 83.25 60 ARG B O 1
ATOM 3319 N N . ASN B 1 61 ? -4.32 -21.281 -38.312 1 87.31 61 ASN B N 1
ATOM 3320 C CA . ASN B 1 61 ? -3.908 -22.484 -37.594 1 87.31 61 ASN B CA 1
ATOM 3321 C C . ASN B 1 61 ? -4.672 -22.641 -36.281 1 87.31 61 ASN B C 1
ATOM 3323 O O . ASN B 1 61 ? -5.176 -23.719 -35.969 1 87.31 61 ASN B O 1
ATOM 3327 N N . SER B 1 62 ? -4.812 -21.547 -35.562 1 85.81 62 SER B N 1
ATOM 3328 C CA . SER B 1 62 ? -5.465 -21.594 -34.25 1 85.81 62 SER B CA 1
ATOM 3329 C C . SER B 1 62 ? -6.949 -21.922 -34.406 1 85.81 62 SER B C 1
ATOM 3331 O O . SER B 1 62 ? -7.523 -22.594 -33.531 1 85.81 62 SER B O 1
ATOM 3333 N N . THR B 1 63 ? -7.555 -21.453 -35.438 1 86.56 63 THR B N 1
ATOM 3334 C CA . THR B 1 63 ? -8.977 -21.672 -35.688 1 86.56 63 THR B CA 1
ATOM 3335 C C . THR B 1 63 ? -9.266 -23.141 -35.938 1 86.56 63 THR B C 1
ATOM 3337 O O . THR B 1 63 ? -10.391 -23.609 -35.75 1 86.56 63 THR B O 1
ATOM 3340 N N . LEU B 1 64 ? -8.289 -23.891 -36.344 1 87.94 64 LEU B N 1
ATOM 3341 C CA . LEU B 1 64 ? -8.492 -25.297 -36.688 1 87.94 64 LEU B CA 1
ATOM 3342 C C . LEU B 1 64 ? -8.125 -26.219 -35.531 1 87.94 64 LEU B C 1
ATOM 3344 O O . LEU B 1 64 ? -8.188 -27.438 -35.656 1 87.94 64 LEU B O 1
ATOM 3348 N N . LEU B 1 65 ? -7.773 -25.672 -34.438 1 88.31 65 LEU B N 1
ATOM 3349 C CA . LEU B 1 65 ? -7.367 -26.438 -33.281 1 88.31 65 LEU B CA 1
ATOM 3350 C C . LEU B 1 65 ? -8.484 -27.391 -32.844 1 88.31 65 LEU B C 1
ATOM 3352 O O . LEU B 1 65 ? -8.234 -28.562 -32.594 1 88.31 65 LEU B O 1
ATOM 3356 N N . PRO B 1 66 ? -9.727 -26.906 -32.781 1 87.88 66 PRO B N 1
ATOM 3357 C CA . PRO B 1 66 ? -10.805 -27.828 -32.406 1 87.88 66 PRO B CA 1
ATOM 3358 C C . PRO B 1 66 ? -10.945 -29 -33.375 1 87.88 66 PRO B C 1
ATOM 3360 O O . PRO B 1 66 ? -11.188 -30.141 -32.938 1 87.88 66 PRO B O 1
ATOM 3363 N N . ASP B 1 67 ? -10.758 -28.719 -34.625 1 89.56 67 ASP B N 1
ATOM 3364 C CA . ASP B 1 67 ? -10.852 -29.766 -35.656 1 89.56 67 ASP B CA 1
ATOM 3365 C C . ASP B 1 67 ? -9.711 -30.766 -35.5 1 89.56 67 ASP B C 1
ATOM 3367 O O . ASP B 1 67 ? -9.914 -31.969 -35.656 1 89.56 67 ASP B O 1
ATOM 3371 N N . LEU B 1 68 ? -8.57 -30.328 -35.281 1 89.81 68 LEU B N 1
ATOM 3372 C CA . LEU B 1 68 ? -7.41 -31.188 -35.062 1 89.81 68 LEU B CA 1
ATOM 3373 C C . LEU B 1 68 ? -7.621 -32.094 -33.875 1 89.81 68 LEU B C 1
ATOM 3375 O O . LEU B 1 68 ? -7.328 -33.281 -33.938 1 89.81 68 LEU B O 1
ATOM 3379 N N . LYS B 1 69 ? -8.156 -31.531 -32.812 1 89.12 69 LYS B N 1
ATOM 3380 C CA . LYS B 1 69 ? -8.383 -32.312 -31.609 1 89.12 69 LYS B CA 1
ATOM 3381 C C . LYS B 1 69 ? -9.461 -33.344 -31.828 1 89.12 69 LYS B C 1
ATOM 3383 O O . LYS B 1 69 ? -9.367 -34.469 -31.281 1 89.12 69 LYS B O 1
ATOM 3388 N N . LYS B 1 70 ? -10.445 -32.938 -32.531 1 88.75 70 LYS B N 1
ATOM 3389 C CA . LYS B 1 70 ? -11.516 -33.875 -32.844 1 88.75 70 LYS B CA 1
ATOM 3390 C C . LYS B 1 70 ? -10.992 -35.031 -33.719 1 88.75 70 LYS B C 1
ATOM 3392 O O . LYS B 1 70 ? -11.352 -36.188 -33.5 1 88.75 70 LYS B O 1
ATOM 3397 N N . ALA B 1 71 ? -10.188 -34.719 -34.656 1 88.88 71 ALA B N 1
ATOM 3398 C CA . ALA B 1 71 ? -9.656 -35.719 -35.594 1 88.88 71 ALA B CA 1
ATOM 3399 C C . ALA B 1 71 ? -8.648 -36.625 -34.906 1 88.88 71 ALA B C 1
ATOM 3401 O O . ALA B 1 71 ? -8.539 -37.812 -35.25 1 88.88 71 ALA B O 1
ATOM 3402 N N . TYR B 1 72 ? -7.926 -36.062 -33.938 1 89.19 72 TYR B N 1
ATOM 3403 C CA . TYR B 1 72 ? -6.883 -36.812 -33.25 1 89.19 72 TYR B CA 1
ATOM 3404 C C . TYR B 1 72 ? -7.027 -36.625 -31.734 1 89.19 72 TYR B C 1
ATOM 3406 O O . TYR B 1 72 ? -6.188 -36 -31.078 1 89.19 72 TYR B O 1
ATOM 3414 N N . PRO B 1 73 ? -7.98 -37.281 -31.141 1 86.56 73 PRO B N 1
ATOM 3415 C CA . PRO B 1 73 ? -8.352 -37.031 -29.734 1 86.56 73 PRO B CA 1
ATOM 3416 C C . PRO B 1 73 ? -7.27 -37.5 -28.766 1 86.56 73 PRO B C 1
ATOM 3418 O O . PRO B 1 73 ? -7.203 -37 -27.641 1 86.56 73 PRO B O 1
ATOM 3421 N N . HIS B 1 74 ? -6.438 -38.344 -29.188 1 86.38 74 HIS B N 1
ATOM 3422 C CA . HIS B 1 74 ? -5.457 -38.875 -28.266 1 86.38 74 HIS B CA 1
ATOM 3423 C C . HIS B 1 74 ? -4.09 -38.25 -28.453 1 86.38 74 HIS B C 1
ATOM 3425 O O . HIS B 1 74 ? -3.141 -38.562 -27.734 1 86.38 74 HIS B O 1
ATOM 3431 N N . THR B 1 75 ? -3.971 -37.406 -29.406 1 90.19 75 THR B N 1
ATOM 3432 C CA . THR B 1 75 ? -2.711 -36.719 -29.688 1 90.19 75 THR B CA 1
ATOM 3433 C C . THR B 1 75 ? -2.561 -35.469 -28.828 1 90.19 75 THR B C 1
ATOM 3435 O O . THR B 1 75 ? -3.525 -34.719 -28.625 1 90.19 75 THR B O 1
ATOM 3438 N N . VAL B 1 76 ? -1.398 -35.281 -28.281 1 90.56 76 VAL B N 1
ATOM 3439 C CA . VAL B 1 76 ? -1.091 -34.062 -27.531 1 90.56 76 VAL B CA 1
ATOM 3440 C C . VAL B 1 76 ? -0.813 -32.938 -28.5 1 90.56 76 VAL B C 1
ATOM 3442 O O . VAL B 1 76 ? -0.05 -33.094 -29.469 1 90.56 76 VAL B O 1
ATOM 3445 N N . ILE B 1 77 ? -1.507 -31.875 -28.25 1 91.75 77 ILE B N 1
ATOM 3446 C CA . ILE B 1 77 ? -1.274 -30.703 -29.094 1 91.75 77 ILE B CA 1
ATOM 3447 C C . ILE B 1 77 ? -0.657 -29.594 -28.25 1 91.75 77 ILE B C 1
ATOM 3449 O O . ILE B 1 77 ? -1.193 -29.234 -27.203 1 91.75 77 ILE B O 1
ATOM 3453 N N . ILE B 1 78 ? 0.47 -29.094 -28.703 1 91.94 78 ILE B N 1
ATOM 3454 C CA . ILE B 1 78 ? 1.139 -27.969 -28.062 1 91.94 78 ILE B CA 1
ATOM 3455 C C . ILE B 1 78 ? 1.173 -26.781 -29.016 1 91.94 78 ILE B C 1
ATOM 3457 O O . ILE B 1 78 ? 1.613 -26.906 -30.156 1 91.94 78 ILE B O 1
ATOM 3461 N N . GLY B 1 79 ? 0.683 -25.703 -28.516 1 91.94 79 GLY B N 1
ATOM 3462 C CA . GLY B 1 79 ? 0.759 -24.484 -29.297 1 91.94 79 GLY B CA 1
ATOM 3463 C C . GLY B 1 79 ? 2.092 -23.766 -29.172 1 91.94 79 GLY B C 1
ATOM 3464 O O . GLY B 1 79 ? 2.674 -23.734 -28.078 1 91.94 79 GLY B O 1
ATOM 3465 N N . MET B 1 80 ? 2.527 -23.219 -30.297 1 93.44 80 MET B N 1
ATOM 3466 C CA . MET B 1 80 ? 3.771 -22.453 -30.297 1 93.44 80 MET B CA 1
ATOM 3467 C C . MET B 1 80 ? 3.539 -21.031 -30.797 1 93.44 80 MET B C 1
ATOM 3469 O O . MET B 1 80 ? 2.75 -20.812 -31.719 1 93.44 80 MET B O 1
ATOM 3473 N N . SER B 1 81 ? 4.211 -20.078 -30.203 1 93.31 81 SER B N 1
ATOM 3474 C CA . SER B 1 81 ? 4.195 -18.688 -30.656 1 93.31 81 SER B CA 1
ATOM 3475 C C . SER B 1 81 ? 5.535 -18.016 -30.391 1 93.31 81 SER B C 1
ATOM 3477 O O . SER B 1 81 ? 6.348 -18.5 -29.609 1 93.31 81 SER B O 1
ATOM 3479 N N . ARG B 1 82 ? 5.801 -16.922 -31.141 1 92.5 82 ARG B N 1
ATOM 3480 C CA . ARG B 1 82 ? 7.051 -16.172 -30.984 1 92.5 82 ARG B CA 1
ATOM 3481 C C . ARG B 1 82 ? 7.113 -15.5 -29.625 1 92.5 82 ARG B C 1
ATOM 3483 O O . ARG B 1 82 ? 8.203 -15.211 -29.109 1 92.5 82 ARG B O 1
ATOM 3490 N N . ARG B 1 83 ? 5.883 -15.312 -29.094 1 91.56 83 ARG B N 1
ATOM 3491 C CA . ARG B 1 83 ? 5.766 -14.648 -27.797 1 91.56 83 ARG B CA 1
ATOM 3492 C C . ARG B 1 83 ? 4.633 -15.25 -26.984 1 91.56 83 ARG B C 1
ATOM 3494 O O . ARG B 1 83 ? 3.686 -15.812 -27.531 1 91.56 83 ARG B O 1
ATOM 3501 N N . TRP B 1 84 ? 4.789 -15.086 -25.719 1 89.19 84 TRP B N 1
ATOM 3502 C CA . TRP B 1 84 ? 3.715 -15.508 -24.828 1 89.19 84 TRP B CA 1
ATOM 3503 C C . TRP B 1 84 ? 2.455 -14.68 -25.062 1 89.19 84 TRP B C 1
ATOM 3505 O O . TRP B 1 84 ? 2.529 -13.461 -25.25 1 89.19 84 TRP B O 1
ATOM 3515 N N . ASP B 1 85 ? 1.416 -15.383 -25.094 1 83.38 85 ASP B N 1
ATOM 3516 C CA . ASP B 1 85 ? 0.093 -14.781 -25.234 1 83.38 85 ASP B CA 1
ATOM 3517 C C . ASP B 1 85 ? -0.916 -15.461 -24.312 1 83.38 85 ASP B C 1
ATOM 3519 O O . ASP B 1 85 ? -1.34 -16.594 -24.562 1 83.38 85 ASP B O 1
ATOM 3523 N N . ALA B 1 86 ? -1.309 -14.688 -23.344 1 81.69 86 ALA B N 1
ATOM 3524 C CA . ALA B 1 86 ? -2.191 -15.25 -22.328 1 81.69 86 ALA B CA 1
ATOM 3525 C C . ALA B 1 86 ? -3.516 -15.695 -22.938 1 81.69 86 ALA B C 1
ATOM 3527 O O . ALA B 1 86 ? -4.055 -16.734 -22.562 1 81.69 86 ALA B O 1
ATOM 3528 N N . GLU B 1 87 ? -4.062 -14.945 -23.734 1 80.44 87 GLU B N 1
ATOM 3529 C CA . GLU B 1 87 ? -5.336 -15.289 -24.375 1 80.44 87 GLU B CA 1
ATOM 3530 C C . GLU B 1 87 ? -5.199 -16.547 -25.234 1 80.44 87 GLU B C 1
ATOM 3532 O O . GLU B 1 87 ? -6.082 -17.406 -25.219 1 80.44 87 GLU B O 1
ATOM 3537 N N . ALA B 1 88 ? -4.156 -16.594 -25.969 1 80.38 88 ALA B N 1
ATOM 3538 C CA . ALA B 1 88 ? -3.898 -17.766 -26.797 1 80.38 88 ALA B CA 1
ATOM 3539 C C . ALA B 1 88 ? -3.762 -19.031 -25.938 1 80.38 88 ALA B C 1
ATOM 3541 O O . ALA B 1 88 ? -4.285 -20.078 -26.297 1 80.38 88 ALA B O 1
ATOM 3542 N N . GLN B 1 89 ? -3.076 -18.891 -24.891 1 79.94 89 GLN B N 1
ATOM 3543 C CA . GLN B 1 89 ? -2.9 -20.031 -23.984 1 79.94 89 GLN B CA 1
ATOM 3544 C C . GLN B 1 89 ? -4.238 -20.484 -23.422 1 79.94 89 GLN B C 1
ATOM 3546 O O . GLN B 1 89 ? -4.5 -21.688 -23.344 1 79.94 89 GLN B O 1
ATOM 3551 N N . SER B 1 90 ? -4.941 -19.562 -22.984 1 77 90 SER B N 1
ATOM 3552 C CA . SER B 1 90 ? -6.25 -19.891 -22.438 1 77 90 SER B CA 1
ATOM 3553 C C . SER B 1 90 ? -7.117 -20.609 -23.453 1 77 90 SER B C 1
ATOM 3555 O O . SER B 1 90 ? -7.781 -21.594 -23.125 1 77 90 SER B O 1
ATOM 3557 N N . ARG B 1 91 ? -7.121 -20.141 -24.625 1 76.5 91 ARG B N 1
ATOM 3558 C CA . ARG B 1 91 ? -7.879 -20.766 -25.703 1 76.5 91 ARG B CA 1
ATOM 3559 C C . ARG B 1 91 ? -7.383 -22.172 -25.984 1 76.5 91 ARG B C 1
ATOM 3561 O O . ARG B 1 91 ? -8.18 -23.078 -26.219 1 76.5 91 ARG B O 1
ATOM 3568 N N . LEU B 1 92 ? -6.121 -22.344 -25.969 1 79.56 92 LEU B N 1
ATOM 3569 C CA . LEU B 1 92 ? -5.492 -23.641 -26.188 1 79.56 92 LEU B CA 1
ATOM 3570 C C . LEU B 1 92 ? -5.941 -24.641 -25.141 1 79.56 92 LEU B C 1
ATOM 3572 O O . LEU B 1 92 ? -6.344 -25.766 -25.469 1 79.56 92 LEU B O 1
ATOM 3576 N N . LEU B 1 93 ? -5.953 -24.172 -23.938 1 73.12 93 LEU B N 1
ATOM 3577 C CA . LEU B 1 93 ? -6.309 -25.047 -22.844 1 73.12 93 LEU B CA 1
ATOM 3578 C C . LEU B 1 93 ? -7.785 -25.422 -22.891 1 73.12 93 LEU B C 1
ATOM 3580 O O . LEU B 1 93 ? -8.148 -26.578 -22.672 1 73.12 93 LEU B O 1
ATOM 3584 N N . ARG B 1 94 ? -8.531 -24.5 -23.312 1 73.75 94 ARG B N 1
ATOM 3585 C CA . ARG B 1 94 ? -9.969 -24.734 -23.391 1 73.75 94 ARG B CA 1
ATOM 3586 C C . ARG B 1 94 ? -10.305 -25.688 -24.547 1 73.75 94 ARG B C 1
ATOM 3588 O O . ARG B 1 94 ? -11.312 -26.391 -24.5 1 73.75 94 ARG B O 1
ATOM 3595 N N . SER B 1 95 ? -9.484 -25.641 -25.484 1 73.19 95 SER B N 1
ATOM 3596 C CA . SER B 1 95 ? -9.719 -26.469 -26.656 1 73.19 95 SER B CA 1
ATOM 3597 C C . SER B 1 95 ? -9.18 -27.891 -26.453 1 73.19 95 SER B C 1
ATOM 3599 O O . SER B 1 95 ? -9.297 -28.734 -27.344 1 73.19 95 SER B O 1
ATOM 3601 N N . GLY B 1 96 ? -8.602 -28.078 -25.328 1 70.75 96 GLY B N 1
ATOM 3602 C CA . GLY B 1 96 ? -8.086 -29.391 -25.031 1 70.75 96 GLY B CA 1
ATOM 3603 C C . GLY B 1 96 ? -6.617 -29.547 -25.375 1 70.75 96 GLY B C 1
ATOM 3604 O O . GLY B 1 96 ? -6.074 -30.656 -25.297 1 70.75 96 GLY B O 1
ATOM 3605 N N . ALA B 1 97 ? -6.094 -28.422 -25.859 1 72.56 97 ALA B N 1
ATOM 3606 C CA . ALA B 1 97 ? -4.652 -28.484 -26.078 1 72.56 97 ALA B CA 1
ATOM 3607 C C . ALA B 1 97 ? -3.891 -28.625 -24.766 1 72.56 97 ALA B C 1
ATOM 3609 O O . ALA B 1 97 ? -4.402 -28.281 -23.703 1 72.56 97 ALA B O 1
ATOM 3610 N N . GLY B 1 98 ? -2.707 -29.266 -24.906 1 72.19 98 GLY B N 1
ATOM 3611 C CA . GLY B 1 98 ? -1.973 -29.688 -23.719 1 72.19 98 GLY B CA 1
ATOM 3612 C C . GLY B 1 98 ? -1.07 -28.609 -23.172 1 72.19 98 GLY B C 1
ATOM 3613 O O . GLY B 1 98 ? -0.727 -28.625 -21.984 1 72.19 98 GLY B O 1
ATOM 3614 N N . GLY B 1 99 ? -0.59 -27.703 -24.156 1 82.25 99 GLY B N 1
ATOM 3615 C CA . GLY B 1 99 ? 0.407 -26.797 -23.594 1 82.25 99 GLY B CA 1
ATOM 3616 C C . GLY B 1 99 ? 0.793 -25.672 -24.547 1 82.25 99 GLY B C 1
ATOM 3617 O O . GLY B 1 99 ? 0.169 -25.5 -25.594 1 82.25 99 GLY B O 1
ATOM 3618 N N . PHE B 1 100 ? 1.759 -24.859 -24.047 1 88.69 100 PHE B N 1
ATOM 3619 C CA . PHE B 1 100 ? 2.234 -23.703 -24.781 1 88.69 100 PHE B CA 1
ATOM 3620 C C . PHE B 1 100 ? 3.752 -23.578 -24.688 1 88.69 100 PHE B C 1
ATOM 3622 O O . PHE B 1 100 ? 4.34 -23.828 -23.641 1 88.69 100 PHE B O 1
ATOM 3629 N N . MET B 1 101 ? 4.316 -23.266 -25.875 1 91.94 101 MET B N 1
ATOM 3630 C CA . MET B 1 101 ? 5.754 -23.016 -25.906 1 91.94 101 MET B CA 1
ATOM 3631 C C . MET B 1 101 ? 6.07 -21.766 -26.75 1 91.94 101 MET B C 1
ATOM 3633 O O . MET B 1 101 ? 5.363 -21.469 -27.703 1 91.94 101 MET B O 1
ATOM 3637 N N . VAL B 1 102 ? 7.102 -21.156 -26.375 1 93.44 102 VAL B N 1
ATOM 3638 C CA . VAL B 1 102 ? 7.598 -20.047 -27.172 1 93.44 102 VAL B CA 1
ATOM 3639 C C . VAL B 1 102 ? 8.672 -20.547 -28.141 1 93.44 102 VAL B C 1
ATOM 3641 O O . VAL B 1 102 ? 9.594 -21.266 -27.734 1 93.44 102 VAL B O 1
ATOM 3644 N N . LYS B 1 103 ? 8.547 -20.25 -29.375 1 94.69 103 LYS B N 1
ATOM 3645 C CA . LYS B 1 103 ? 9.516 -20.672 -30.391 1 94.69 103 LYS B CA 1
ATOM 3646 C C . LYS B 1 103 ? 10.523 -19.562 -30.672 1 94.69 103 LYS B C 1
ATOM 3648 O O . LYS B 1 103 ? 10.195 -18.375 -30.609 1 94.69 103 LYS B O 1
ATOM 3653 N N . PRO B 1 104 ? 11.734 -19.844 -30.891 1 95.44 104 PRO B N 1
ATOM 3654 C CA . PRO B 1 104 ? 12.203 -21.234 -30.922 1 95.44 104 PRO B CA 1
ATOM 3655 C C . PRO B 1 104 ? 12.406 -21.812 -29.531 1 95.44 104 PRO B C 1
ATOM 3657 O O . PRO B 1 104 ? 12.469 -21.062 -28.547 1 95.44 104 PRO B O 1
ATOM 3660 N N . PHE B 1 105 ? 12.383 -23.156 -29.484 1 95.5 105 PHE B N 1
ATOM 3661 C CA . PHE B 1 105 ? 12.586 -23.828 -28.219 1 95.5 105 PHE B CA 1
ATOM 3662 C C . PHE B 1 105 ? 13.75 -24.812 -28.297 1 95.5 105 PHE B C 1
ATOM 3664 O O . PHE B 1 105 ? 14.188 -25.172 -29.406 1 95.5 105 PHE B O 1
ATOM 3671 N N . SER B 1 106 ? 14.281 -25.203 -27.219 1 94.25 106 SER B N 1
ATOM 3672 C CA . SER B 1 106 ? 15.352 -26.203 -27.141 1 94.25 106 SER B CA 1
ATOM 3673 C C . SER B 1 106 ? 14.781 -27.594 -26.953 1 94.25 106 SER B C 1
ATOM 3675 O O . SER B 1 106 ? 13.594 -27.766 -26.656 1 94.25 106 SER B O 1
ATOM 3677 N N . GLY B 1 107 ? 15.633 -28.516 -27.141 1 95.31 107 GLY B N 1
ATOM 3678 C CA . GLY B 1 107 ? 15.234 -29.891 -26.875 1 95.31 107 GLY B CA 1
ATOM 3679 C C . GLY B 1 107 ? 14.828 -30.109 -25.422 1 95.31 107 GLY B C 1
ATOM 3680 O O . GLY B 1 107 ? 13.875 -30.844 -25.156 1 95.31 107 GLY B O 1
ATOM 3681 N N . GLU B 1 108 ? 15.547 -29.484 -24.625 1 93 108 GLU B N 1
ATOM 3682 C CA . GLU B 1 108 ? 15.242 -29.594 -23.188 1 93 108 GLU B CA 1
ATOM 3683 C C . GLU B 1 108 ? 13.867 -29.016 -22.875 1 93 108 GLU B C 1
ATOM 3685 O O . GLU B 1 108 ? 13.117 -29.609 -22.094 1 93 108 GLU B O 1
ATOM 3690 N N . GLU B 1 109 ? 13.562 -27.938 -23.453 1 92.44 109 GLU B N 1
ATOM 3691 C CA . GLU B 1 109 ? 12.258 -27.328 -23.25 1 92.44 109 GLU B CA 1
ATOM 3692 C C . GLU B 1 109 ? 11.133 -28.234 -23.75 1 92.44 109 GLU B C 1
ATOM 3694 O O . GLU B 1 109 ? 10.086 -28.344 -23.109 1 92.44 109 GLU B O 1
ATOM 3699 N N . LEU B 1 110 ? 11.352 -28.828 -24.859 1 93.94 110 LEU B N 1
ATOM 3700 C CA . LEU B 1 110 ? 10.375 -29.75 -25.422 1 93.94 110 LEU B CA 1
ATOM 3701 C C . LEU B 1 110 ? 10.141 -30.938 -24.5 1 93.94 110 LEU B C 1
ATOM 3703 O O . LEU B 1 110 ? 9 -31.297 -24.219 1 93.94 110 LEU B O 1
ATOM 3707 N N . LEU B 1 111 ? 11.195 -31.469 -23.984 1 92.31 111 LEU B N 1
ATOM 3708 C CA . LEU B 1 111 ? 11.125 -32.594 -23.062 1 92.31 111 LEU B CA 1
ATOM 3709 C C . LEU B 1 111 ? 10.398 -32.219 -21.781 1 92.31 111 LEU B C 1
ATOM 3711 O O . LEU B 1 111 ? 9.523 -32.938 -21.312 1 92.31 111 LEU B O 1
ATOM 3715 N N . ASP B 1 112 ? 10.742 -31.109 -21.281 1 88.38 112 ASP B N 1
ATOM 3716 C CA . ASP B 1 112 ? 10.172 -30.656 -20.031 1 88.38 112 ASP B CA 1
ATOM 3717 C C . ASP B 1 112 ? 8.68 -30.344 -20.172 1 88.38 112 ASP B C 1
ATOM 3719 O O . ASP B 1 112 ? 7.898 -30.594 -19.25 1 88.38 112 ASP B O 1
ATOM 3723 N N . THR B 1 113 ? 8.32 -29.781 -21.297 1 88.5 113 THR B N 1
ATOM 3724 C CA . THR B 1 113 ? 6.914 -29.484 -21.547 1 88.5 113 THR B CA 1
ATOM 3725 C C . THR B 1 113 ? 6.078 -30.75 -21.562 1 88.5 113 THR B C 1
ATOM 3727 O O . THR B 1 113 ? 5.012 -30.812 -20.953 1 88.5 113 THR B O 1
ATOM 3730 N N . LEU B 1 114 ? 6.566 -31.766 -22.109 1 88.25 114 LEU B N 1
ATOM 3731 C CA . LEU B 1 114 ? 5.84 -33.031 -22.203 1 88.25 114 LEU B CA 1
ATOM 3732 C C . LEU B 1 114 ? 5.773 -33.719 -20.828 1 88.25 114 LEU B C 1
ATOM 3734 O O . LEU B 1 114 ? 4.758 -34.312 -20.484 1 88.25 114 LEU B O 1
ATOM 3738 N N . LYS B 1 115 ? 6.879 -33.656 -20.188 1 83.5 115 LYS B N 1
ATOM 3739 C CA . LYS B 1 115 ? 6.898 -34.219 -18.844 1 83.5 115 LYS B CA 1
ATOM 3740 C C . LYS B 1 115 ? 5.855 -33.562 -17.953 1 83.5 115 LYS B C 1
ATOM 3742 O O . LYS B 1 115 ? 5.172 -34.25 -17.172 1 83.5 115 LYS B O 1
ATOM 3747 N N . ASN B 1 116 ? 5.816 -32.344 -18.047 1 79.94 116 ASN B N 1
ATOM 3748 C CA . ASN B 1 116 ? 4.855 -31.594 -17.234 1 79.94 116 ASN B CA 1
ATOM 3749 C C . ASN B 1 116 ? 3.418 -31.969 -17.609 1 79.94 116 ASN B C 1
ATOM 3751 O O . ASN B 1 116 ? 2.543 -31.984 -16.734 1 79.94 116 ASN B O 1
ATOM 3755 N N . LEU B 1 117 ? 3.174 -32.125 -18.828 1 78.19 117 LEU B N 1
ATOM 3756 C CA . LEU B 1 117 ? 1.835 -32.469 -19.297 1 78.19 117 LEU B CA 1
ATOM 3757 C C . LEU B 1 117 ? 1.429 -33.844 -18.812 1 78.19 117 LEU B C 1
ATOM 3759 O O . LEU B 1 117 ? 0.243 -34.125 -18.594 1 78.19 117 LEU B O 1
ATOM 3763 N N . GLN B 1 118 ? 2.439 -34.688 -18.703 1 73.62 118 GLN B N 1
ATOM 3764 C CA . GLN B 1 118 ? 2.162 -36.031 -18.234 1 73.62 118 GLN B CA 1
ATOM 3765 C C . GLN B 1 118 ? 1.854 -36.062 -16.734 1 73.62 118 GLN B C 1
ATOM 3767 O O . GLN B 1 118 ? 1.062 -36.875 -16.281 1 73.62 118 GLN B O 1
ATOM 3772 N N . ASN B 1 119 ? 2.701 -35.312 -16.031 1 66 119 ASN B N 1
ATOM 3773 C CA . ASN B 1 119 ? 2.559 -35.281 -14.578 1 66 119 ASN B CA 1
ATOM 3774 C C . ASN B 1 119 ? 1.277 -34.594 -14.156 1 66 119 ASN B C 1
ATOM 3776 O O . ASN B 1 119 ? 0.751 -34.844 -13.07 1 66 119 ASN B O 1
ATOM 3780 N N . THR B 1 120 ? 1.199 -33.531 -14.836 1 55.59 120 THR B N 1
ATOM 3781 C CA . THR B 1 120 ? 0.046 -32.75 -14.422 1 55.59 120 THR B CA 1
ATOM 3782 C C . THR B 1 120 ? -1.245 -33.344 -14.977 1 55.59 120 THR B C 1
ATOM 3784 O O . THR B 1 120 ? -1.356 -33.562 -16.188 1 55.59 120 THR B O 1
ATOM 3787 N N . SER B 1 121 ? -1.592 -34.375 -14.43 1 50.72 121 SER B N 1
ATOM 3788 C CA . SER B 1 121 ? -2.986 -34.594 -14.797 1 50.72 121 SER B CA 1
ATOM 3789 C C . SER B 1 121 ? -3.668 -33.312 -15.211 1 50.72 121 SER B C 1
ATOM 3791 O O . SER B 1 121 ? -4.898 -33.219 -15.234 1 50.72 121 SER B O 1
ATOM 3793 N N . ALA B 1 122 ? -2.805 -32.5 -15.594 1 48.69 122 ALA B N 1
ATOM 3794 C CA . ALA B 1 122 ? -2.953 -31.078 -15.781 1 48.69 122 ALA B CA 1
ATOM 3795 C C . ALA B 1 122 ? -4.184 -30.75 -16.625 1 48.69 122 ALA B C 1
ATOM 3797 O O . ALA B 1 122 ? -4.375 -29.609 -17.047 1 48.69 122 ALA B O 1
ATOM 3798 N N . SER B 1 123 ? -4.48 -31.719 -17.578 1 47.06 123 SER B N 1
ATOM 3799 C CA . SER B 1 123 ? -5.781 -31.25 -18.047 1 47.06 123 SER B CA 1
ATOM 3800 C C . SER B 1 123 ? -6.488 -30.422 -16.969 1 47.06 123 SER B C 1
ATOM 3802 O O . SER B 1 123 ? -7.543 -29.844 -17.234 1 47.06 123 SER B O 1
ATOM 3804 N N . ARG B 1 124 ? -6.051 -30.766 -15.664 1 55.25 124 ARG B N 1
ATOM 3805 C CA . ARG B 1 124 ? -6.805 -30.5 -14.445 1 55.25 124 ARG B CA 1
ATOM 3806 C C . ARG B 1 124 ? -6.652 -29.047 -14.016 1 55.25 124 ARG B C 1
ATOM 3808 O O . ARG B 1 124 ? -5.664 -28.391 -14.352 1 55.25 124 ARG B O 1
ATOM 3815 N N . HIS B 1 125 ? -7.598 -28.406 -13.758 1 73.75 125 HIS B N 1
ATOM 3816 C CA . HIS B 1 125 ? -8.055 -27.109 -13.297 1 73.75 125 HIS B CA 1
ATOM 3817 C C . HIS B 1 125 ? -7.18 -26.578 -12.164 1 73.75 125 HIS B C 1
ATOM 3819 O O . HIS B 1 125 ? -7.348 -26.984 -11.008 1 73.75 125 HIS B O 1
ATOM 3825 N N . SER B 1 126 ? -5.992 -25.891 -12.547 1 87.25 126 SER B N 1
ATOM 3826 C CA . SER B 1 126 ? -5.203 -25.203 -11.531 1 87.25 126 SER B CA 1
ATOM 3827 C C . SER B 1 126 ? -6.082 -24.312 -10.664 1 87.25 126 SER B C 1
ATOM 3829 O O . SER B 1 126 ? -7.016 -23.672 -11.164 1 87.25 126 SER B O 1
ATOM 3831 N N . GLN B 1 127 ? -5.859 -24.438 -9.383 1 93.75 127 GLN B N 1
ATOM 3832 C CA . GLN B 1 127 ? -6.551 -23.562 -8.438 1 93.75 127 GLN B CA 1
ATOM 3833 C C . GLN B 1 127 ? -5.648 -22.422 -7.98 1 93.75 127 GLN B C 1
ATOM 3835 O O . GLN B 1 127 ? -4.598 -22.656 -7.383 1 93.75 127 GLN B O 1
ATOM 3840 N N . VAL B 1 128 ? -6.055 -21.25 -8.352 1 96.25 128 VAL B N 1
ATOM 3841 C CA . VAL B 1 128 ? -5.316 -20.062 -7.926 1 96.25 128 VAL B CA 1
ATOM 3842 C C . VAL B 1 128 ? -6.027 -19.406 -6.742 1 96.25 128 VAL B C 1
ATOM 3844 O O . VAL B 1 128 ? -7.223 -19.094 -6.82 1 96.25 128 VAL B O 1
ATOM 3847 N N . VAL B 1 129 ? -5.332 -19.219 -5.641 1 98.25 129 VAL B N 1
ATOM 3848 C CA . VAL B 1 129 ? -5.871 -18.578 -4.445 1 98.25 129 VAL B CA 1
ATOM 3849 C C . VAL B 1 129 ? -5.066 -17.328 -4.117 1 98.25 129 VAL B C 1
ATOM 3851 O O . VAL B 1 129 ? -3.846 -17.391 -3.936 1 98.25 129 VAL B O 1
ATOM 3854 N N . ALA B 1 130 ? -5.715 -16.203 -4.082 1 98.5 130 ALA B N 1
ATOM 3855 C CA . ALA B 1 130 ? -5.078 -14.953 -3.689 1 98.5 130 ALA B CA 1
ATOM 3856 C C . ALA B 1 130 ? -5.328 -14.648 -2.215 1 98.5 130 ALA B C 1
ATOM 3858 O O . ALA B 1 130 ? -6.422 -14.891 -1.701 1 98.5 130 ALA B O 1
ATOM 3859 N N . PHE B 1 131 ? -4.352 -14.164 -1.548 1 98.44 131 PHE B N 1
ATOM 3860 C CA . PHE B 1 131 ? -4.453 -13.781 -0.146 1 98.44 131 PHE B CA 1
ATOM 3861 C C . PHE B 1 131 ? -4.293 -12.273 0.013 1 98.44 131 PHE B C 1
ATOM 3863 O O . PHE B 1 131 ? -3.203 -11.734 -0.196 1 98.44 131 PHE B O 1
ATOM 3870 N N . PHE B 1 132 ? -5.352 -11.648 0.385 1 97.38 132 PHE B N 1
ATOM 3871 C CA . PHE B 1 132 ? -5.43 -10.195 0.506 1 97.38 132 PHE B CA 1
ATOM 3872 C C . PHE B 1 132 ? -5.695 -9.789 1.95 1 97.38 132 PHE B C 1
ATOM 3874 O O . PHE B 1 132 ? -6.367 -10.508 2.691 1 97.38 132 PHE B O 1
ATOM 3881 N N . SER B 1 133 ? -5.145 -8.648 2.355 1 95.69 133 SER B N 1
ATOM 3882 C CA . SER B 1 133 ? -5.461 -8.055 3.65 1 95.69 133 SER B CA 1
ATOM 3883 C C . SER B 1 133 ? -5.574 -6.539 3.547 1 95.69 133 SER B C 1
ATOM 3885 O O . SER B 1 1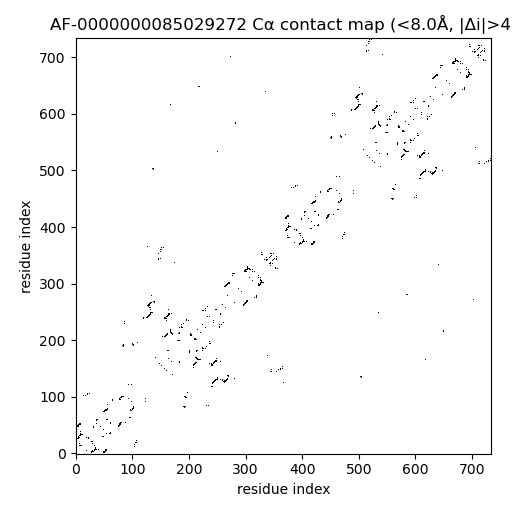33 ? -4.812 -5.902 2.812 1 95.69 133 SER B O 1
ATOM 3887 N N . PRO B 1 134 ? -6.562 -6.004 4.25 1 92.75 134 PRO B N 1
ATOM 3888 C CA . PRO B 1 134 ? -6.645 -4.543 4.277 1 92.75 134 PRO B CA 1
ATOM 3889 C C . PRO B 1 134 ? -5.43 -3.895 4.938 1 92.75 134 PRO B C 1
ATOM 3891 O O . PRO B 1 134 ? -4.914 -2.893 4.441 1 92.75 134 PRO B O 1
ATOM 3894 N N . LYS B 1 135 ? -4.949 -4.496 6.012 1 87.06 135 LYS B N 1
ATOM 3895 C CA . LYS B 1 135 ? -3.785 -4.012 6.75 1 87.06 135 LYS B CA 1
ATOM 3896 C C . LYS B 1 135 ? -2.693 -5.074 6.816 1 87.06 135 LYS B C 1
ATOM 3898 O O . LYS B 1 135 ? -2.971 -6.266 6.664 1 87.06 135 LYS B O 1
ATOM 3903 N N . GLY B 1 136 ? -1.528 -4.582 7.051 1 80.88 136 GLY B N 1
ATOM 3904 C CA . GLY B 1 136 ? -0.402 -5.5 7.145 1 80.88 136 GLY B CA 1
ATOM 3905 C C . GLY B 1 136 ? -0.396 -6.309 8.43 1 80.88 136 GLY B C 1
ATOM 3906 O O . GLY B 1 136 ? -1.294 -6.168 9.258 1 80.88 136 GLY B O 1
ATOM 3907 N N . LYS B 1 137 ? 0.542 -7.32 8.438 1 79.19 137 LYS B N 1
ATOM 3908 C CA . LYS B 1 137 ? 0.749 -8.195 9.594 1 79.19 137 LYS B CA 1
ATOM 3909 C C . LYS B 1 137 ? -0.543 -8.914 9.977 1 79.19 137 LYS B C 1
ATOM 3911 O O . LYS B 1 137 ? -0.928 -8.922 11.148 1 79.19 137 LYS B O 1
ATOM 3916 N N . SER B 1 138 ? -1.186 -9.406 9.008 1 79.5 138 SER B N 1
ATOM 3917 C CA . SER B 1 138 ? -2.445 -10.125 9.172 1 79.5 138 SER B CA 1
ATOM 3918 C C . SER B 1 138 ? -2.211 -11.625 9.328 1 79.5 138 SER B C 1
ATOM 3920 O O . SER B 1 138 ? -3.145 -12.375 9.617 1 79.5 138 SER B O 1
ATOM 3922 N N . GLY B 1 139 ? -0.981 -12.07 9.039 1 87.44 139 GLY B N 1
ATOM 3923 C CA . GLY B 1 139 ? -0.664 -13.484 9.117 1 87.44 139 GLY B CA 1
ATOM 3924 C C . GLY B 1 139 ? -0.664 -14.172 7.766 1 87.44 139 GLY B C 1
ATOM 3925 O O . GLY B 1 139 ? -0.573 -15.398 7.684 1 87.44 139 GLY B O 1
ATOM 3926 N N . LYS B 1 140 ? -0.752 -13.422 6.711 1 92.69 140 LYS B N 1
ATOM 3927 C CA . LYS B 1 140 ? -0.828 -13.969 5.363 1 92.69 140 LYS B CA 1
ATOM 3928 C C . LYS B 1 140 ? 0.39 -14.836 5.055 1 92.69 140 LYS B C 1
ATOM 3930 O O . LYS B 1 140 ? 0.25 -16 4.695 1 92.69 140 LYS B O 1
ATOM 3935 N N . THR B 1 141 ? 1.587 -14.273 5.262 1 91.19 141 THR B N 1
ATOM 3936 C CA . THR B 1 141 ? 2.824 -14.969 4.926 1 91.19 141 THR B CA 1
ATOM 3937 C C . THR B 1 141 ? 2.916 -16.297 5.664 1 91.19 141 THR B C 1
ATOM 3939 O O . THR B 1 141 ? 3.234 -17.328 5.066 1 91.19 141 THR B O 1
ATOM 3942 N N . THR B 1 142 ? 2.641 -16.281 6.93 1 90.19 142 THR B N 1
ATOM 3943 C CA . THR B 1 142 ? 2.695 -17.469 7.77 1 90.19 142 THR B CA 1
ATOM 3944 C C . THR B 1 142 ? 1.692 -18.516 7.293 1 90.19 142 THR B C 1
ATOM 3946 O O . THR B 1 142 ? 2.035 -19.688 7.145 1 90.19 142 THR B O 1
ATOM 3949 N N . LEU B 1 143 ? 0.476 -18.094 7.07 1 95.19 143 LEU B N 1
ATOM 3950 C CA . LEU B 1 143 ? -0.568 -19.016 6.645 1 95.19 143 LEU B CA 1
ATOM 3951 C C . LEU B 1 143 ? -0.235 -19.625 5.285 1 95.19 143 LEU B C 1
ATOM 3953 O O . LEU B 1 143 ? -0.331 -20.844 5.102 1 95.19 143 LEU B O 1
ATOM 3957 N N . ILE B 1 144 ? 0.125 -18.844 4.348 1 97 144 ILE B N 1
ATOM 3958 C CA . ILE B 1 144 ? 0.375 -19.266 2.975 1 97 144 ILE B CA 1
ATOM 3959 C C . ILE B 1 144 ? 1.514 -20.281 2.945 1 97 144 ILE B C 1
ATOM 3961 O O . ILE B 1 144 ? 1.414 -21.312 2.281 1 97 144 ILE B O 1
ATOM 3965 N N . ALA B 1 145 ? 2.596 -20 3.688 1 94.81 145 ALA B N 1
ATOM 3966 C CA . ALA B 1 145 ? 3.742 -20.891 3.727 1 94.81 145 ALA B CA 1
ATOM 3967 C C . ALA B 1 145 ? 3.342 -22.266 4.258 1 94.81 145 ALA B C 1
ATOM 3969 O O . ALA B 1 145 ? 3.67 -23.297 3.656 1 94.81 145 ALA B O 1
ATOM 3970 N N . ASN B 1 146 ? 2.619 -22.266 5.336 1 94.94 146 ASN B N 1
ATOM 3971 C CA . ASN B 1 146 ? 2.213 -23.531 5.941 1 94.94 146 ASN B CA 1
ATOM 3972 C C . ASN B 1 146 ? 1.144 -24.219 5.109 1 94.94 146 ASN B C 1
ATOM 3974 O O . ASN B 1 146 ? 1.152 -25.453 4.984 1 94.94 146 ASN B O 1
ATOM 3978 N N . LEU B 1 147 ? 0.242 -23.469 4.543 1 96.69 147 LEU B N 1
ATOM 3979 C CA . LEU B 1 147 ? -0.81 -24.016 3.699 1 96.69 147 LEU B CA 1
ATOM 3980 C C . LEU B 1 147 ? -0.222 -24.656 2.441 1 96.69 147 LEU B C 1
ATOM 3982 O O . LEU B 1 147 ? -0.643 -25.734 2.031 1 96.69 147 LEU B O 1
ATOM 3986 N N . GLY B 1 148 ? 0.697 -23.922 1.811 1 97.06 148 GLY B N 1
ATOM 3987 C CA . GLY B 1 148 ? 1.382 -24.484 0.655 1 97.06 148 GLY B CA 1
ATOM 3988 C C . GLY B 1 148 ? 2.051 -25.812 0.942 1 97.06 148 GLY B C 1
ATOM 3989 O O . GLY B 1 148 ? 1.918 -26.75 0.166 1 97.06 148 GLY B O 1
ATOM 3990 N N . ALA B 1 149 ? 2.717 -25.859 2.068 1 95.06 149 ALA B N 1
ATOM 3991 C CA . ALA B 1 149 ? 3.379 -27.094 2.473 1 95.06 149 ALA B CA 1
ATOM 3992 C C . ALA B 1 149 ? 2.363 -28.203 2.73 1 95.06 149 ALA B C 1
ATOM 3994 O O . ALA B 1 149 ? 2.576 -29.344 2.342 1 95.06 149 ALA B O 1
ATOM 3995 N N . ALA B 1 150 ? 1.329 -27.844 3.371 1 96.06 150 ALA B N 1
ATOM 3996 C CA . ALA B 1 150 ? 0.284 -28.812 3.682 1 96.06 150 ALA B CA 1
ATOM 3997 C C . ALA B 1 150 ? -0.35 -29.359 2.406 1 96.06 150 ALA B C 1
ATOM 3999 O O . ALA B 1 150 ? -0.565 -30.578 2.281 1 96.06 150 ALA B O 1
ATOM 4000 N N . LEU B 1 151 ? -0.665 -28.516 1.471 1 96.56 151 LEU B N 1
ATOM 4001 C CA . LEU B 1 151 ? -1.258 -28.922 0.201 1 96.56 151 LEU B CA 1
ATOM 4002 C C . LEU B 1 151 ? -0.325 -29.859 -0.559 1 96.56 151 LEU B C 1
ATOM 4004 O O . LEU B 1 151 ? -0.76 -30.891 -1.068 1 96.56 151 LEU B O 1
ATOM 4008 N N . ALA B 1 152 ? 0.924 -29.453 -0.596 1 94.88 152 ALA B N 1
ATOM 4009 C CA . ALA B 1 152 ? 1.917 -30.266 -1.278 1 94.88 152 ALA B CA 1
ATOM 4010 C C . ALA B 1 152 ? 1.999 -31.656 -0.653 1 94.88 152 ALA B C 1
ATOM 4012 O O . ALA B 1 152 ? 2.041 -32.656 -1.364 1 94.88 152 ALA B O 1
ATOM 4013 N N . GLN B 1 153 ? 1.971 -31.688 0.62 1 93.19 153 GLN B N 1
ATOM 4014 C CA . GLN B 1 153 ? 2.102 -32.938 1.355 1 93.19 153 GLN B CA 1
ATOM 4015 C C . GLN B 1 153 ? 0.857 -33.812 1.189 1 93.19 153 GLN B C 1
ATOM 4017 O O . GLN B 1 153 ? 0.961 -35 0.97 1 93.19 153 GLN B O 1
ATOM 4022 N N . GLN B 1 154 ? -0.291 -33.219 1.268 1 93.75 154 GLN B N 1
ATOM 4023 C CA . GLN B 1 154 ? -1.549 -33.969 1.267 1 93.75 154 GLN B CA 1
ATOM 4024 C C . GLN B 1 154 ? -1.893 -34.469 -0.134 1 93.75 154 GLN B C 1
ATOM 4026 O O . GLN B 1 154 ? -2.502 -35.531 -0.29 1 93.75 154 GLN B O 1
ATOM 4031 N N . THR B 1 155 ? -1.485 -33.75 -1.154 1 92.56 155 THR B N 1
ATOM 4032 C CA . THR B 1 155 ? -1.95 -34.062 -2.498 1 92.56 155 THR B CA 1
ATOM 4033 C C . THR B 1 155 ? -0.825 -34.688 -3.324 1 92.56 155 THR B C 1
ATOM 4035 O O . THR B 1 155 ? -1.081 -35.375 -4.312 1 92.56 155 THR B O 1
ATOM 4038 N N . GLY B 1 156 ? 0.369 -34.312 -2.998 1 92 156 GLY B N 1
ATOM 4039 C CA . GLY B 1 156 ? 1.504 -34.75 -3.811 1 92 156 GLY B CA 1
ATOM 4040 C C . GLY B 1 156 ? 1.597 -34 -5.129 1 92 156 GLY B C 1
ATOM 4041 O O . GLY B 1 156 ? 2.328 -34.406 -6.031 1 92 156 GLY B O 1
ATOM 4042 N N . GLU B 1 157 ? 0.802 -32.938 -5.23 1 91.75 157 GLU B N 1
ATOM 4043 C CA . GLU B 1 157 ? 0.765 -32.156 -6.449 1 91.75 157 GLU B CA 1
ATOM 4044 C C . GLU B 1 157 ? 1.712 -30.953 -6.355 1 91.75 157 GLU B C 1
ATOM 4046 O O . GLU B 1 157 ? 2.07 -30.516 -5.258 1 91.75 157 GLU B O 1
ATOM 4051 N N . PRO B 1 158 ? 2.113 -30.422 -7.508 1 92.38 158 PRO B N 1
ATOM 4052 C CA . PRO B 1 158 ? 2.971 -29.234 -7.48 1 92.38 158 PRO B CA 1
ATOM 4053 C C . PRO B 1 158 ? 2.236 -27.984 -6.992 1 92.38 158 PRO B C 1
ATOM 4055 O O . PRO B 1 158 ? 1.146 -27.672 -7.477 1 92.38 158 PRO B O 1
ATOM 4058 N N . VAL B 1 159 ? 2.842 -27.328 -5.988 1 96.19 159 VAL B N 1
ATOM 4059 C CA . VAL B 1 159 ? 2.279 -26.125 -5.398 1 96.19 159 VAL B CA 1
ATOM 4060 C C . VAL B 1 159 ? 3.264 -24.969 -5.555 1 96.19 159 VAL B C 1
ATOM 4062 O O . VAL B 1 159 ? 4.469 -25.141 -5.363 1 96.19 159 VAL B O 1
ATOM 4065 N N . ALA B 1 160 ? 2.75 -23.844 -5.98 1 97.5 160 ALA B N 1
ATOM 4066 C CA . ALA B 1 160 ? 3.58 -22.656 -6.102 1 97.5 160 ALA B CA 1
ATOM 4067 C C . ALA B 1 160 ? 3.084 -21.547 -5.176 1 97.5 160 ALA B C 1
ATOM 4069 O O . ALA B 1 160 ? 1.876 -21.375 -4.988 1 97.5 160 ALA B O 1
ATOM 4070 N N . ILE B 1 161 ? 4.012 -20.844 -4.59 1 98.25 161 ILE B N 1
ATOM 4071 C CA . ILE B 1 161 ? 3.74 -19.578 -3.898 1 98.25 161 ILE B CA 1
ATOM 4072 C C . ILE B 1 161 ? 4.348 -18.422 -4.68 1 98.25 161 ILE B C 1
ATOM 4074 O O . ILE B 1 161 ? 5.531 -18.453 -5.035 1 98.25 161 ILE B O 1
ATOM 4078 N N . ILE B 1 162 ? 3.553 -17.516 -5.023 1 98.25 162 ILE B N 1
ATOM 4079 C CA . ILE B 1 162 ? 4.031 -16.281 -5.641 1 98.25 162 ILE B CA 1
ATOM 4080 C C . ILE B 1 162 ? 4.02 -15.156 -4.613 1 98.25 162 ILE B C 1
ATOM 4082 O O . ILE B 1 162 ? 2.961 -14.781 -4.105 1 98.25 162 ILE B O 1
ATOM 4086 N N . ASP B 1 163 ? 5.152 -14.68 -4.281 1 97.19 163 ASP B N 1
ATOM 4087 C CA . ASP B 1 163 ? 5.262 -13.539 -3.369 1 97.19 163 ASP B CA 1
ATOM 4088 C C . ASP B 1 163 ? 4.938 -12.234 -4.086 1 97.19 163 ASP B C 1
ATOM 4090 O O . ASP B 1 163 ? 5.824 -11.602 -4.664 1 97.19 163 ASP B O 1
ATOM 4094 N N . GLY B 1 164 ? 3.686 -11.828 -3.938 1 95.81 164 GLY B N 1
ATOM 4095 C CA . GLY B 1 164 ? 3.203 -10.625 -4.594 1 95.81 164 GLY B CA 1
ATOM 4096 C C . GLY B 1 164 ? 3.262 -9.391 -3.709 1 95.81 164 GLY B C 1
ATOM 4097 O O . GLY B 1 164 ? 2.721 -8.344 -4.059 1 95.81 164 GLY B O 1
ATOM 4098 N N . ASP B 1 165 ? 3.701 -9.516 -2.533 1 94 165 ASP B N 1
ATOM 4099 C CA . ASP B 1 165 ? 4.082 -8.336 -1.764 1 94 165 ASP B CA 1
ATOM 4100 C C . ASP B 1 165 ? 5.371 -7.719 -2.301 1 94 165 ASP B C 1
ATOM 4102 O O . ASP B 1 165 ? 6.453 -7.98 -1.777 1 94 165 ASP B O 1
ATOM 4106 N N . LEU B 1 166 ? 5.297 -6.812 -3.137 1 92.19 166 LEU B N 1
ATOM 4107 C CA . LEU B 1 166 ? 6.332 -6.457 -4.102 1 92.19 166 LEU B CA 1
ATOM 4108 C C . LEU B 1 166 ? 7.402 -5.586 -3.455 1 92.19 166 LEU B C 1
ATOM 4110 O O . LEU B 1 166 ? 8.508 -5.457 -3.984 1 92.19 166 LEU B O 1
ATOM 4114 N N . GLN B 1 167 ? 7.133 -5 -2.379 1 91.62 167 GLN B N 1
ATOM 4115 C CA . GLN B 1 167 ? 8.125 -4.098 -1.799 1 91.62 167 GLN B CA 1
ATOM 4116 C C . GLN B 1 167 ? 8.812 -4.734 -0.598 1 91.62 167 GLN B C 1
ATOM 4118 O O . GLN B 1 167 ? 10.016 -4.547 -0.396 1 91.62 167 GLN B O 1
ATOM 4123 N N . PHE B 1 168 ? 7.977 -5.535 0.122 1 91.31 168 PHE B N 1
ATOM 4124 C CA . PHE B 1 168 ? 8.539 -6.004 1.384 1 91.31 168 PHE B CA 1
ATOM 4125 C C . PHE B 1 168 ? 8.133 -7.449 1.652 1 91.31 168 PHE B C 1
ATOM 4127 O O . PHE B 1 168 ? 7.797 -7.805 2.783 1 91.31 168 PHE B O 1
ATOM 4134 N N . GLY B 1 169 ? 8.125 -8.188 0.637 1 89.88 169 GLY B N 1
ATOM 4135 C CA . GLY B 1 169 ? 7.789 -9.594 0.762 1 89.88 169 GLY B CA 1
ATOM 4136 C C . GLY B 1 169 ? 8.766 -10.367 1.63 1 89.88 169 GLY B C 1
ATOM 4137 O O . GLY B 1 169 ? 9.969 -10.094 1.615 1 89.88 169 GLY B O 1
ATOM 4138 N N . ASP B 1 170 ? 8.297 -11.453 2.332 1 87.62 170 ASP B N 1
ATOM 4139 C CA . ASP B 1 170 ? 9.102 -12.141 3.34 1 87.62 170 ASP B CA 1
ATOM 4140 C C . ASP B 1 170 ? 9.242 -13.625 3.018 1 87.62 170 ASP B C 1
ATOM 4142 O O . ASP B 1 170 ? 9.852 -14.375 3.779 1 87.62 170 ASP B O 1
ATOM 4146 N N . MET B 1 171 ? 8.711 -14.039 1.912 1 89.94 171 MET B N 1
ATOM 4147 C CA . MET B 1 171 ? 8.695 -15.477 1.654 1 89.94 171 MET B CA 1
ATOM 4148 C C . MET B 1 171 ? 10.117 -16.016 1.541 1 89.94 171 MET B C 1
ATOM 4150 O O . MET B 1 171 ? 10.406 -17.125 2.02 1 89.94 171 MET B O 1
ATOM 4154 N N . GLY B 1 172 ? 10.984 -15.281 0.851 1 87.81 172 GLY B N 1
ATOM 4155 C CA . GLY B 1 172 ? 12.375 -15.703 0.753 1 87.81 172 GLY B CA 1
ATOM 4156 C C . GLY B 1 172 ? 13.023 -15.922 2.105 1 87.81 172 GLY B C 1
ATOM 4157 O O . GLY B 1 172 ? 13.641 -16.969 2.34 1 87.81 172 GLY B O 1
ATOM 4158 N N . VAL B 1 173 ? 12.805 -15.008 2.967 1 82.62 173 VAL B N 1
ATOM 4159 C CA . VAL B 1 173 ? 13.391 -15.086 4.301 1 82.62 173 VAL B CA 1
ATOM 4160 C C . VAL B 1 173 ? 12.672 -16.156 5.117 1 82.62 173 VAL B C 1
ATOM 4162 O O . VAL B 1 173 ? 13.305 -16.906 5.867 1 82.62 173 VAL B O 1
ATOM 4165 N N . PHE B 1 174 ? 11.398 -16.188 4.977 1 85.38 174 PHE B N 1
ATOM 4166 C CA . PHE B 1 174 ? 10.586 -17.125 5.734 1 85.38 174 PHE B CA 1
ATOM 4167 C C . PHE B 1 174 ? 11.055 -18.562 5.492 1 85.38 174 PHE B C 1
ATOM 4169 O O . PHE B 1 174 ? 11.133 -19.359 6.426 1 85.38 174 PHE B O 1
ATOM 4176 N N . PHE B 1 175 ? 11.406 -18.859 4.246 1 89.06 175 PHE B N 1
ATOM 4177 C CA . PHE B 1 175 ? 11.836 -20.188 3.863 1 89.06 175 PHE B CA 1
ATOM 4178 C C . PHE B 1 175 ? 13.359 -20.297 3.855 1 89.06 175 PHE B C 1
ATOM 4180 O O . PHE B 1 175 ? 13.914 -21.344 3.533 1 89.06 175 PHE B O 1
ATOM 4187 N N . ASN B 1 176 ? 14.031 -19.203 4.184 1 85.69 176 ASN B N 1
ATOM 4188 C CA . ASN B 1 176 ? 15.484 -19.125 4.137 1 85.69 176 ASN B CA 1
ATOM 4189 C C . ASN B 1 176 ? 16.016 -19.438 2.74 1 85.69 176 ASN B C 1
ATOM 4191 O O . ASN B 1 176 ? 16.891 -20.297 2.574 1 85.69 176 ASN B O 1
ATOM 4195 N N . LEU B 1 177 ? 15.438 -18.75 1.821 1 89.38 177 LEU B N 1
ATOM 4196 C CA . LEU B 1 177 ? 15.82 -18.953 0.427 1 89.38 177 LEU B CA 1
ATOM 4197 C C . LEU B 1 177 ? 16.75 -17.844 -0.042 1 89.38 177 LEU B C 1
ATOM 4199 O O . LEU B 1 177 ? 16.703 -16.719 0.477 1 89.38 177 LEU B O 1
ATOM 4203 N N . THR B 1 178 ? 17.594 -18.141 -0.984 1 88.12 178 THR B N 1
ATOM 4204 C CA . THR B 1 178 ? 18.438 -17.188 -1.707 1 88.12 178 THR B CA 1
ATOM 4205 C C . THR B 1 178 ? 18.125 -17.219 -3.201 1 88.12 178 THR B C 1
ATOM 4207 O O . THR B 1 178 ? 18.797 -17.922 -3.961 1 88.12 178 THR B O 1
ATOM 4210 N N . PRO B 1 179 ? 17.219 -16.453 -3.592 1 90.88 179 PRO B N 1
ATOM 4211 C CA . PRO B 1 179 ? 16.781 -16.547 -4.988 1 90.88 179 PRO B CA 1
ATOM 4212 C C . PRO B 1 179 ? 17.781 -15.906 -5.957 1 90.88 179 PRO B C 1
ATOM 4214 O O . PRO B 1 179 ? 18.391 -14.883 -5.645 1 90.88 179 PRO B O 1
ATOM 4217 N N . GLN B 1 180 ? 17.938 -16.516 -7.059 1 89.94 180 GLN B N 1
ATOM 4218 C CA . GLN B 1 180 ? 18.734 -15.938 -8.141 1 89.94 180 GLN B CA 1
ATOM 4219 C C . GLN B 1 180 ? 17.906 -14.992 -8.992 1 89.94 180 GLN B C 1
ATOM 4221 O O . GLN B 1 180 ? 18.438 -14.07 -9.609 1 89.94 180 GLN B O 1
ATOM 4226 N N . SER B 1 181 ? 16.625 -15.266 -9.055 1 93.06 181 SER B N 1
ATOM 4227 C CA . SER B 1 181 ? 15.656 -14.438 -9.75 1 93.06 181 SER B CA 1
ATOM 4228 C C . SER B 1 181 ? 14.414 -14.203 -8.891 1 93.06 181 SER B C 1
ATOM 4230 O O . SER B 1 181 ? 14.117 -14.992 -7.996 1 93.06 181 SER B O 1
ATOM 4232 N N . THR B 1 182 ? 13.844 -13.086 -9.164 1 95.31 182 THR B N 1
ATOM 4233 C CA . THR B 1 182 ? 12.641 -12.703 -8.438 1 95.31 182 THR B CA 1
ATOM 4234 C C . THR B 1 182 ? 11.484 -12.453 -9.398 1 95.31 182 THR B C 1
ATOM 4236 O O . THR B 1 182 ? 11.594 -12.711 -10.594 1 95.31 182 THR B O 1
ATOM 4239 N N . ILE B 1 183 ? 10.391 -12.055 -8.852 1 96.94 183 ILE B N 1
ATOM 4240 C CA . ILE B 1 183 ? 9.203 -11.742 -9.633 1 96.94 183 ILE B CA 1
ATOM 4241 C C . ILE B 1 183 ? 9.516 -10.625 -10.625 1 96.94 183 ILE B C 1
ATOM 4243 O O . ILE B 1 183 ? 8.922 -10.562 -11.703 1 96.94 183 ILE B O 1
ATOM 4247 N N . VAL B 1 184 ? 10.492 -9.789 -10.336 1 95.81 184 VAL B N 1
ATOM 4248 C CA . VAL B 1 184 ? 10.883 -8.664 -11.172 1 95.81 184 VAL B CA 1
ATOM 4249 C C . VAL B 1 184 ? 11.453 -9.172 -12.492 1 95.81 184 VAL B C 1
ATOM 4251 O O . VAL B 1 184 ? 10.992 -8.781 -13.57 1 95.81 184 VAL B O 1
ATOM 4254 N N . GLU B 1 185 ? 12.344 -10.078 -12.406 1 95.56 185 GLU B N 1
ATOM 4255 C CA . GLU B 1 185 ? 12.961 -10.656 -13.602 1 95.56 185 GLU B CA 1
ATOM 4256 C C . GLU B 1 185 ? 11.961 -11.492 -14.383 1 95.56 185 GLU B C 1
ATOM 4258 O O . GLU B 1 185 ? 11.945 -11.469 -15.617 1 95.56 185 GLU B O 1
ATOM 4263 N N . ALA B 1 186 ? 11.172 -12.234 -13.656 1 95.94 186 ALA B N 1
ATOM 4264 C CA . ALA B 1 186 ? 10.164 -13.07 -14.312 1 95.94 186 ALA B CA 1
ATOM 4265 C C . ALA B 1 186 ? 9.234 -12.219 -15.172 1 95.94 186 ALA B C 1
ATOM 4267 O O . ALA B 1 186 ? 8.992 -12.531 -16.344 1 95.94 186 ALA B O 1
ATOM 4268 N N . VAL B 1 187 ? 8.734 -11.117 -14.586 1 95.38 187 VAL B N 1
ATOM 4269 C CA . VAL B 1 187 ? 7.785 -10.258 -15.297 1 95.38 187 VAL B CA 1
ATOM 4270 C C . VAL B 1 187 ? 8.5 -9.516 -16.422 1 95.38 187 VAL B C 1
ATOM 4272 O O . VAL B 1 187 ? 7.938 -9.328 -17.5 1 95.38 187 VAL B O 1
ATOM 4275 N N . ARG B 1 188 ? 9.695 -9.117 -16.156 1 92.88 188 ARG B N 1
ATOM 4276 C CA . ARG B 1 188 ? 10.492 -8.445 -17.172 1 92.88 188 ARG B CA 1
ATOM 4277 C C . ARG B 1 188 ? 10.648 -9.328 -18.406 1 92.88 188 ARG B C 1
ATOM 4279 O O . ARG B 1 188 ? 10.562 -8.844 -19.547 1 92.88 188 ARG B O 1
ATOM 4286 N N . ASP B 1 189 ? 10.82 -10.633 -18.219 1 92.88 189 ASP B N 1
ATOM 4287 C CA . ASP B 1 189 ? 11.109 -11.586 -19.297 1 92.88 189 ASP B CA 1
ATOM 4288 C C . ASP B 1 189 ? 9.844 -12.281 -19.766 1 92.88 189 ASP B C 1
ATOM 4290 O O . ASP B 1 189 ? 9.898 -13.172 -20.625 1 92.88 189 ASP B O 1
ATOM 4294 N N . ILE B 1 190 ? 8.734 -11.891 -19.281 1 92.81 190 ILE B N 1
ATOM 4295 C CA . ILE B 1 190 ? 7.523 -12.703 -19.328 1 92.81 190 ILE B CA 1
ATOM 4296 C C . ILE B 1 190 ? 7.145 -12.984 -20.781 1 92.81 190 ILE B C 1
ATOM 4298 O O . ILE B 1 190 ? 6.668 -14.07 -21.109 1 92.81 190 ILE B O 1
ATOM 4302 N N . SER B 1 191 ? 7.383 -12.102 -21.719 1 89.19 191 SER B N 1
ATOM 4303 C CA . SER B 1 191 ? 6.988 -12.25 -23.125 1 89.19 191 SER B CA 1
ATOM 4304 C C . SER B 1 191 ? 7.805 -13.336 -23.812 1 89.19 191 SER B C 1
ATOM 4306 O O . SER B 1 191 ? 7.387 -13.867 -24.844 1 89.19 191 SER B O 1
ATOM 4308 N N . PHE B 1 192 ? 8.898 -13.68 -23.219 1 89.75 192 PHE B N 1
ATOM 4309 C CA . PHE B 1 192 ? 9.805 -14.625 -23.859 1 89.75 192 PHE B CA 1
ATOM 4310 C C . PHE B 1 192 ? 9.844 -15.945 -23.094 1 89.75 192 PHE B C 1
ATOM 4312 O O . PHE B 1 192 ? 10.633 -16.828 -23.406 1 89.75 192 PHE B O 1
ATOM 4319 N N . LEU B 1 193 ? 8.984 -15.984 -22.188 1 89.56 193 LEU B N 1
ATOM 4320 C CA . LEU B 1 193 ? 8.93 -17.188 -21.375 1 89.56 193 LEU B CA 1
ATOM 4321 C C . LEU B 1 193 ? 7.75 -18.078 -21.781 1 89.56 193 LEU B C 1
ATOM 4323 O O . LEU B 1 193 ? 6.824 -17.609 -22.453 1 89.56 193 LEU B O 1
ATOM 4327 N N . SER B 1 194 ? 7.883 -19.297 -21.469 1 87.94 194 SER B N 1
ATOM 4328 C CA . SER B 1 194 ? 6.809 -20.297 -21.453 1 87.94 194 SER B CA 1
ATOM 4329 C C . SER B 1 194 ? 6.625 -20.891 -20.062 1 87.94 194 SER B C 1
ATOM 4331 O O . SER B 1 194 ? 7.414 -20.625 -19.156 1 87.94 194 SER B O 1
ATOM 4333 N N . PRO B 1 195 ? 5.574 -21.609 -19.875 1 86 195 PRO B N 1
ATOM 4334 C CA . PRO B 1 195 ? 5.371 -22.219 -18.562 1 86 195 PRO B CA 1
ATOM 4335 C C . PRO B 1 195 ? 6.59 -23 -18.078 1 86 195 PRO B C 1
ATOM 4337 O O . PRO B 1 195 ? 7.012 -22.859 -16.938 1 86 195 PRO B O 1
ATOM 4340 N N . VAL B 1 196 ? 7.254 -23.656 -18.906 1 84.5 196 VAL B N 1
ATOM 4341 C CA . VAL B 1 196 ? 8.359 -24.516 -18.5 1 84.5 196 VAL B CA 1
ATOM 4342 C C . VAL B 1 196 ? 9.57 -23.656 -18.141 1 84.5 196 VAL B C 1
ATOM 4344 O O . VAL B 1 196 ? 10.305 -23.969 -17.203 1 84.5 196 VAL B O 1
ATOM 4347 N N . THR B 1 197 ? 9.766 -22.578 -18.906 1 89.81 197 THR B N 1
ATOM 4348 C CA . THR B 1 197 ? 10.914 -21.734 -18.625 1 89.81 197 THR B CA 1
ATOM 4349 C C . THR B 1 197 ? 10.648 -20.859 -17.391 1 89.81 197 THR B C 1
ATOM 4351 O O . THR B 1 197 ? 11.578 -20.5 -16.672 1 89.81 197 THR B O 1
ATOM 4354 N N . LEU B 1 198 ? 9.422 -20.594 -17.156 1 92.44 198 LEU B N 1
ATOM 4355 C CA . LEU B 1 198 ? 9.055 -19.828 -15.969 1 92.44 198 LEU B CA 1
ATOM 4356 C C . LEU B 1 198 ? 9.406 -20.609 -14.703 1 92.44 198 LEU B C 1
ATOM 4358 O O . LEU B 1 198 ? 9.766 -20.016 -13.68 1 92.44 198 LEU B O 1
ATOM 4362 N N . LYS B 1 199 ? 9.297 -21.875 -14.789 1 90.31 199 LYS B N 1
ATOM 4363 C CA . LYS B 1 199 ? 9.523 -22.75 -13.633 1 90.31 199 LYS B CA 1
ATOM 4364 C C . LYS B 1 199 ? 10.906 -22.516 -13.031 1 90.31 199 LYS B C 1
ATOM 4366 O O . LYS B 1 199 ? 11.094 -22.609 -11.82 1 90.31 199 LYS B O 1
ATOM 4371 N N . SER B 1 200 ? 11.852 -22.125 -13.875 1 90.06 200 SER B N 1
ATOM 4372 C CA . SER B 1 200 ? 13.219 -21.922 -13.422 1 90.06 200 SER B CA 1
ATOM 4373 C C . SER B 1 200 ? 13.336 -20.688 -12.523 1 90.06 200 SER B C 1
ATOM 4375 O O . SER B 1 200 ? 14.328 -20.531 -11.805 1 90.06 200 SER B O 1
ATOM 4377 N N . TYR B 1 201 ? 12.375 -19.891 -12.57 1 94.81 201 TYR B N 1
ATOM 4378 C CA . TYR B 1 201 ? 12.383 -18.703 -11.734 1 94.81 201 TYR B CA 1
ATOM 4379 C C . TYR B 1 201 ? 11.883 -19 -10.328 1 94.81 201 TYR B C 1
ATOM 4381 O O . TYR B 1 201 ? 12.07 -18.203 -9.406 1 94.81 201 TYR B O 1
ATOM 4389 N N . PHE B 1 202 ? 11.203 -20.109 -10.188 1 96.06 202 PHE B N 1
ATOM 4390 C CA . PHE B 1 202 ? 10.734 -20.547 -8.875 1 96.06 202 PHE B CA 1
ATOM 4391 C C . PHE B 1 202 ? 11.836 -21.281 -8.117 1 96.06 202 PHE B C 1
ATOM 4393 O O . PHE B 1 202 ? 12.57 -22.078 -8.703 1 96.06 202 PHE B O 1
ATOM 4400 N N . VAL B 1 203 ? 11.977 -20.984 -6.84 1 96.31 203 VAL B N 1
ATOM 4401 C CA . VAL B 1 203 ? 12.945 -21.672 -5.988 1 96.31 203 VAL B CA 1
ATOM 4402 C C . VAL B 1 203 ? 12.273 -22.844 -5.281 1 96.31 203 VAL B C 1
ATOM 4404 O O . VAL B 1 203 ? 11.266 -22.672 -4.594 1 96.31 203 VAL B O 1
ATOM 4407 N N . PRO B 1 204 ? 12.805 -24 -5.41 1 94.56 204 PRO B N 1
ATOM 4408 C CA . PRO B 1 204 ? 12.203 -25.156 -4.742 1 94.56 204 PRO B CA 1
ATOM 4409 C C . PRO B 1 204 ? 12.406 -25.141 -3.229 1 94.56 204 PRO B C 1
ATOM 4411 O O . PRO B 1 204 ? 13.516 -24.859 -2.76 1 94.56 204 PRO B O 1
ATOM 4414 N N . VAL B 1 205 ? 11.383 -25.297 -2.475 1 93.31 205 VAL B N 1
ATOM 4415 C CA . VAL B 1 205 ? 11.438 -25.484 -1.029 1 93.31 205 VAL B CA 1
ATOM 4416 C C . VAL B 1 205 ? 11.539 -26.984 -0.714 1 93.31 205 VAL B C 1
ATOM 4418 O O . VAL B 1 205 ? 12.312 -27.375 0.16 1 93.31 205 VAL B O 1
ATOM 4421 N N . ASN B 1 206 ? 10.797 -27.766 -1.391 1 91.12 206 ASN B N 1
ATOM 4422 C CA . ASN B 1 206 ? 10.859 -29.219 -1.423 1 91.12 206 ASN B CA 1
ATOM 4423 C C . ASN B 1 206 ? 10.406 -29.781 -2.77 1 91.12 206 ASN B C 1
ATOM 4425 O O . ASN B 1 206 ? 10.367 -29.047 -3.762 1 91.12 206 ASN B O 1
ATOM 4429 N N . GLU B 1 207 ? 10.094 -31 -2.859 1 90.69 207 GLU B N 1
ATOM 4430 C CA . GLU B 1 207 ? 9.805 -31.672 -4.129 1 90.69 207 GLU B CA 1
ATOM 4431 C C . GLU B 1 207 ? 8.555 -31.078 -4.781 1 90.69 207 GLU B C 1
ATOM 4433 O O . GLU B 1 207 ? 8.477 -30.984 -6.012 1 90.69 207 GLU B O 1
ATOM 4438 N N . ASN B 1 208 ? 7.625 -30.672 -3.99 1 93.94 208 ASN B N 1
ATOM 4439 C CA . ASN B 1 208 ? 6.332 -30.297 -4.559 1 93.94 208 ASN B CA 1
ATOM 4440 C C . ASN B 1 208 ? 5.961 -28.859 -4.219 1 93.94 208 ASN B C 1
ATOM 4442 O O . ASN B 1 208 ? 4.844 -28.422 -4.496 1 93.94 208 ASN B O 1
ATOM 4446 N N . LEU B 1 209 ? 6.867 -28.109 -3.596 1 95.75 209 LEU B N 1
ATOM 4447 C CA . LEU B 1 209 ? 6.598 -26.719 -3.229 1 95.75 209 LEU B CA 1
ATOM 4448 C C . LEU B 1 209 ? 7.699 -25.797 -3.74 1 95.75 209 LEU B C 1
ATOM 4450 O O . LEU B 1 209 ? 8.883 -26.031 -3.477 1 95.75 209 LEU B O 1
ATOM 4454 N N . SER B 1 210 ? 7.289 -24.812 -4.535 1 96.75 210 SER B N 1
ATOM 4455 C CA . SER B 1 210 ? 8.227 -23.844 -5.074 1 96.75 210 SER B CA 1
ATOM 4456 C C . SER B 1 210 ? 7.746 -22.406 -4.82 1 96.75 210 SER B C 1
ATOM 4458 O O . SER B 1 210 ? 6.543 -22.172 -4.711 1 96.75 210 SER B O 1
ATOM 4460 N N . VAL B 1 211 ? 8.719 -21.469 -4.719 1 97.5 211 VAL B N 1
ATOM 4461 C CA . VAL B 1 211 ? 8.383 -20.094 -4.375 1 97.5 211 VAL B CA 1
ATOM 4462 C C . VAL B 1 211 ? 9 -19.141 -5.395 1 97.5 211 VAL B C 1
ATOM 4464 O O . VAL B 1 211 ? 10.18 -19.266 -5.734 1 97.5 211 VAL B O 1
ATOM 4467 N N . LEU B 1 212 ? 8.164 -18.344 -5.977 1 97.94 212 LEU B N 1
ATOM 4468 C CA . LEU B 1 212 ? 8.664 -17.156 -6.68 1 97.94 212 LEU B CA 1
ATOM 4469 C C . LEU B 1 212 ? 8.781 -15.969 -5.73 1 97.94 212 LEU B C 1
ATOM 4471 O O . LEU B 1 212 ? 7.773 -15.391 -5.328 1 97.94 212 LEU B O 1
ATOM 4475 N N . CYS B 1 213 ? 9.977 -15.586 -5.43 1 96.38 213 CYS B N 1
ATOM 4476 C CA . CYS B 1 213 ? 10.25 -14.586 -4.395 1 96.38 213 CYS B CA 1
ATOM 4477 C C . CYS B 1 213 ? 9.953 -13.18 -4.898 1 96.38 213 CYS B C 1
ATOM 4479 O O . CYS B 1 213 ? 9.984 -12.93 -6.105 1 96.38 213 CYS B O 1
ATOM 4481 N N . GLY B 1 214 ? 9.633 -12.352 -3.977 1 93.31 214 GLY B N 1
ATOM 4482 C CA . GLY B 1 214 ? 9.344 -10.961 -4.281 1 93.31 214 GLY B CA 1
ATOM 4483 C C . GLY B 1 214 ? 10.586 -10.156 -4.641 1 93.31 214 GLY B C 1
ATOM 4484 O O . GLY B 1 214 ? 11.703 -10.68 -4.578 1 93.31 214 GLY B O 1
ATOM 4485 N N . ALA B 1 215 ? 10.383 -8.898 -4.918 1 91.94 215 ALA B N 1
ATOM 4486 C CA . ALA B 1 215 ? 11.461 -8.023 -5.363 1 91.94 215 ALA B CA 1
ATOM 4487 C C . ALA B 1 215 ? 12.555 -7.922 -4.305 1 91.94 215 ALA B C 1
ATOM 4489 O O . ALA B 1 215 ? 12.273 -7.871 -3.107 1 91.94 215 ALA B O 1
ATOM 4490 N N . ALA B 1 216 ? 13.781 -7.805 -4.727 1 88.31 216 ALA B N 1
ATOM 4491 C CA . ALA B 1 216 ? 14.922 -7.668 -3.826 1 88.31 216 ALA B CA 1
ATOM 4492 C C . ALA B 1 216 ? 14.953 -6.289 -3.178 1 88.31 216 ALA B C 1
ATOM 4494 O O . ALA B 1 216 ? 15.414 -6.137 -2.047 1 88.31 216 ALA B O 1
ATOM 4495 N N . LYS B 1 217 ? 14.484 -5.324 -3.902 1 90.94 217 LYS B N 1
ATOM 4496 C CA . LYS B 1 217 ? 14.414 -3.939 -3.443 1 90.94 217 LYS B CA 1
ATOM 4497 C C . LYS B 1 217 ? 13.031 -3.346 -3.699 1 90.94 217 LYS B C 1
ATOM 4499 O O . LYS B 1 217 ? 12.414 -3.623 -4.73 1 90.94 217 LYS B O 1
ATOM 4504 N N . PRO B 1 218 ? 12.594 -2.529 -2.766 1 91.88 218 PRO B N 1
ATOM 4505 C CA . PRO B 1 218 ? 11.234 -1.996 -2.885 1 91.88 218 PRO B CA 1
ATOM 4506 C C . PRO B 1 218 ? 11.031 -1.169 -4.152 1 91.88 218 PRO B C 1
ATOM 4508 O O . PRO B 1 218 ? 9.938 -1.162 -4.723 1 91.88 218 PRO B O 1
ATOM 4511 N N . ASP B 1 219 ? 12.078 -0.483 -4.625 1 90.69 219 ASP B N 1
ATOM 4512 C CA . ASP B 1 219 ? 11.938 0.415 -5.77 1 90.69 219 ASP B CA 1
ATOM 4513 C C . ASP B 1 219 ? 11.742 -0.371 -7.062 1 90.69 219 ASP B C 1
ATOM 4515 O O . ASP B 1 219 ? 11.289 0.182 -8.07 1 90.69 219 ASP B O 1
ATOM 4519 N N . LEU B 1 220 ? 12.008 -1.646 -7.055 1 92.81 220 LEU B N 1
ATOM 4520 C CA . LEU B 1 220 ? 11.852 -2.484 -8.242 1 92.81 220 LEU B CA 1
ATOM 4521 C C . LEU B 1 220 ? 10.406 -2.939 -8.391 1 92.81 220 LEU B C 1
ATOM 4523 O O . LEU B 1 220 ? 10.039 -3.518 -9.414 1 92.81 220 LEU B O 1
ATOM 4527 N N . ALA B 1 221 ? 9.586 -2.68 -7.426 1 91.12 221 ALA B N 1
ATOM 4528 C CA . ALA B 1 221 ? 8.188 -3.111 -7.426 1 91.12 221 ALA B CA 1
ATOM 4529 C C . ALA B 1 221 ? 7.441 -2.545 -8.625 1 91.12 221 ALA B C 1
ATOM 4531 O O . ALA B 1 221 ? 6.527 -3.186 -9.156 1 91.12 221 ALA B O 1
ATOM 4532 N N . GLU B 1 222 ? 7.816 -1.441 -9.094 1 90.44 222 GLU B N 1
ATOM 4533 C CA . GLU B 1 222 ? 7.113 -0.746 -10.172 1 90.44 222 GLU B CA 1
ATOM 4534 C C . GLU B 1 222 ? 7.262 -1.486 -11.5 1 90.44 222 GLU B C 1
ATOM 4536 O O . GLU B 1 222 ? 6.496 -1.249 -12.438 1 90.44 222 GLU B O 1
ATOM 4541 N N . THR B 1 223 ? 8.242 -2.361 -11.586 1 92.12 223 THR B N 1
ATOM 4542 C CA . THR B 1 223 ? 8.469 -3.145 -12.797 1 92.12 223 THR B CA 1
ATOM 4543 C C . THR B 1 223 ? 7.336 -4.148 -13.016 1 92.12 223 THR B C 1
ATOM 4545 O O . THR B 1 223 ? 7.062 -4.547 -14.148 1 92.12 223 THR B O 1
ATOM 4548 N N . VAL B 1 224 ? 6.695 -4.52 -11.961 1 95.31 224 VAL B N 1
ATOM 4549 C CA . VAL B 1 224 ? 5.625 -5.508 -12.055 1 95.31 224 VAL B CA 1
ATOM 4550 C C . VAL B 1 224 ? 4.316 -4.816 -12.43 1 95.31 224 VAL B C 1
ATOM 4552 O O . VAL B 1 224 ? 3.699 -4.148 -11.594 1 95.31 224 VAL B O 1
ATOM 4555 N N . THR B 1 225 ? 3.904 -5.016 -13.633 1 94.56 225 THR B N 1
ATOM 4556 C CA . THR B 1 225 ? 2.699 -4.387 -14.156 1 94.56 225 THR B CA 1
ATOM 4557 C C . THR B 1 225 ? 1.498 -5.316 -14.023 1 94.56 225 THR B C 1
ATOM 4559 O O . THR B 1 225 ? 1.653 -6.492 -13.672 1 94.56 225 THR B O 1
ATOM 4562 N N . MET B 1 226 ? 0.299 -4.801 -14.281 1 95.31 226 MET B N 1
ATOM 4563 C CA . MET B 1 226 ? -0.928 -5.594 -14.281 1 95.31 226 MET B CA 1
ATOM 4564 C C . MET B 1 226 ? -0.857 -6.703 -15.328 1 95.31 226 MET B C 1
ATOM 4566 O O . MET B 1 226 ? -1.208 -7.848 -15.047 1 95.31 226 MET B O 1
ATOM 4570 N N . GLU B 1 227 ? -0.369 -6.332 -16.516 1 94.06 227 GLU B N 1
ATOM 4571 C CA . GLU B 1 227 ? -0.237 -7.293 -17.609 1 94.06 227 GLU B CA 1
ATOM 4572 C C . GLU B 1 227 ? 0.77 -8.391 -17.266 1 94.06 227 GLU B C 1
ATOM 4574 O O . GLU B 1 227 ? 0.544 -9.562 -17.547 1 94.06 227 GLU B O 1
ATOM 4579 N N . GLY B 1 228 ? 1.875 -7.926 -16.688 1 95.25 228 GLY B N 1
ATOM 4580 C CA . GLY B 1 228 ? 2.879 -8.883 -16.25 1 95.25 228 GLY B CA 1
ATOM 4581 C C . GLY B 1 228 ? 2.352 -9.875 -15.242 1 95.25 228 GLY B C 1
ATOM 4582 O O . GLY B 1 228 ? 2.615 -11.078 -15.344 1 95.25 228 GLY B O 1
ATOM 4583 N N . MET B 1 229 ? 1.614 -9.391 -14.266 1 95.88 229 MET B N 1
ATOM 4584 C CA . MET B 1 229 ? 1.03 -10.25 -13.242 1 95.88 229 MET B CA 1
ATOM 4585 C C . MET B 1 229 ? 0.018 -11.219 -13.844 1 95.88 229 MET B C 1
ATOM 4587 O O . MET B 1 229 ? -0.012 -12.391 -13.492 1 95.88 229 MET B O 1
ATOM 4591 N N . THR B 1 230 ? -0.824 -10.75 -14.734 1 95 230 THR B N 1
ATOM 4592 C CA . THR B 1 230 ? -1.795 -11.586 -15.43 1 95 230 THR B CA 1
ATOM 4593 C C . THR B 1 230 ? -1.098 -12.734 -16.156 1 95 230 THR B C 1
ATOM 4595 O O . THR B 1 230 ? -1.477 -13.898 -15.992 1 95 230 THR B O 1
ATOM 4598 N N . SER B 1 231 ? -0.073 -12.391 -16.922 1 93.75 231 SER B N 1
ATOM 4599 C CA . SER B 1 231 ? 0.676 -13.391 -17.672 1 93.75 231 SER B CA 1
ATOM 4600 C C . SER B 1 231 ? 1.363 -14.383 -16.75 1 93.75 231 SER B C 1
ATOM 4602 O O . SER B 1 231 ? 1.388 -15.586 -17.016 1 93.75 231 SER B O 1
ATOM 4604 N N . LEU B 1 232 ? 1.9 -13.883 -15.711 1 95.81 232 LEU B N 1
ATOM 4605 C CA . LEU B 1 232 ? 2.602 -14.711 -14.742 1 95.81 232 LEU B CA 1
ATOM 4606 C C . LEU B 1 232 ? 1.664 -15.758 -14.141 1 95.81 232 LEU B C 1
ATOM 4608 O O . LEU B 1 232 ? 1.993 -16.953 -14.109 1 95.81 232 LEU B O 1
ATOM 4612 N N . ILE B 1 233 ? 0.499 -15.328 -13.695 1 94.94 233 ILE B N 1
ATOM 4613 C CA . ILE B 1 233 ? -0.461 -16.234 -13.062 1 94.94 233 ILE B CA 1
ATOM 4614 C C . ILE B 1 233 ? -0.971 -17.25 -14.078 1 94.94 233 ILE B C 1
ATOM 4616 O O . ILE B 1 233 ? -1.062 -18.438 -13.789 1 94.94 233 ILE B O 1
ATOM 4620 N N . GLU B 1 234 ? -1.233 -16.797 -15.242 1 90.5 234 GLU B N 1
ATOM 4621 C CA . GLU B 1 234 ? -1.722 -17.703 -16.281 1 90.5 234 GLU B CA 1
ATOM 4622 C C . GLU B 1 234 ? -0.673 -18.75 -16.641 1 90.5 234 GLU B C 1
ATOM 4624 O O . GLU B 1 234 ? -1.006 -19.906 -16.875 1 90.5 234 GLU B O 1
ATOM 4629 N N . MET B 1 235 ? 0.506 -18.312 -16.75 1 90.56 235 MET B N 1
ATOM 4630 C CA . MET B 1 235 ? 1.575 -19.25 -17.047 1 90.56 235 MET B CA 1
ATOM 4631 C C . MET B 1 235 ? 1.746 -20.266 -15.922 1 90.56 235 MET B C 1
ATOM 4633 O O . MET B 1 235 ? 1.932 -21.453 -16.172 1 90.56 235 MET B O 1
ATOM 4637 N N . ALA B 1 236 ? 1.715 -19.781 -14.727 1 92.06 236 ALA B N 1
ATOM 4638 C CA . ALA B 1 236 ? 1.859 -20.656 -13.562 1 92.06 236 ALA B CA 1
ATOM 4639 C C . ALA B 1 236 ? 0.753 -21.703 -13.516 1 92.06 236 ALA B C 1
ATOM 4641 O O . ALA B 1 236 ? 0.979 -22.828 -13.078 1 92.06 236 ALA B O 1
ATOM 4642 N N . ARG B 1 237 ? -0.412 -21.375 -13.977 1 88.62 237 ARG B N 1
ATOM 4643 C CA . ARG B 1 237 ? -1.536 -22.297 -14.039 1 88.62 237 ARG B CA 1
ATOM 4644 C C . ARG B 1 237 ? -1.193 -23.531 -14.883 1 88.62 237 ARG B C 1
ATOM 4646 O O . ARG B 1 237 ? -1.731 -24.609 -14.656 1 88.62 237 ARG B O 1
ATOM 4653 N N . GLY B 1 238 ? -0.327 -23.297 -15.766 1 81.19 238 GLY B N 1
ATOM 4654 C CA . GLY B 1 238 ? 0.016 -24.375 -16.672 1 81.19 238 GLY B CA 1
ATOM 4655 C C . GLY B 1 238 ? 0.999 -25.359 -16.078 1 81.19 238 GLY B C 1
ATOM 4656 O O . GLY B 1 238 ? 1.223 -26.438 -16.641 1 81.19 238 GLY B O 1
ATOM 4657 N N . ILE B 1 239 ? 1.5 -25.078 -14.914 1 84.12 239 ILE B N 1
ATOM 4658 C CA . ILE B 1 239 ? 2.578 -25.906 -14.398 1 84.12 239 ILE B CA 1
ATOM 4659 C C . ILE B 1 239 ? 2.223 -26.391 -12.992 1 84.12 239 ILE B C 1
ATOM 4661 O O . ILE B 1 239 ? 2.738 -27.406 -12.531 1 84.12 239 ILE B O 1
ATOM 4665 N N . PHE B 1 240 ? 1.396 -25.641 -12.32 1 90.75 240 PHE B N 1
ATOM 4666 C CA . PHE B 1 240 ? 1.121 -25.969 -10.922 1 90.75 240 PHE B CA 1
ATOM 4667 C C . PHE B 1 240 ? -0.354 -26.297 -10.719 1 90.75 240 PHE B C 1
ATOM 4669 O O . PHE B 1 240 ? -1.221 -25.672 -11.344 1 90.75 240 PHE B O 1
ATOM 4676 N N . ARG B 1 241 ? -0.589 -27.234 -9.844 1 91.31 241 ARG B N 1
ATOM 4677 C CA . ARG B 1 241 ? -1.962 -27.578 -9.484 1 91.31 241 ARG B CA 1
ATOM 4678 C C . ARG B 1 241 ? -2.576 -26.5 -8.594 1 91.31 241 ARG B C 1
ATOM 4680 O O . ARG B 1 241 ? -3.771 -26.219 -8.688 1 91.31 241 ARG B O 1
ATOM 4687 N N . TYR B 1 242 ? -1.74 -25.969 -7.684 1 95.75 242 TYR B N 1
ATOM 4688 C CA . TYR B 1 242 ? -2.152 -24.891 -6.785 1 95.75 242 TYR B CA 1
ATOM 4689 C C . TYR B 1 242 ? -1.186 -23.719 -6.863 1 95.75 242 TYR B C 1
ATOM 4691 O O . TYR B 1 242 ? 0.033 -23.906 -6.836 1 95.75 242 TYR B O 1
ATOM 4699 N N . VAL B 1 243 ? -1.725 -22.578 -7.02 1 97.19 243 VAL B N 1
ATOM 4700 C CA . VAL B 1 243 ? -0.938 -21.359 -7.012 1 97.19 243 VAL B CA 1
ATOM 4701 C C . VAL B 1 243 ? -1.446 -20.422 -5.914 1 97.19 243 VAL B C 1
ATOM 4703 O O . VAL B 1 243 ? -2.592 -19.969 -5.957 1 97.19 243 VAL B O 1
ATOM 4706 N N . LEU B 1 244 ? -0.649 -20.188 -4.891 1 98.56 244 LEU B N 1
ATOM 4707 C CA . LEU B 1 244 ? -0.971 -19.281 -3.789 1 98.56 244 LEU B CA 1
ATOM 4708 C C . LEU B 1 244 ? -0.269 -17.938 -3.963 1 98.56 244 LEU B C 1
ATOM 4710 O O . LEU B 1 244 ? 0.961 -17.875 -4.016 1 98.56 244 LEU B O 1
ATOM 4714 N N . VAL B 1 245 ? -1.006 -16.875 -4.012 1 98.5 245 VAL B N 1
ATOM 4715 C CA . VAL B 1 245 ? -0.438 -15.555 -4.273 1 98.5 245 VAL B CA 1
ATOM 4716 C C . VAL B 1 245 ? -0.502 -14.703 -3.008 1 98.5 245 VAL B C 1
ATOM 4718 O O . VAL B 1 245 ? -1.59 -14.375 -2.531 1 98.5 245 VAL B O 1
ATOM 4721 N N . ASP B 1 246 ? 0.624 -14.312 -2.445 1 97.81 246 ASP B N 1
ATOM 4722 C CA . ASP B 1 246 ? 0.743 -13.453 -1.271 1 97.81 246 ASP B CA 1
ATOM 4723 C C . ASP B 1 246 ? 0.737 -11.977 -1.666 1 97.81 246 ASP B C 1
ATOM 4725 O O . ASP B 1 246 ? 1.764 -11.438 -2.08 1 97.81 246 ASP B O 1
ATOM 4729 N N . LEU B 1 247 ? -0.305 -11.312 -1.392 1 96.62 247 LEU B N 1
ATOM 4730 C CA . LEU B 1 247 ? -0.438 -9.938 -1.869 1 96.62 247 LEU B CA 1
ATOM 4731 C C . LEU B 1 247 ? -0.067 -8.945 -0.775 1 96.62 247 LEU B C 1
ATOM 4733 O O . LEU B 1 247 ? -0.094 -9.281 0.411 1 96.62 247 LEU B O 1
ATOM 4737 N N . SER B 1 248 ? 0.303 -7.762 -1.208 1 92.62 248 SER B N 1
ATOM 4738 C CA . SER B 1 248 ? 0.534 -6.664 -0.276 1 92.62 248 SER B CA 1
ATOM 4739 C C . SER B 1 248 ? -0.762 -6.234 0.403 1 92.62 248 SER B C 1
ATOM 4741 O O . SER B 1 248 ? -1.854 -6.566 -0.064 1 92.62 248 SER B O 1
ATOM 4743 N N . SER B 1 249 ? -0.625 -5.531 1.486 1 92.19 249 SER B N 1
ATOM 4744 C CA . SER B 1 249 ? -1.814 -5.008 2.15 1 92.19 249 SER B CA 1
ATOM 4745 C C . SER B 1 249 ? -2.377 -3.801 1.406 1 92.19 249 SER B C 1
ATOM 4747 O O . SER B 1 249 ? -1.62 -2.965 0.908 1 92.19 249 SER B O 1
ATOM 4749 N N . GLY B 1 250 ? -3.732 -3.762 1.423 1 92.44 250 GLY B N 1
ATOM 4750 C CA . GLY B 1 250 ? -4.398 -2.674 0.725 1 92.44 250 GLY B CA 1
ATOM 4751 C C . GLY B 1 250 ? -4.594 -2.945 -0.756 1 92.44 250 GLY B C 1
ATOM 4752 O O . GLY B 1 250 ? -4.016 -3.889 -1.3 1 92.44 250 GLY B O 1
ATOM 4753 N N . PHE B 1 251 ? -5.328 -2.123 -1.376 1 93 251 PHE B N 1
ATOM 4754 C CA . PHE B 1 251 ? -5.66 -2.293 -2.787 1 93 251 PHE B CA 1
ATOM 4755 C C . PHE B 1 251 ? -4.637 -1.589 -3.67 1 93 251 PHE B C 1
ATOM 4757 O O . PHE B 1 251 ? -4.305 -0.424 -3.438 1 93 251 PHE B O 1
ATOM 4764 N N . SER B 1 252 ? -4.023 -2.223 -4.477 1 92.88 252 SER B N 1
ATOM 4765 C CA . SER B 1 252 ? -3.215 -1.729 -5.586 1 92.88 252 SER B CA 1
ATOM 4766 C C . SER B 1 252 ? -3.668 -2.334 -6.91 1 92.88 252 SER B C 1
ATOM 4768 O O . SER B 1 252 ? -4.391 -3.332 -6.93 1 92.88 252 SER B O 1
ATOM 4770 N N . ASP B 1 253 ? -3.279 -1.758 -7.98 1 93.12 253 ASP B N 1
ATOM 4771 C CA . ASP B 1 253 ? -3.674 -2.266 -9.289 1 93.12 253 ASP B CA 1
ATOM 4772 C C . ASP B 1 253 ? -3.246 -3.721 -9.469 1 93.12 253 ASP B C 1
ATOM 4774 O O . ASP B 1 253 ? -4.027 -4.551 -9.938 1 93.12 253 ASP B O 1
ATOM 4778 N N . VAL B 1 254 ? -2.074 -4.027 -9.039 1 95.5 254 VAL B N 1
ATOM 4779 C CA . VAL B 1 254 ? -1.521 -5.367 -9.211 1 95.5 254 VAL B CA 1
ATOM 4780 C C . VAL B 1 254 ? -2.221 -6.34 -8.266 1 95.5 254 VAL B C 1
ATOM 4782 O O . VAL B 1 254 ? -2.549 -7.465 -8.648 1 95.5 254 VAL B O 1
ATOM 4785 N N . ALA B 1 255 ? -2.463 -5.926 -7.051 1 95.38 255 ALA B N 1
ATOM 4786 C CA . ALA B 1 255 ? -3.172 -6.77 -6.09 1 95.38 255 ALA B CA 1
ATOM 4787 C C . ALA B 1 255 ? -4.59 -7.07 -6.566 1 95.38 255 ALA B C 1
ATOM 4789 O O . ALA B 1 255 ? -5.047 -8.219 -6.492 1 95.38 255 ALA B O 1
ATOM 4790 N N . CYS B 1 256 ? -5.258 -6.074 -7.066 1 95.69 256 CYS B N 1
ATOM 4791 C CA . CYS B 1 256 ? -6.613 -6.242 -7.578 1 95.69 256 CYS B CA 1
ATOM 4792 C C . CYS B 1 256 ? -6.633 -7.184 -8.773 1 95.69 256 CYS B C 1
ATOM 4794 O O . CYS B 1 256 ? -7.512 -8.039 -8.883 1 95.69 256 CYS B O 1
ATOM 4796 N N . THR B 1 257 ? -5.648 -7.023 -9.609 1 96.06 257 THR B N 1
ATOM 4797 C CA . THR B 1 257 ? -5.516 -7.898 -10.773 1 96.06 257 THR B CA 1
ATOM 4798 C C . THR B 1 257 ? -5.371 -9.352 -10.336 1 96.06 257 THR B C 1
ATOM 4800 O O . THR B 1 257 ? -6.051 -10.234 -10.867 1 96.06 257 THR B O 1
ATOM 4803 N N . ALA B 1 258 ? -4.527 -9.594 -9.398 1 97.56 258 ALA B N 1
ATOM 4804 C CA . ALA B 1 258 ? -4.309 -10.945 -8.898 1 97.56 258 ALA B CA 1
ATOM 4805 C C . ALA B 1 258 ? -5.594 -11.523 -8.305 1 97.56 258 ALA B C 1
ATOM 4807 O O . ALA B 1 258 ? -5.918 -12.695 -8.539 1 97.56 258 ALA B O 1
ATOM 4808 N N . CYS B 1 259 ? -6.312 -10.711 -7.539 1 97.56 259 CYS B N 1
ATOM 4809 C CA . CYS B 1 259 ? -7.574 -11.156 -6.961 1 97.56 259 CYS B CA 1
ATOM 4810 C C . CYS B 1 259 ? -8.578 -11.516 -8.047 1 97.56 259 CYS B C 1
ATOM 4812 O O . CYS B 1 259 ? -9.297 -12.508 -7.926 1 97.56 259 CYS B O 1
ATOM 4814 N N . GLU B 1 260 ? -8.617 -10.758 -9.07 1 95.06 260 GLU B N 1
ATOM 4815 C CA . GLU B 1 260 ? -9.539 -11 -10.18 1 95.06 260 GLU B CA 1
ATOM 4816 C C . GLU B 1 260 ? -9.195 -12.297 -10.906 1 95.06 260 GLU B C 1
ATOM 4818 O O . GLU B 1 260 ? -10.086 -13.008 -11.375 1 95.06 260 GLU B O 1
ATOM 4823 N N . MET B 1 261 ? -7.934 -12.594 -10.961 1 94.19 261 MET B N 1
ATOM 4824 C CA . MET B 1 261 ? -7.469 -13.781 -11.672 1 94.19 261 MET B CA 1
ATOM 4825 C C . MET B 1 261 ? -7.656 -15.031 -10.812 1 94.19 261 MET B C 1
ATOM 4827 O O . MET B 1 261 ? -7.754 -16.141 -11.344 1 94.19 261 MET B O 1
ATOM 4831 N N . ALA B 1 262 ? -7.727 -14.867 -9.539 1 97 262 ALA B N 1
ATOM 4832 C CA . ALA B 1 262 ? -7.762 -16 -8.617 1 97 262 ALA B CA 1
ATOM 4833 C C . ALA B 1 262 ? -9.125 -16.688 -8.648 1 97 262 ALA B C 1
ATOM 4835 O O . ALA B 1 262 ? -10.141 -16.062 -8.914 1 97 262 ALA B O 1
ATOM 4836 N N . ASP B 1 263 ? -9.086 -17.938 -8.43 1 95.56 263 ASP B N 1
ATOM 4837 C CA . ASP B 1 263 ? -10.328 -18.688 -8.273 1 95.56 263 ASP B CA 1
ATOM 4838 C C . ASP B 1 263 ? -11 -18.375 -6.938 1 95.56 263 ASP B C 1
ATOM 4840 O O . ASP B 1 263 ? -12.227 -18.375 -6.84 1 95.56 263 ASP B O 1
ATOM 4844 N N . LYS B 1 264 ? -10.25 -18.188 -5.918 1 97.81 264 LYS B N 1
ATOM 4845 C CA . LYS B 1 264 ? -10.688 -17.75 -4.594 1 97.81 264 LYS B CA 1
ATOM 4846 C C . LYS B 1 264 ? -9.789 -16.656 -4.047 1 97.81 264 LYS B C 1
ATOM 4848 O O . LYS B 1 264 ? -8.594 -16.609 -4.348 1 97.81 264 LYS B O 1
ATOM 4853 N N . THR B 1 265 ? -10.398 -15.805 -3.363 1 98.19 265 THR B N 1
ATOM 4854 C CA . THR B 1 265 ? -9.672 -14.75 -2.658 1 98.19 265 THR B CA 1
ATOM 4855 C C . THR B 1 265 ? -9.938 -14.828 -1.157 1 98.19 265 THR B C 1
ATOM 4857 O O . THR B 1 265 ? -11.07 -14.648 -0.711 1 98.19 265 THR B O 1
ATOM 4860 N N . LEU B 1 266 ? -8.922 -15.148 -0.416 1 98.38 266 LEU B N 1
ATOM 4861 C CA . LEU B 1 266 ? -9.016 -15.109 1.04 1 98.38 266 LEU B CA 1
ATOM 4862 C C . LEU B 1 266 ? -8.703 -13.711 1.562 1 98.38 266 LEU B C 1
ATOM 4864 O O . LEU B 1 266 ? -7.625 -13.172 1.312 1 98.38 266 LEU B O 1
ATOM 4868 N N . VAL B 1 267 ? -9.648 -13.07 2.215 1 97.88 267 VAL B N 1
ATOM 4869 C CA . VAL B 1 267 ? -9.477 -11.766 2.846 1 97.88 267 VAL B CA 1
ATOM 4870 C C . VAL B 1 267 ? -9.188 -11.945 4.336 1 97.88 267 VAL B C 1
ATOM 4872 O O . VAL B 1 267 ? -10.031 -12.453 5.078 1 97.88 267 VAL B O 1
ATOM 4875 N N . MET B 1 268 ? -8.039 -11.43 4.734 1 97.25 268 MET B N 1
ATOM 4876 C CA . MET B 1 268 ? -7.543 -11.836 6.047 1 97.25 268 MET B CA 1
ATOM 4877 C C . MET B 1 268 ? -7.336 -10.625 6.949 1 97.25 268 MET B C 1
ATOM 4879 O O . MET B 1 268 ? -6.949 -9.555 6.484 1 97.25 268 MET B O 1
ATOM 4883 N N . ALA B 1 269 ? -7.555 -10.773 8.242 1 94.69 269 ALA B N 1
ATOM 4884 C CA . ALA B 1 269 ? -7.23 -9.805 9.281 1 94.69 269 ALA B CA 1
ATOM 4885 C C . ALA B 1 269 ? -6.82 -10.5 10.578 1 94.69 269 ALA B C 1
ATOM 4887 O O . ALA B 1 269 ? -7.344 -11.57 10.906 1 94.69 269 ALA B O 1
ATOM 4888 N N . MET B 1 270 ? -5.895 -9.945 11.18 1 91.12 270 MET B N 1
ATOM 4889 C CA . MET B 1 270 ? -5.473 -10.438 12.484 1 91.12 270 MET B CA 1
ATOM 4890 C C . MET B 1 270 ? -6.207 -9.711 13.609 1 91.12 270 MET B C 1
ATOM 4892 O O . MET B 1 270 ? -6.184 -8.484 13.68 1 91.12 270 MET B O 1
ATOM 4896 N N . VAL B 1 271 ? -6.781 -10.469 14.461 1 86.25 271 VAL B N 1
ATOM 4897 C CA . VAL B 1 271 ? -7.559 -9.883 15.555 1 86.25 271 VAL B CA 1
ATOM 4898 C C . VAL B 1 271 ? -6.617 -9.312 16.609 1 86.25 271 VAL B C 1
ATOM 4900 O O . VAL B 1 271 ? -5.844 -10.055 17.219 1 86.25 271 VAL B O 1
ATOM 4903 N N . ASN B 1 272 ? -6.578 -8.055 16.734 1 73.81 272 ASN B N 1
ATOM 4904 C CA . ASN B 1 272 ? -5.773 -7.363 17.734 1 73.81 272 ASN B CA 1
ATOM 4905 C C . ASN B 1 272 ? -6.57 -6.258 18.422 1 73.81 272 ASN B C 1
ATOM 4907 O O . ASN B 1 272 ? -6.023 -5.516 19.234 1 73.81 272 ASN B O 1
ATOM 4911 N N . GLY B 1 273 ? -7.828 -6.172 18.203 1 69.38 273 GLY B N 1
ATOM 4912 C CA . GLY B 1 273 ? -8.688 -5.145 18.766 1 69.38 273 GLY B CA 1
ATOM 4913 C C . GLY B 1 273 ? -9.984 -4.965 18 1 69.38 273 GLY B C 1
ATOM 4914 O O . GLY B 1 273 ? -10.453 -5.895 17.328 1 69.38 273 GLY B O 1
ATOM 4915 N N . GLY B 1 274 ? -10.516 -3.848 18.219 1 66.19 274 GLY B N 1
ATOM 4916 C CA . GLY B 1 274 ? -11.852 -3.639 17.688 1 66.19 274 GLY B CA 1
ATOM 4917 C C . GLY B 1 274 ? -11.859 -3.072 16.281 1 66.19 274 GLY B C 1
ATOM 4918 O O . GLY B 1 274 ? -12.906 -3.029 15.633 1 66.19 274 GLY B O 1
ATOM 4919 N N . TYR B 1 275 ? -10.695 -2.912 15.633 1 80.38 275 TYR B N 1
ATOM 4920 C CA . TYR B 1 275 ? -10.719 -2.178 14.367 1 80.38 275 TYR B CA 1
ATOM 4921 C C . TYR B 1 275 ? -10.734 -3.133 13.18 1 80.38 275 TYR B C 1
ATOM 4923 O O . TYR B 1 275 ? -11.094 -2.744 12.07 1 80.38 275 TYR B O 1
ATOM 4931 N N . GLU B 1 276 ? -10.438 -4.344 13.391 1 86.44 276 GLU B N 1
ATOM 4932 C CA . GLU B 1 276 ? -10.18 -5.273 12.297 1 86.44 276 GLU B CA 1
ATOM 4933 C C . GLU B 1 276 ? -11.477 -5.625 11.562 1 86.44 276 GLU B C 1
ATOM 4935 O O . GLU B 1 276 ? -11.477 -5.777 10.336 1 86.44 276 GLU B O 1
ATOM 4940 N N . VAL B 1 277 ? -12.555 -5.703 12.328 1 90.12 277 VAL B N 1
ATOM 4941 C CA . VAL B 1 277 ? -13.828 -6.023 11.703 1 90.12 277 VAL B CA 1
ATOM 4942 C C . VAL B 1 277 ? -14.242 -4.898 10.75 1 90.12 277 VAL B C 1
ATOM 4944 O O . VAL B 1 277 ? -14.727 -5.156 9.648 1 90.12 277 VAL B O 1
ATOM 4947 N N . GLU B 1 278 ? -14 -3.705 11.188 1 89 278 GLU B N 1
ATOM 4948 C CA . GLU B 1 278 ? -14.359 -2.562 10.352 1 89 278 GLU B CA 1
ATOM 4949 C C . GLU B 1 278 ? -13.508 -2.523 9.078 1 89 278 GLU B C 1
ATOM 4951 O O . GLU B 1 278 ? -14.008 -2.201 8 1 89 278 GLU B O 1
ATOM 4956 N N . HIS B 1 279 ? -12.242 -2.824 9.195 1 91.81 279 HIS B N 1
ATOM 4957 C CA . HIS B 1 279 ? -11.367 -2.898 8.039 1 91.81 279 HIS B CA 1
ATOM 4958 C C . HIS B 1 279 ? -11.852 -3.943 7.039 1 91.81 279 HIS B C 1
ATOM 4960 O O . HIS B 1 279 ? -11.859 -3.701 5.832 1 91.81 279 HIS B O 1
ATOM 4966 N N . MET B 1 280 ? -12.273 -5.043 7.582 1 95.06 280 MET B N 1
ATOM 4967 C CA . MET B 1 280 ? -12.75 -6.141 6.746 1 95.06 280 MET B CA 1
ATOM 4968 C C . MET B 1 280 ? -14.047 -5.762 6.043 1 95.06 280 MET B C 1
ATOM 4970 O O . MET B 1 280 ? -14.234 -6.07 4.863 1 95.06 280 MET B O 1
ATOM 4974 N N . LYS B 1 281 ? -14.867 -5.078 6.781 1 93.81 281 LYS B N 1
ATOM 4975 C CA . LYS B 1 281 ? -16.125 -4.633 6.18 1 93.81 281 LYS B CA 1
ATOM 4976 C C . LYS B 1 281 ? -15.867 -3.707 4.992 1 93.81 281 LYS B C 1
ATOM 4978 O O . LYS B 1 281 ? -16.469 -3.871 3.928 1 93.81 281 LYS B O 1
ATOM 4983 N N . ARG B 1 282 ? -15.023 -2.787 5.184 1 92.88 282 ARG B N 1
ATOM 4984 C CA . ARG B 1 282 ? -14.695 -1.833 4.129 1 92.88 282 ARG B CA 1
ATOM 4985 C C . ARG B 1 282 ? -14.078 -2.537 2.928 1 92.88 282 ARG B C 1
ATOM 4987 O O . ARG B 1 282 ? -14.375 -2.201 1.781 1 92.88 282 ARG B O 1
ATOM 4994 N N . ALA B 1 283 ? -13.203 -3.469 3.158 1 95.19 283 ALA B N 1
ATOM 4995 C CA . ALA B 1 283 ? -12.586 -4.234 2.076 1 95.19 283 ALA B CA 1
ATOM 4996 C C . ALA B 1 283 ? -13.633 -5.055 1.322 1 95.19 283 ALA B C 1
ATOM 4998 O O . ALA B 1 283 ? -13.648 -5.062 0.09 1 95.19 283 ALA B O 1
ATOM 4999 N N . LEU B 1 284 ? -14.531 -5.715 2.07 1 95.94 284 LEU B N 1
ATOM 5000 C CA . LEU B 1 284 ? -15.531 -6.602 1.478 1 95.94 284 LEU B CA 1
ATOM 5001 C C . LEU B 1 284 ? -16.531 -5.816 0.634 1 95.94 284 LEU B C 1
ATOM 5003 O O . LEU B 1 284 ? -17.094 -6.348 -0.326 1 95.94 284 LEU B O 1
ATOM 5007 N N . GLU B 1 285 ? -16.719 -4.59 0.982 1 93.88 285 GLU B N 1
ATOM 5008 C CA . GLU B 1 285 ? -17.609 -3.74 0.186 1 93.88 285 GLU B CA 1
ATOM 5009 C C . GLU B 1 285 ? -17.109 -3.617 -1.25 1 93.88 285 GLU B C 1
ATOM 5011 O O . GLU B 1 285 ? -17.906 -3.535 -2.186 1 93.88 285 GLU B O 1
ATOM 5016 N N . ILE B 1 286 ? -15.844 -3.615 -1.413 1 93.5 286 ILE B N 1
ATOM 5017 C CA . ILE B 1 286 ? -15.25 -3.533 -2.742 1 93.5 286 ILE B CA 1
ATOM 5018 C C . ILE B 1 286 ? -15.445 -4.855 -3.48 1 93.5 286 ILE B C 1
ATOM 5020 O O . ILE B 1 286 ? -15.852 -4.867 -4.645 1 93.5 286 ILE B O 1
ATOM 5024 N N . PHE B 1 287 ? -15.227 -5.934 -2.811 1 94.88 287 PHE B N 1
ATOM 5025 C CA . PHE B 1 287 ? -15.336 -7.25 -3.426 1 94.88 287 PHE B CA 1
ATOM 5026 C C . PHE B 1 287 ? -16.781 -7.574 -3.758 1 94.88 287 PHE B C 1
ATOM 5028 O O . PHE B 1 287 ? -17.062 -8.375 -4.652 1 94.88 287 PHE B O 1
ATOM 5035 N N . ARG B 1 288 ? -17.703 -6.992 -3.064 1 93.44 288 ARG B N 1
ATOM 5036 C CA . ARG B 1 288 ? -19.125 -7.242 -3.275 1 93.44 288 ARG B CA 1
ATOM 5037 C C . ARG B 1 288 ? -19.562 -6.785 -4.664 1 93.44 288 ARG B C 1
ATOM 5039 O O . ARG B 1 288 ? -20.609 -7.195 -5.156 1 93.44 288 ARG B O 1
ATOM 5046 N N . ALA B 1 289 ? -18.766 -5.965 -5.246 1 90.38 289 ALA B N 1
ATOM 5047 C CA . ALA B 1 289 ? -19.047 -5.535 -6.609 1 90.38 289 ALA B CA 1
ATOM 5048 C C . ALA B 1 289 ? -18.922 -6.695 -7.594 1 90.38 289 ALA B C 1
ATOM 5050 O O . ALA B 1 289 ? -19.422 -6.625 -8.719 1 90.38 289 ALA B O 1
ATOM 5051 N N . TRP B 1 290 ? -18.25 -7.766 -7.156 1 92.06 290 TRP B N 1
ATOM 5052 C CA . TRP B 1 290 ? -18.125 -8.953 -7.996 1 92.06 290 TRP B CA 1
ATOM 5053 C C . TRP B 1 290 ? -19.406 -9.766 -8.008 1 92.06 290 TRP B C 1
ATOM 5055 O O . TRP B 1 290 ? -20 -10.008 -6.957 1 92.06 290 TRP B O 1
ATOM 5065 N N . GLU B 1 291 ? -19.812 -10.242 -9.109 1 91 291 GLU B N 1
ATOM 5066 C CA . GLU B 1 291 ? -21.047 -11.023 -9.234 1 91 291 GLU B CA 1
ATOM 5067 C C . GLU B 1 291 ? -20.938 -12.336 -8.453 1 91 291 GLU B C 1
ATOM 5069 O O . GLU B 1 291 ? -21.922 -12.781 -7.863 1 91 291 GLU B O 1
ATOM 5074 N N . ASP B 1 292 ? -19.797 -12.891 -8.391 1 93.81 292 ASP B N 1
ATOM 5075 C CA . ASP B 1 292 ? -19.609 -14.18 -7.738 1 93.81 292 ASP B CA 1
ATOM 5076 C C . ASP B 1 292 ? -18.859 -14.039 -6.422 1 93.81 292 ASP B C 1
ATOM 5078 O O . ASP B 1 292 ? -18.094 -14.93 -6.035 1 93.81 292 ASP B O 1
ATOM 5082 N N . CYS B 1 293 ? -19.031 -12.938 -5.758 1 94 293 CYS B N 1
ATOM 5083 C CA . CYS B 1 293 ? -18.312 -12.609 -4.531 1 94 293 CYS B CA 1
ATOM 5084 C C . CYS B 1 293 ? -18.516 -13.695 -3.477 1 94 293 CYS B C 1
ATOM 5086 O O . CYS B 1 293 ? -17.547 -14.156 -2.871 1 94 293 CYS B O 1
ATOM 5088 N N . ASP B 1 294 ? -19.734 -14.172 -3.293 1 91.88 294 ASP B N 1
ATOM 5089 C CA . ASP B 1 294 ? -20.062 -15.125 -2.236 1 91.88 294 ASP B CA 1
ATOM 5090 C C . ASP B 1 294 ? -19.312 -16.438 -2.426 1 91.88 294 ASP B C 1
ATOM 5092 O O . ASP B 1 294 ? -18.953 -17.109 -1.45 1 91.88 294 ASP B O 1
ATOM 5096 N N . ARG B 1 295 ? -19.094 -16.719 -3.646 1 93.25 295 ARG B N 1
ATOM 5097 C CA . ARG B 1 295 ? -18.422 -17.969 -3.957 1 93.25 295 ARG B CA 1
ATOM 5098 C C . ARG B 1 295 ? -16.906 -17.812 -3.936 1 93.25 295 ARG B C 1
ATOM 5100 O O . ARG B 1 295 ? -16.172 -18.719 -3.557 1 93.25 295 ARG B O 1
ATOM 5107 N N . ARG B 1 296 ? -16.375 -16.656 -4.242 1 96.12 296 ARG B N 1
ATOM 5108 C CA . ARG B 1 296 ? -14.961 -16.469 -4.531 1 96.12 296 ARG B CA 1
ATOM 5109 C C . ARG B 1 296 ? -14.234 -15.852 -3.336 1 96.12 296 ARG B C 1
ATOM 5111 O O . ARG B 1 296 ? -13.047 -16.094 -3.129 1 96.12 296 ARG B O 1
ATOM 5118 N N . VAL B 1 297 ? -14.977 -15.055 -2.586 1 97.81 297 VAL B N 1
ATOM 5119 C CA . VAL B 1 297 ? -14.328 -14.305 -1.515 1 97.81 297 VAL B CA 1
ATOM 5120 C C . VAL B 1 297 ? -14.531 -15.023 -0.183 1 97.81 297 VAL B C 1
ATOM 5122 O O . VAL B 1 297 ? -15.664 -15.336 0.19 1 97.81 297 VAL B O 1
ATOM 5125 N N . LYS B 1 298 ? -13.469 -15.281 0.557 1 97.81 298 LYS B N 1
ATOM 5126 C CA . LYS B 1 298 ? -13.477 -16.062 1.79 1 97.81 298 LYS B CA 1
ATOM 5127 C C . LYS B 1 298 ? -12.773 -15.32 2.918 1 97.81 298 LYS B C 1
ATOM 5129 O O . LYS B 1 298 ? -11.547 -15.375 3.039 1 97.81 298 LYS B O 1
ATOM 5134 N N . PRO B 1 299 ? -13.492 -14.703 3.855 1 97.88 299 PRO B N 1
ATOM 5135 C CA . PRO B 1 299 ? -12.875 -14 4.984 1 97.88 299 PRO B CA 1
ATOM 5136 C C . PRO B 1 299 ? -12.242 -14.961 5.992 1 97.88 299 PRO B C 1
ATOM 5138 O O . PRO B 1 299 ? -12.805 -16.016 6.281 1 97.88 299 PRO B O 1
ATOM 5141 N N . VAL B 1 300 ? -11.094 -14.617 6.48 1 97.75 300 VAL B N 1
ATOM 5142 C CA . VAL B 1 300 ? -10.359 -15.391 7.473 1 97.75 300 VAL B CA 1
ATOM 5143 C C . VAL B 1 300 ? -9.859 -14.469 8.578 1 97.75 300 VAL B C 1
ATOM 5145 O O . VAL B 1 300 ? -9.281 -13.414 8.305 1 97.75 300 VAL B O 1
ATOM 5148 N N . PHE B 1 301 ? -10.07 -14.805 9.82 1 96.62 301 PHE B N 1
ATOM 5149 C CA . PHE B 1 301 ? -9.492 -14.094 10.953 1 96.62 301 PHE B CA 1
ATOM 5150 C C . PHE B 1 301 ? -8.398 -14.922 11.617 1 96.62 301 PHE B C 1
ATOM 5152 O O . PHE B 1 301 ? -8.57 -16.125 11.828 1 96.62 301 PHE B O 1
ATOM 5159 N N . THR B 1 302 ? -7.309 -14.289 11.859 1 95 302 THR B N 1
ATOM 5160 C CA . THR B 1 302 ? -6.191 -14.984 12.5 1 95 302 THR B CA 1
ATOM 5161 C C . THR B 1 302 ? -6.043 -14.539 13.953 1 95 302 THR B C 1
ATOM 5163 O O . THR B 1 302 ? -6.578 -13.5 14.344 1 95 302 THR B O 1
ATOM 5166 N N . ARG B 1 303 ? -5.371 -15.406 14.766 1 92.5 303 ARG B N 1
ATOM 5167 C CA . ARG B 1 303 ? -5.059 -15.203 16.172 1 92.5 303 ARG B CA 1
ATOM 5168 C C . ARG B 1 303 ? -6.332 -15.023 17 1 92.5 303 ARG B C 1
ATOM 5170 O O . ARG B 1 303 ? -6.43 -14.094 17.797 1 92.5 303 ARG B O 1
ATOM 5177 N N . VAL B 1 304 ? -7.266 -15.805 16.719 1 94.19 304 VAL B N 1
ATOM 5178 C CA . VAL B 1 304 ? -8.531 -15.781 17.453 1 94.19 304 VAL B CA 1
ATOM 5179 C C . VAL B 1 304 ? -8.422 -16.625 18.719 1 94.19 304 VAL B C 1
ATOM 5181 O O . VAL B 1 304 ? -7.949 -17.766 18.672 1 94.19 304 VAL B O 1
ATOM 5184 N N . SER B 1 305 ? -8.797 -16.031 19.844 1 91.69 305 SER B N 1
ATOM 5185 C CA . SER B 1 305 ? -8.789 -16.719 21.125 1 91.69 305 SER B CA 1
ATOM 5186 C C . SER B 1 305 ? -10 -16.344 21.969 1 91.69 305 SER B C 1
ATOM 5188 O O . SER B 1 305 ? -10.211 -15.172 22.266 1 91.69 305 SER B O 1
ATOM 5190 N N . PRO B 1 306 ? -10.797 -17.328 22.359 1 92.69 306 PRO B N 1
ATOM 5191 C CA . PRO B 1 306 ? -10.711 -18.75 21.984 1 92.69 306 PRO B CA 1
ATOM 5192 C C . PRO B 1 306 ? -11.07 -19 20.531 1 92.69 306 PRO B C 1
ATOM 5194 O O . PRO B 1 306 ? -11.82 -18.234 19.922 1 92.69 306 PRO B O 1
ATOM 5197 N N . CYS B 1 307 ? -10.5 -19.938 19.953 1 95.31 307 CYS B N 1
ATOM 5198 C CA . CYS B 1 307 ? -10.75 -20.266 18.562 1 95.31 307 CYS B CA 1
ATOM 5199 C C . CYS B 1 307 ? -11.82 -21.344 18.438 1 95.31 307 CYS B C 1
ATOM 5201 O O . CYS B 1 307 ? -11.508 -22.547 18.453 1 95.31 307 CYS B O 1
ATOM 5203 N N . THR B 1 308 ? -13.055 -20.953 18.391 1 95.12 308 THR B N 1
ATOM 5204 C CA . THR B 1 308 ? -14.203 -21.859 18.375 1 95.12 308 THR B CA 1
ATOM 5205 C C . THR B 1 308 ? -15.141 -21.5 17.219 1 95.12 308 THR B C 1
ATOM 5207 O O . THR B 1 308 ? -14.984 -20.469 16.578 1 95.12 308 THR B O 1
ATOM 5210 N N . GLU B 1 309 ? -16.062 -22.359 16.969 1 94.81 309 GLU B N 1
ATOM 5211 C CA . GLU B 1 309 ? -17.078 -22.125 15.953 1 94.81 309 GLU B CA 1
ATOM 5212 C C . GLU B 1 309 ? -17.984 -20.969 16.344 1 94.81 309 GLU B C 1
ATOM 5214 O O . GLU B 1 309 ? -18.469 -20.219 15.484 1 94.81 309 GLU B O 1
ATOM 5219 N N . GLU B 1 310 ? -18.203 -20.828 17.562 1 95.94 310 GLU B N 1
ATOM 5220 C CA . GLU B 1 310 ? -19.016 -19.734 18.078 1 95.94 310 GLU B CA 1
ATOM 5221 C C . GLU B 1 310 ? -18.406 -18.391 17.75 1 95.94 310 GLU B C 1
ATOM 5223 O O . GLU B 1 310 ? -19.109 -17.453 17.359 1 95.94 310 GLU B O 1
ATOM 5228 N N . GLU B 1 311 ? -17.125 -18.312 17.953 1 95.06 311 GLU B N 1
ATOM 5229 C CA . GLU B 1 311 ? -16.422 -17.078 17.625 1 95.06 311 GLU B CA 1
ATOM 5230 C C . GLU B 1 311 ? -16.469 -16.797 16.125 1 95.06 311 GLU B C 1
ATOM 5232 O O . GLU B 1 311 ? -16.594 -15.641 15.719 1 95.06 311 GLU B O 1
ATOM 5237 N N . ARG B 1 312 ? -16.328 -17.844 15.344 1 96.12 312 ARG B N 1
ATOM 5238 C CA . ARG B 1 312 ? -16.438 -17.688 13.898 1 96.12 312 ARG B CA 1
ATOM 5239 C C . ARG B 1 312 ? -17.797 -17.109 13.516 1 96.12 312 ARG B C 1
ATOM 5241 O O . ARG B 1 312 ? -17.875 -16.203 12.688 1 96.12 312 ARG B O 1
ATOM 5248 N N . ASP B 1 313 ? -18.828 -17.609 14.141 1 97.06 313 ASP B N 1
ATOM 5249 C CA . ASP B 1 313 ? -20.188 -17.125 13.875 1 97.06 313 ASP B CA 1
ATOM 5250 C C . ASP B 1 313 ? -20.359 -15.672 14.305 1 97.06 313 ASP B C 1
ATOM 5252 O O . ASP B 1 313 ? -21.047 -14.898 13.633 1 97.06 313 ASP B O 1
ATOM 5256 N N . ARG B 1 314 ? -19.781 -15.391 15.391 1 95.69 314 ARG B N 1
ATOM 5257 C CA . ARG B 1 314 ? -19.828 -14.016 15.883 1 95.69 314 ARG B CA 1
ATOM 5258 C C . ARG B 1 314 ? -19.203 -13.055 14.875 1 95.69 314 ARG B C 1
ATOM 5260 O O . ARG B 1 314 ? -19.75 -11.984 14.602 1 95.69 314 ARG B O 1
ATOM 5267 N N . TYR B 1 315 ? -18.016 -13.391 14.352 1 95.44 315 TYR B N 1
ATOM 5268 C CA . TYR B 1 315 ? -17.359 -12.555 13.352 1 95.44 315 TYR B CA 1
ATOM 5269 C C . TYR B 1 315 ? -18.172 -12.477 12.078 1 95.44 315 TYR B C 1
ATOM 5271 O O . TYR B 1 315 ? -18.219 -11.438 11.414 1 95.44 315 TYR B O 1
ATOM 5279 N N . SER B 1 316 ? -18.844 -13.586 11.703 1 97.12 316 SER B N 1
ATOM 5280 C CA . SER B 1 316 ? -19.703 -13.594 10.523 1 97.12 316 SER B CA 1
ATOM 5281 C C . SER B 1 316 ? -20.859 -12.609 10.672 1 97.12 316 SER B C 1
ATOM 5283 O O . SER B 1 316 ? -21.172 -11.875 9.734 1 97.12 316 SER B O 1
ATOM 5285 N N . GLN B 1 317 ? -21.406 -12.602 11.836 1 96.5 317 GLN B N 1
ATOM 5286 C CA . GLN B 1 317 ? -22.516 -11.688 12.117 1 96.5 317 GLN B CA 1
ATOM 5287 C C . GLN B 1 317 ? -22.047 -10.234 12.086 1 96.5 317 GLN B C 1
ATOM 5289 O O . GLN B 1 317 ? -22.688 -9.375 11.484 1 96.5 317 GLN B O 1
ATOM 5294 N N . ALA B 1 318 ? -20.969 -10.039 12.734 1 93.81 318 ALA B N 1
ATOM 5295 C CA . ALA B 1 318 ? -20.422 -8.688 12.781 1 93.81 318 ALA B CA 1
ATOM 5296 C C . ALA B 1 318 ? -20.062 -8.188 11.391 1 93.81 318 ALA B C 1
ATOM 5298 O O . ALA B 1 318 ? -20.219 -7.004 11.086 1 93.81 318 ALA B O 1
ATOM 5299 N N . LEU B 1 319 ? -19.562 -9.062 10.523 1 93.81 319 LEU B N 1
ATOM 5300 C CA . LEU B 1 319 ? -19.094 -8.719 9.188 1 93.81 319 LEU B CA 1
ATOM 5301 C C . LEU B 1 319 ? -20.266 -8.586 8.219 1 93.81 319 LEU B C 1
ATOM 5303 O O . LEU B 1 319 ? -20.156 -7.902 7.203 1 93.81 319 LEU B O 1
ATOM 5307 N N . GLY B 1 320 ? -21.422 -9.289 8.539 1 93.38 320 GLY B N 1
ATOM 5308 C CA . GLY B 1 320 ? -22.484 -9.438 7.562 1 93.38 320 GLY B CA 1
ATOM 5309 C C . GLY B 1 320 ? -22.094 -10.289 6.375 1 93.38 320 GLY B C 1
ATOM 5310 O O . GLY B 1 320 ? -22.547 -10.055 5.25 1 93.38 320 GLY B O 1
ATOM 5311 N N . PHE B 1 321 ? -21.156 -11.07 6.52 1 94.62 321 PHE B N 1
ATOM 5312 C CA . PHE B 1 321 ? -20.562 -11.961 5.527 1 94.62 321 PHE B CA 1
ATOM 5313 C C . PHE B 1 321 ? -20.047 -13.242 6.184 1 94.62 321 PHE B C 1
ATOM 5315 O O . PHE B 1 321 ? -19.484 -13.203 7.273 1 94.62 321 PHE B O 1
ATOM 5322 N N . PRO B 1 322 ? -20.297 -14.383 5.617 1 95.38 322 PRO B N 1
ATOM 5323 C CA . PRO B 1 322 ? -19.828 -15.625 6.23 1 95.38 322 PRO B CA 1
ATOM 5324 C C . PRO B 1 322 ? -18.297 -15.703 6.324 1 95.38 322 PRO B C 1
ATOM 5326 O O . PRO B 1 322 ? -17.609 -15.531 5.32 1 95.38 322 PRO B O 1
ATOM 5329 N N . VAL B 1 323 ? -17.828 -15.977 7.527 1 97.31 323 VAL B N 1
ATOM 5330 C CA . VAL B 1 323 ? -16.406 -16.172 7.742 1 97.31 323 VAL B CA 1
ATOM 5331 C C . VAL B 1 323 ? -16.016 -17.609 7.395 1 97.31 323 VAL B C 1
ATOM 5333 O O . VAL B 1 323 ? -16.625 -18.547 7.883 1 97.31 323 VAL B O 1
ATOM 5336 N N . PHE B 1 324 ? -15.07 -17.734 6.562 1 96.81 324 PHE B N 1
ATOM 5337 C CA . PHE B 1 324 ? -14.641 -19.047 6.062 1 96.81 324 PHE B CA 1
ATOM 5338 C C . PHE B 1 324 ? -13.922 -19.828 7.152 1 96.81 324 PHE B C 1
ATOM 5340 O O . PHE B 1 324 ? -14.227 -21 7.379 1 96.81 324 PHE B O 1
ATOM 5347 N N . GLN B 1 325 ? -12.953 -19.125 7.801 1 96 325 GLN B N 1
ATOM 5348 C CA . GLN B 1 325 ? -12.148 -19.812 8.805 1 96 325 GLN B CA 1
ATOM 5349 C C . GLN B 1 325 ? -11.609 -18.828 9.844 1 96 325 GLN B C 1
ATOM 5351 O O . GLN B 1 325 ? -11.422 -17.656 9.555 1 96 325 GLN B O 1
ATOM 5356 N N . VAL B 1 326 ? -11.445 -19.312 11.094 1 96.5 326 VAL B N 1
ATOM 5357 C CA . VAL B 1 326 ? -10.703 -18.609 12.141 1 96.5 326 VAL B CA 1
ATOM 5358 C C . VAL B 1 326 ? -9.5 -19.453 12.562 1 96.5 326 VAL B C 1
ATOM 5360 O O . VAL B 1 326 ? -9.586 -20.688 12.633 1 96.5 326 VAL B O 1
ATOM 5363 N N . LEU B 1 327 ? -8.414 -18.859 12.688 1 96.75 327 LEU B N 1
ATOM 5364 C CA . LEU B 1 327 ? -7.188 -19.547 13.07 1 96.75 327 LEU B CA 1
ATOM 5365 C C . LEU B 1 327 ? -6.785 -19.203 14.5 1 96.75 327 LEU B C 1
ATOM 5367 O O . LEU B 1 327 ? -6.906 -18.047 14.914 1 96.75 327 LEU B O 1
ATOM 5371 N N . PRO B 1 328 ? -6.297 -20.141 15.273 1 96 328 PRO B N 1
ATOM 5372 C CA . PRO B 1 328 ? -5.953 -19.906 16.688 1 96 328 PRO B CA 1
ATOM 5373 C C . PRO B 1 328 ? -4.703 -19.047 16.859 1 96 328 PRO B C 1
ATOM 5375 O O . PRO B 1 328 ? -3.854 -19.016 15.953 1 96 328 PRO B O 1
ATOM 5378 N N . ASN B 1 329 ? -4.613 -18.469 18 1 92.81 329 ASN B N 1
ATOM 5379 C CA . ASN B 1 329 ? -3.428 -17.688 18.344 1 92.81 329 ASN B CA 1
ATOM 5380 C C . ASN B 1 329 ? -2.312 -18.578 18.891 1 92.81 329 ASN B C 1
ATOM 5382 O O . ASN B 1 329 ? -2.32 -18.953 20.062 1 92.81 329 ASN B O 1
ATOM 5386 N N . GLU B 1 330 ? -1.421 -18.906 18.031 1 90.94 330 GLU B N 1
ATOM 5387 C CA . GLU B 1 330 ? -0.241 -19.688 18.375 1 90.94 330 GLU B CA 1
ATOM 5388 C C . GLU B 1 330 ? 1.043 -18.938 18.031 1 90.94 330 GLU B C 1
ATOM 5390 O O . GLU B 1 330 ? 1.949 -19.5 17.422 1 90.94 330 GLU B O 1
ATOM 5395 N N . TYR B 1 331 ? 0.981 -17.672 18.344 1 82.44 331 TYR B N 1
ATOM 5396 C CA . TYR B 1 331 ? 2.018 -16.75 17.922 1 82.44 331 TYR B CA 1
ATOM 5397 C C . TYR B 1 331 ? 3.398 -17.234 18.344 1 82.44 331 TYR B C 1
ATOM 5399 O O . TYR B 1 331 ? 4.336 -17.234 17.531 1 82.44 331 TYR B O 1
ATOM 5407 N N . LEU B 1 332 ? 3.549 -17.641 19.516 1 83.12 332 LEU B N 1
ATOM 5408 C CA . LEU B 1 332 ? 4.855 -18.016 20.047 1 83.12 332 LEU B CA 1
ATOM 5409 C C . LEU B 1 332 ? 5.426 -19.219 19.297 1 83.12 332 LEU B C 1
ATOM 5411 O O . LEU B 1 332 ? 6.598 -19.203 18.906 1 83.12 332 LEU B O 1
ATOM 5415 N N . ALA B 1 333 ? 4.582 -20.188 19.062 1 88.69 333 ALA B N 1
ATOM 5416 C CA . ALA B 1 333 ? 5.02 -21.391 18.359 1 88.69 333 ALA B CA 1
ATOM 5417 C C . ALA B 1 333 ? 5.375 -21.078 16.906 1 88.69 333 ALA B C 1
ATOM 5419 O O . ALA B 1 333 ? 6.383 -21.578 16.391 1 88.69 333 ALA B O 1
ATOM 5420 N N . VAL B 1 334 ? 4.574 -20.266 16.266 1 86.62 334 VAL B N 1
ATOM 5421 C CA . VAL B 1 334 ? 4.773 -19.891 14.859 1 86.62 334 VAL B CA 1
ATOM 5422 C C . VAL B 1 334 ? 6.059 -19.078 14.719 1 86.62 334 VAL B C 1
ATOM 5424 O O . VAL B 1 334 ? 6.859 -19.328 13.812 1 86.62 334 VAL B O 1
ATOM 5427 N N . SER B 1 335 ? 6.195 -18.125 15.586 1 81.12 335 SER B N 1
ATOM 5428 C CA . SER B 1 335 ? 7.375 -17.266 15.555 1 81.12 335 SER B CA 1
ATOM 5429 C C . SER B 1 335 ? 8.648 -18.078 15.773 1 81.12 335 SER B C 1
ATOM 5431 O O . SER B 1 335 ? 9.648 -17.859 15.086 1 81.12 335 SER B O 1
ATOM 5433 N N . ALA B 1 336 ? 8.648 -18.953 16.703 1 82.19 336 ALA B N 1
ATOM 5434 C CA . ALA B 1 336 ? 9.805 -19.797 17 1 82.19 336 ALA B CA 1
ATOM 5435 C C . ALA B 1 336 ? 10.195 -20.641 15.805 1 82.19 336 ALA B C 1
ATOM 5437 O O . ALA B 1 336 ? 11.383 -20.797 15.5 1 82.19 336 ALA B O 1
ATOM 5438 N N . ALA B 1 337 ? 9.211 -21.188 15.18 1 84.62 337 ALA B N 1
ATOM 5439 C CA . ALA B 1 337 ? 9.461 -22 13.992 1 84.62 337 ALA B CA 1
ATOM 5440 C C . ALA B 1 337 ? 10.062 -21.172 12.867 1 84.62 337 ALA B C 1
ATOM 5442 O O . ALA B 1 337 ? 11.031 -21.578 12.234 1 84.62 337 ALA B O 1
ATOM 5443 N N . ALA B 1 338 ? 9.508 -20 12.633 1 78.44 338 ALA B N 1
ATOM 5444 C CA . ALA B 1 338 ? 9.961 -19.109 11.57 1 78.44 338 ALA B CA 1
ATOM 5445 C C . ALA B 1 338 ? 11.398 -18.656 11.812 1 78.44 338 ALA B C 1
ATOM 5447 O O . ALA B 1 338 ? 12.195 -18.578 10.883 1 78.44 338 ALA B O 1
ATOM 5448 N N . ASP B 1 339 ? 11.703 -18.375 13.047 1 74.88 339 ASP B N 1
ATOM 5449 C CA . ASP B 1 339 ? 13.039 -17.922 13.422 1 74.88 339 ASP B CA 1
ATOM 5450 C C . ASP B 1 339 ? 14.086 -19 13.117 1 74.88 339 ASP B C 1
ATOM 5452 O O . ASP B 1 339 ? 15.25 -18.672 12.867 1 74.88 339 ASP B O 1
ATOM 5456 N N . ASN B 1 340 ? 13.578 -20.156 13.078 1 77.75 340 ASN B N 1
ATOM 5457 C CA . ASN B 1 340 ? 14.484 -21.266 12.797 1 77.75 340 ASN B CA 1
ATOM 5458 C C . ASN B 1 340 ? 14.391 -21.719 11.344 1 77.75 340 ASN B C 1
ATOM 5460 O O . ASN B 1 340 ? 14.922 -22.766 10.977 1 77.75 340 ASN B O 1
ATOM 5464 N N . GLY B 1 341 ? 13.656 -21 10.602 1 73.44 341 GLY B N 1
ATOM 5465 C CA . GLY B 1 341 ? 13.5 -21.297 9.188 1 73.44 341 GLY B CA 1
ATOM 5466 C C . GLY B 1 341 ? 12.68 -22.547 8.93 1 73.44 341 GLY B C 1
ATOM 5467 O O . GLY B 1 341 ? 12.93 -23.281 7.965 1 73.44 341 GLY B O 1
ATOM 5468 N N . ARG B 1 342 ? 11.836 -22.891 9.898 1 82.75 342 ARG B N 1
ATOM 5469 C CA . ARG B 1 342 ? 11.031 -24.109 9.766 1 82.75 342 ARG B CA 1
ATOM 5470 C C . ARG B 1 342 ? 9.547 -23.781 9.789 1 82.75 342 ARG B C 1
ATOM 5472 O O . ARG B 1 342 ? 9.148 -22.703 10.242 1 82.75 342 ARG B O 1
ATOM 5479 N N . LEU B 1 343 ? 8.859 -24.688 9.25 1 87.44 343 LEU B N 1
ATOM 5480 C CA . LEU B 1 343 ? 7.402 -24.547 9.289 1 87.44 343 LEU B CA 1
ATOM 5481 C C . LEU B 1 343 ? 6.832 -25.234 10.523 1 87.44 343 LEU B C 1
ATOM 5483 O O . LEU B 1 343 ? 7.258 -26.344 10.883 1 87.44 343 LEU B O 1
ATOM 5487 N N . LEU B 1 344 ? 5.961 -24.562 11.18 1 86.75 344 LEU B N 1
ATOM 5488 C CA . LEU B 1 344 ? 5.328 -25.141 12.367 1 86.75 344 LEU B CA 1
ATOM 5489 C C . LEU B 1 344 ? 4.645 -26.453 12.023 1 86.75 344 LEU B C 1
ATOM 5491 O O . LEU B 1 344 ? 4.637 -27.391 12.836 1 86.75 344 LEU B O 1
ATOM 5495 N N . LEU B 1 345 ? 4.094 -26.516 10.867 1 88.12 345 LEU B N 1
ATOM 5496 C CA . LEU B 1 345 ? 3.408 -27.719 10.398 1 88.12 345 LEU B CA 1
ATOM 5497 C C . LEU B 1 345 ? 4.312 -28.938 10.523 1 88.12 345 LEU B C 1
ATOM 5499 O O . LEU B 1 345 ? 3.84 -30.031 10.852 1 88.12 345 LEU B O 1
ATOM 5503 N N . ASN B 1 346 ? 5.566 -28.781 10.266 1 86.06 346 ASN B N 1
ATOM 5504 C CA . ASN B 1 346 ? 6.527 -29.875 10.305 1 86.06 346 ASN B CA 1
ATOM 5505 C C . ASN B 1 346 ? 7.047 -30.109 11.719 1 86.06 346 ASN B C 1
ATOM 5507 O O . ASN B 1 346 ? 7.258 -31.266 12.117 1 86.06 346 ASN B O 1
ATOM 5511 N N . GLN B 1 347 ? 7.176 -29.094 12.508 1 89.06 347 GLN B N 1
ATOM 5512 C CA . GLN B 1 347 ? 7.793 -29.172 13.828 1 89.06 347 GLN B CA 1
ATOM 5513 C C . GLN B 1 347 ? 6.793 -29.641 14.883 1 89.06 347 GLN B C 1
ATOM 5515 O O . GLN B 1 347 ? 7.16 -30.344 15.828 1 89.06 347 GLN B O 1
ATOM 5520 N N . ALA B 1 348 ? 5.551 -29.172 14.688 1 93 348 ALA B N 1
ATOM 5521 C CA . ALA B 1 348 ? 4.508 -29.484 15.664 1 93 348 ALA B CA 1
ATOM 5522 C C . ALA B 1 348 ? 3.17 -29.734 14.969 1 93 348 ALA B C 1
ATOM 5524 O O . ALA B 1 348 ? 2.244 -28.938 15.094 1 93 348 ALA B O 1
ATOM 5525 N N . PRO B 1 349 ? 3.021 -30.875 14.383 1 91.69 349 PRO B N 1
ATOM 5526 C CA . PRO B 1 349 ? 1.803 -31.188 13.633 1 91.69 349 PRO B CA 1
ATOM 5527 C C . PRO B 1 349 ? 0.558 -31.234 14.516 1 91.69 349 PRO B C 1
ATOM 5529 O O . PRO B 1 349 ? -0.556 -31.016 14.023 1 91.69 349 PRO B O 1
ATOM 5532 N N . GLU B 1 350 ? 0.726 -31.359 15.82 1 94 350 GLU B N 1
ATOM 5533 C CA . GLU B 1 350 ? -0.411 -31.484 16.734 1 94 350 GLU B CA 1
ATOM 5534 C C . GLU B 1 350 ? -0.827 -30.109 17.266 1 94 350 GLU B C 1
ATOM 5536 O O . GLU B 1 350 ? -1.876 -29.984 17.906 1 94 350 GLU B O 1
ATOM 5541 N N . ASN B 1 351 ? 0.007 -29.125 17 1 95.56 351 ASN B N 1
ATOM 5542 C CA . ASN B 1 351 ? -0.333 -27.781 17.422 1 95.56 351 ASN B CA 1
ATOM 5543 C C . ASN B 1 351 ? -1.654 -27.312 16.812 1 95.56 351 ASN B C 1
ATOM 5545 O O . ASN B 1 351 ? -1.943 -27.609 15.648 1 95.56 351 ASN B O 1
ATOM 5549 N N . PRO B 1 352 ? -2.447 -26.578 17.547 1 95.31 352 PRO B N 1
ATOM 5550 C CA . PRO B 1 352 ? -3.756 -26.141 17.062 1 95.31 352 PRO B CA 1
ATOM 5551 C C . PRO B 1 352 ? -3.67 -25.391 15.734 1 95.31 352 PRO B C 1
ATOM 5553 O O . PRO B 1 352 ? -4.555 -25.516 14.883 1 95.31 352 PRO B O 1
ATOM 5556 N N . PHE B 1 353 ? -2.701 -24.656 15.516 1 95.88 353 PHE B N 1
ATOM 5557 C CA . PHE B 1 353 ? -2.525 -23.922 14.266 1 95.88 353 PHE B CA 1
ATOM 5558 C C . PHE B 1 353 ? -2.252 -24.891 13.117 1 95.88 353 PHE B C 1
ATOM 5560 O O . PHE B 1 353 ? -2.848 -24.766 12.047 1 95.88 353 PHE B O 1
ATOM 5567 N N . SER B 1 354 ? -1.35 -25.828 13.359 1 95.88 354 SER B N 1
ATOM 5568 C CA . SER B 1 354 ? -1.033 -26.828 12.352 1 95.88 354 SER B CA 1
ATOM 5569 C C . SER B 1 354 ? -2.271 -27.625 11.953 1 95.88 354 SER B C 1
ATOM 5571 O O . SER B 1 354 ? -2.488 -27.891 10.773 1 95.88 354 SER B O 1
ATOM 5573 N N . GLN B 1 355 ? -3.023 -27.922 12.93 1 95.88 355 GLN B N 1
ATOM 5574 C CA . GLN B 1 355 ? -4.25 -28.656 12.672 1 95.88 355 GLN B CA 1
ATOM 5575 C C . GLN B 1 355 ? -5.23 -27.828 11.852 1 95.88 355 GLN B C 1
ATOM 5577 O O . GLN B 1 355 ? -5.863 -28.344 10.922 1 95.88 355 GLN B O 1
ATOM 5582 N N . ALA B 1 356 ? -5.332 -26.594 12.172 1 95.94 356 ALA B N 1
ATOM 5583 C CA . ALA B 1 356 ? -6.219 -25.703 11.445 1 95.94 356 ALA B CA 1
ATOM 5584 C C . ALA B 1 356 ? -5.773 -25.547 9.992 1 95.94 356 ALA B C 1
ATOM 5586 O O . ALA B 1 356 ? -6.602 -25.516 9.078 1 95.94 356 A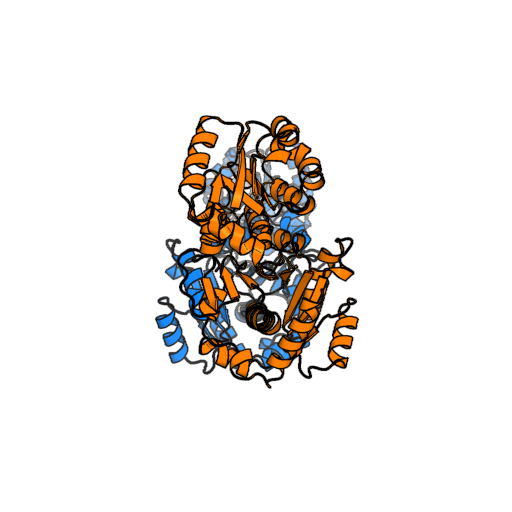LA B O 1
ATOM 5587 N N . VAL B 1 357 ? -4.523 -25.438 9.773 1 96.56 357 VAL B N 1
ATOM 5588 C CA . VAL B 1 357 ? -3.957 -25.312 8.438 1 96.56 357 VAL B CA 1
ATOM 5589 C C . VAL B 1 357 ? -4.23 -26.594 7.637 1 96.56 357 VAL B C 1
ATOM 5591 O O . VAL B 1 357 ? -4.582 -26.516 6.453 1 96.56 357 VAL B O 1
ATOM 5594 N N . GLY B 1 358 ? -4.023 -27.703 8.281 1 95.75 358 GLY B N 1
ATOM 5595 C CA . GLY B 1 358 ? -4.336 -28.969 7.637 1 95.75 358 GLY B CA 1
ATOM 5596 C C . GLY B 1 358 ? -5.785 -29.062 7.195 1 95.75 358 GLY B C 1
ATOM 5597 O O . GLY B 1 358 ? -6.07 -29.547 6.09 1 95.75 358 GLY B O 1
ATOM 5598 N N . GLN B 1 359 ? -6.652 -28.641 8.039 1 95.12 359 GLN B N 1
ATOM 5599 C CA . GLN B 1 359 ? -8.07 -28.641 7.715 1 95.12 359 GLN B CA 1
ATOM 5600 C C . GLN B 1 359 ? -8.367 -27.703 6.543 1 95.12 359 GLN B C 1
ATOM 5602 O O . GLN B 1 359 ? -9.172 -28.016 5.668 1 95.12 359 GLN B O 1
ATOM 5607 N N . MET B 1 360 ? -7.723 -26.609 6.578 1 96.19 360 MET B N 1
ATOM 5608 C CA . MET B 1 360 ? -7.895 -25.656 5.492 1 96.19 360 MET B CA 1
ATOM 5609 C C . MET B 1 360 ? -7.406 -26.234 4.168 1 96.19 360 MET B C 1
ATOM 5611 O O . MET B 1 360 ? -8.031 -26.031 3.127 1 96.19 360 MET B O 1
ATOM 5615 N N . ALA B 1 361 ? -6.27 -26.891 4.215 1 96.81 361 ALA B N 1
ATOM 5616 C CA . ALA B 1 361 ? -5.734 -27.547 3.021 1 96.81 361 ALA B CA 1
ATOM 5617 C C . ALA B 1 361 ? -6.727 -28.562 2.459 1 96.81 361 ALA B C 1
ATOM 5619 O O . ALA B 1 361 ? -6.902 -28.656 1.243 1 96.81 361 ALA B O 1
ATOM 5620 N N . ASP B 1 362 ? -7.375 -29.234 3.361 1 95.31 362 ASP B N 1
ATOM 5621 C CA . ASP B 1 362 ? -8.375 -30.203 2.953 1 95.31 362 ASP B CA 1
ATOM 5622 C C . ASP B 1 362 ? -9.547 -29.531 2.242 1 95.31 362 ASP B C 1
ATOM 5624 O O . ASP B 1 362 ? -10.078 -30.062 1.263 1 95.31 362 ASP B O 1
ATOM 5628 N N . GLN B 1 363 ? -9.914 -28.438 2.678 1 94.38 363 GLN B N 1
ATOM 5629 C CA . GLN B 1 363 ? -11.016 -27.703 2.064 1 94.38 363 GLN B CA 1
ATOM 5630 C C . GLN B 1 363 ? -10.609 -27.156 0.697 1 94.38 363 GLN B C 1
ATOM 5632 O O . GLN B 1 363 ? -11.383 -27.234 -0.26 1 94.38 363 GLN B O 1
ATOM 5637 N N . VAL B 1 364 ? -9.43 -26.641 0.604 1 93.94 364 VAL B N 1
ATOM 5638 C CA . VAL B 1 364 ? -8.93 -26.047 -0.633 1 93.94 364 VAL B CA 1
ATOM 5639 C C . VAL B 1 364 ? -8.828 -27.125 -1.716 1 93.94 364 VAL B C 1
ATOM 5641 O O . VAL B 1 364 ? -9.117 -26.859 -2.887 1 93.94 364 VAL B O 1
ATOM 5644 N N . LYS B 1 365 ? -8.484 -28.312 -1.318 1 90.56 365 LYS B N 1
ATOM 5645 C CA . LYS B 1 365 ? -8.359 -29.438 -2.234 1 90.56 365 LYS B CA 1
ATOM 5646 C C . LYS B 1 365 ? -9.68 -29.719 -2.945 1 90.56 365 LYS B C 1
ATOM 5648 O O . LYS B 1 365 ? -9.695 -30.219 -4.07 1 90.56 365 LYS B O 1
ATOM 5653 N N . HIS B 1 366 ? -10.727 -29.312 -2.295 1 88.06 366 HIS B N 1
ATOM 5654 C CA . HIS B 1 366 ? -12.039 -29.688 -2.814 1 88.06 366 HIS B CA 1
ATOM 5655 C C . HIS B 1 366 ? -12.719 -28.516 -3.506 1 88.06 366 HIS B C 1
ATOM 5657 O O . HIS B 1 366 ? -13.898 -28.594 -3.854 1 88.06 366 HIS B O 1
ATOM 5663 N N . TRP B 1 367 ? -12.016 -27.469 -3.566 1 88.62 367 TRP B N 1
ATOM 5664 C CA . TRP B 1 367 ? -12.586 -26.359 -4.301 1 88.62 367 TRP B CA 1
ATOM 5665 C C . TRP B 1 367 ? -12.68 -26.672 -5.789 1 88.62 367 TRP B C 1
ATOM 5667 O O . TRP B 1 367 ? -11.836 -27.391 -6.332 1 88.62 367 TRP B O 1
#

Radius of gyration: 32.0 Å; Cα contacts (8 Å, |Δi|>4): 1491; chains: 2; bounding box: 46×104×79 Å

Organism: Acidaminococcus fermentans (strain ATCC 25085 / DSM 20731 / CCUG 9996 / CIP 106432 / VR4) (NCBI:txid591001)

Solvent-accessible surface area (backbone atoms only — not comparable to full-atom values): 37742 Å² total; per-residue (Å²): 140,44,45,35,24,31,40,29,32,66,51,63,70,56,37,53,54,50,48,52,35,40,57,70,22,88,56,36,33,71,72,46,75,33,54,42,48,68,64,38,71,75,61,42,72,84,63,62,49,44,29,37,41,35,40,46,77,42,62,74,32,50,72,41,43,56,56,48,36,68,75,36,72,83,33,43,33,31,38,29,24,77,44,53,46,64,66,60,48,52,52,3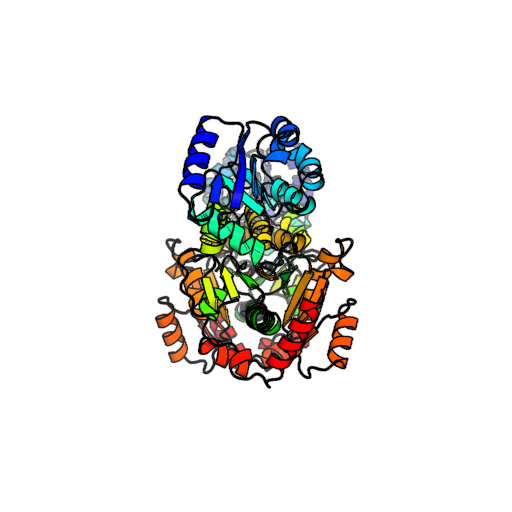5,48,74,54,65,32,62,45,62,41,34,48,85,66,51,45,65,56,55,50,49,47,51,50,47,48,66,68,29,70,48,93,48,80,43,43,32,38,20,39,39,23,63,49,34,82,25,50,59,70,62,48,51,55,44,30,43,51,40,39,18,67,76,67,68,40,40,24,35,36,38,36,52,14,33,49,74,45,53,61,34,61,47,62,64,52,83,74,91,44,29,46,43,54,50,35,70,43,40,53,73,31,28,38,66,61,48,52,72,45,36,44,70,79,52,97,31,31,30,35,30,27,26,31,94,41,45,83,50,33,75,67,54,38,53,66,35,50,51,45,50,52,57,33,45,44,72,71,20,49,31,37,39,36,40,38,39,53,42,89,43,71,48,48,50,46,47,42,68,70,24,64,29,26,37,40,35,34,39,59,82,63,84,59,45,60,57,46,48,39,56,50,47,60,60,48,57,73,41,93,57,26,86,79,25,50,34,34,32,39,24,45,30,80,76,68,48,70,66,52,39,49,50,51,15,60,74,50,75,45,74,51,68,46,67,34,45,62,46,61,68,60,47,50,54,23,39,76,67,45,40,52,40,50,78,78,37,55,82,37,70,48,30,44,49,38,48,52,49,31,57,52,59,71,70,103,140,45,46,34,25,32,41,28,32,66,51,63,71,58,37,52,53,50,48,52,36,40,58,71,22,87,57,37,35,72,72,48,75,33,54,43,49,69,64,38,71,75,59,45,73,84,65,63,50,43,29,38,41,36,42,46,78,42,63,75,31,50,71,40,44,56,56,48,36,67,76,37,72,82,35,42,32,31,39,30,24,76,44,54,46,63,66,59,48,51,51,35,50,73,55,66,32,64,46,60,43,33,48,84,67,51,46,65,53,54,51,49,47,51,50,48,50,67,67,31,70,46,92,50,79,43,43,32,37,21,40,38,22,61,50,35,83,27,49,59,72,63,49,50,55,45,29,44,52,40,38,17,66,76,67,70,40,41,24,35,36,39,36,51,16,33,50,75,45,51,61,35,62,47,61,63,53,82,73,92,44,29,47,45,55,50,36,71,43,40,53,73,32,29,38,65,63,48,52,72,46,35,44,70,79,52,97,31,32,30,34,29,28,26,31,93,42,46,84,51,34,75,67,54,37,52,67,36,49,52,42,50,54,56,34,45,44,72,70,22,50,32,37,38,33,40,38,41,53,41,89,42,72,49,49,48,46,47,44,69,70,22,65,30,27,37,39,34,36,39,58,83,64,84,59,44,58,56,45,49,39,56,52,46,59,60,48,57,73,41,91,57,26,84,81,25,48,36,35,32,40,26,44,30,80,76,68,48,71,65,52,39,50,50,51,13,62,74,49,74,44,75,52,67,46,68,33,45,63,47,60,69,60,46,51,57,23,40,76,66,44,39,51,39,51,77,77,38,54,81,38,70,47,30,44,51,38,46,53,48,30,56,52,58,72,69,103

Sequence (734 aa):
MGYRTVLIEDNQVMQERLSSVIRNTPGFELSARYRNAGDALGQMQAFKPELILLDIDLDRNSTLLPDLKKAYPHTVIIGMSRRWDAEAQSRLLRSGAGGFMVKPFSGEELLDTLKNLQNTSASRHSQVVAFFSPKGKSGKTTLIANLGAALAQQTGEPVAIIDGDLQFGDMGVFFNLTPQSTIVEAVRDISFLSPVTLKSYFVPVNENLSVLCGAAKPDLAETVTMEGMTSLIEMARGIFRYVLVDLSSGFSDVACTACEMADKTLVMAMVNGGYEVEHMKRALEIFRAWEDCDRRVKPVFTRVSPCTEEERDRYSQALGFPVFQVLPNEYLAVSAAADNGRLLLNQAPENPFSQAVGQMADQVKHWMGYRTVLIEDNQVMQERLSSVIRNTPGFELSARYRNAGDALGQMQAFKPELILLDIDLDRNSTLLPDLKKAYPHTVIIGMSRRWDAEAQSRLLRSGAGGFMVKPFSGEELLDTLKNLQNTSASRHSQVVAFFSPKGKSGKTTLIANLGAALAQQTGEPVAIIDGDLQFGDMGVFFNLTPQSTIVEAVRDISFLSPVTLKSYFVPVNENLSVLCGAAKPDLAETVTMEGMTSLIEMARGIFRYVLVDLSSGFSDVACTACEMADKTLVMAMVNGGYEVEHMKRALEIFRAWEDCDRRVKPVFTRVSPCTEEERDRYSQALGFPVFQVLPNEYLAVSAAADNGRLLLNQAPENPFSQAVGQMADQVKHW

Secondary structure (DSSP, 8-state):
--EEEEEE-S-HHHHHHHHHHHHHSTTEEEEEEESSHHHHHHHGGGG--SEEEEE-SSHHHHTTHHHHHHH-TTSEEEEEESS--HHHHHHHHHTT--EEEESS--HHHHHHHHHHHHH-GGGS--EEEEEEESSS-SSHHHHHHHHHHHHHHHH---EEEEEE-TTT--HHHHTT---SS-HHHHHHTGGG--HHHHGGGSEESSSSEEEE---SSGGGGGG--HHHHHHHHHHHHTT-SEEEEEEEES--HHHHHHHHHSSEEEEEEE-SSSHHHHHHHHHHHHHTTSTTHHHHEEEEEEEESS--HHHHHHHHHHHTS---EEEE--HHHHHHHHHTT--HHHH-TTSHHHHHHHHHHHHHHT-/--EEEEEE-S-HHHHHHHHHHHHHSTTEEEEEEESSHHHHHHHGGGG--SEEEEE-SSHHHHTTHHHHHHH-TTSEEEEEESS--HHHHHHHHHTT--EEEESS--HHHHHHHHHHHHHS-TTS--EEEEEEESSS-SSHHHHHHHHHHHHHHHH---EEEEEE-TTT--HHHHTT---SS-HHHHHHTGGG--HHHHGGGSEESSSSEEEE---SSGGGGGG--HHHHHHHHHHHHTT-SEEEEEEEES--HHHHHHHHHSSEEEEEEE-SSSHHHHHHHHHHHHHTTSTTHHHHEEEEEEEESS--HHHHHHHHHHHTS---EEEE--HHHHHHHHHTT--HHHH-TTSHHHHHHHHHHHHHHT-